Protein AF-0000000086817137 (afdb_homodimer)

Organism: Pipistrellus kuhlii (NCBI:txid59472)

Solvent-accessible surface area (backbone atoms only — not comparable to full-atom values): 35223 Å² total; per-residue (Å²): 118,69,72,68,52,58,60,58,58,61,65,70,63,55,68,70,84,74,64,76,71,73,87,78,62,77,74,73,63,86,80,59,69,67,58,40,30,57,58,29,39,52,51,12,51,52,27,47,75,69,65,38,37,68,62,14,46,48,27,42,52,47,17,54,49,17,48,50,49,53,53,49,48,50,36,51,34,45,54,52,33,48,64,61,55,54,63,68,85,53,71,56,39,63,57,60,95,75,66,62,81,60,56,65,54,54,52,47,48,50,46,31,40,51,37,25,49,44,40,51,51,44,40,26,74,70,54,33,84,66,24,62,54,67,45,56,64,54,69,67,57,52,50,38,54,73,48,33,46,64,26,59,54,41,16,55,35,26,46,75,70,67,34,48,43,59,14,37,18,24,40,37,33,20,34,49,42,37,73,81,43,61,70,58,53,52,50,51,53,52,46,69,69,36,86,84,38,56,79,80,29,65,36,61,83,74,66,53,65,26,57,55,26,36,52,52,13,50,52,30,42,74,70,69,32,25,74,71,12,42,65,28,31,51,47,12,52,51,37,44,53,50,50,38,51,44,46,39,43,49,33,43,28,33,62,48,52,48,49,48,51,63,54,27,75,75,38,87,51,87,59,38,21,53,38,38,45,50,33,49,53,49,53,50,30,53,52,45,38,55,47,27,60,45,52,72,29,30,52,78,50,52,93,57,50,48,77,63,42,70,61,49,51,52,50,51,41,51,51,26,50,49,48,42,51,51,61,53,44,56,61,57,56,71,73,98,116,70,70,65,52,57,59,58,59,63,65,67,64,58,68,71,84,74,65,77,70,73,89,77,60,78,72,74,63,86,81,58,69,66,58,39,30,58,59,30,39,53,51,12,52,51,28,45,76,69,66,37,37,69,62,14,47,47,28,41,51,49,17,53,49,17,48,50,50,52,52,50,48,47,33,52,33,41,53,53,34,51,63,62,52,55,62,69,83,55,75,53,17,62,58,61,96,77,69,62,81,60,58,65,55,55,54,47,47,50,48,29,40,51,39,27,48,44,40,49,51,44,40,28,73,70,55,34,83,66,24,64,54,66,46,56,62,54,69,68,58,51,51,38,55,73,49,32,46,65,28,59,54,40,15,54,34,26,46,75,69,68,35,48,42,59,12,36,17,24,40,38,33,19,35,48,42,37,74,81,44,63,69,58,53,51,50,51,53,51,45,69,71,36,86,82,39,55,79,80,29,64,37,61,82,74,66,52,65,25,56,55,26,36,53,54,13,50,53,30,42,74,69,70,34,26,75,70,12,41,64,28,32,51,46,11,52,52,37,43,53,49,49,37,52,41,46,39,39,50,32,43,29,34,63,46,51,48,50,47,49,63,54,26,77,74,39,87,51,85,57,36,22,52,39,39,42,50,33,49,55,48,52,51,30,52,52,47,39,55,47,27,58,45,52,73,29,30,54,77,51,52,93,58,50,47,77,63,42,68,61,48,50,52,51,52,42,50,52,26,51,50,48,43,52,52,61,53,46,55,62,58,56,71,74,98

Nearest PDB structures (foldseek):
  8k0m-assembly1_A  TM=8.611E-01  e=1.221E-16  Homo sapiens
  8k0f-assembly1_A  TM=8.633E-01  e=1.677E-16  Homo sapiens
  8k17-assembly1_A  TM=8.587E-01  e=6.537E-16  Homo sapiens
  8k0i-assembly1_a  TM=8.475E-01  e=6.537E-16  Homo sapiens
  8kc9-assembly1_A  TM=8.634E-01  e=1.619E-15  Homo sapiens

Foldseek 3Di:
DVVVVVVVVVVVPPPDPPPPDPPPQPPPPPQDFQAQLVVLQVVLVVCLVVVVLSSNLNSLVSSVVSVVLLLVLLLVLLVVLVVVLPQPPPPPPPPPPDDDPCPVVVSVVVSVVSSVVSSQVSCCVRRNHCRQVRRDDDPVVVVCVLLLVSLVSNLVSCVVVVVLLSNLQSLLQNCLQVVPDPVSVVVNVVSVPDPVYDPVSNHHPDFQQLVVLLVVLVVCVVVLNLVVSQVSLVSSLVSLVVQLSSQLSCLLGPRLVVVVVVVCVVPPPLPDDDVSVVVVSVVSSVVSSVVSNFVSQAGRNDDGGDPPRSVVSVVSSVVSVVSVVVVVPVVVVVVD/DVVVVVVVVVVVPPPDPPPPDPPPQPPPPPQDFQAQLVVLQVVLVVCLVVVVLSSNLNSLVSSVVSVVLLLVLLLVLLVVLVVVLPPPCPPPPPPDPDDDPCPVVVVVVVSVVSSVVSSQVSCCVRRNHCRQVRRDDAPVVVVCVLLLVSLVSNLVSCVVVVVLLSNLQSLLQNCLQVVPDPVSVVVNVVSVPDPVYDPVSNDHPDFQQLVVLLVVLVVCVVVLNLVVSLVSLVSSLVSLVSQLSSQLSCLLGPRLVVVVVVVCVVPVPLPDDDVSVVVVSVVSSVVSSVVSNFVSQAGRNDDGGDPPRSVVSVVSNVVSVVSVVVVVPVVVVVVD

pLDDT: mean 80.9, std 19.88, range [31.64, 98.5]

Sequence (672 aa):
MLRLLRLLLLLLLLPPPGSPEPPGLATLSPGAPPQAPDLLYADGLRAYSAGAWAPAVALLREALRSLDELGRTRRDCGARCAAEAALPDAPGPDPPPGAAPGAWERLLLRAALRRAECLSQCAARRLGPGGAARLRVGGAVRDAFRRREPYNYLQRAYYQLKKLDLAAAAAHTFFVANPTHLQMREDMAKYRRMSGVRPQSFRDLETPPHWAAYDSGLELLGRQEAALALPRLEEALQESLAQLESCRAGCEGPEELQREEEEEEEGPGSQGGLYEAIAGHWIRVLQCRQRCVEETATRPGRSFPVPDFLPSQLRRLQEAHAQVQWGICPRLWKMSMLRLLRLLLLLLLLPPPGSPEPPGLATLSPGAPPQAPDLLYADGLRAYSAGAWAPAVALLREALRSLDELGRTRRDCGARCAAEAALPDAPGPDPPPGAAPGAWERLLLRAALRRAECLSQCAARRLGPGGAARLRVGGAVRDAFRRREPYNYLQRAYYQLKKLDLAAAAAHTFFVANPTHLQMREDMAKYRRMSGVRPQSFRDLETPPHWAAYDSGLELLGRQEAALALPRLEEALQESLAQLESCRAGCEGPEELQREEEEEEEGPGSQGGLYEAIAGHWIRVLQCRQRCVEETATRPGRSFPVPDFLPSQLRRLQEAHAQVQWGICPRLWKMS

Structure (mmCIF, N/CA/C/O backbone):
data_AF-0000000086817137-model_v1
#
loop_
_entity.id
_entity.type
_entity.pdbx_description
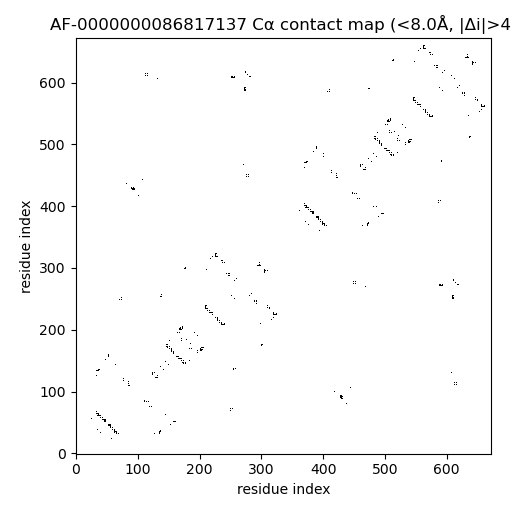1 polymer 'Prolyl 3-hydroxylase 3'
#
loop_
_atom_site.group_PDB
_atom_site.id
_atom_site.type_symbol
_atom_site.label_atom_id
_atom_site.label_alt_id
_atom_site.label_comp_id
_atom_site.label_asym_id
_atom_site.label_entity_id
_atom_site.label_seq_id
_atom_site.pdbx_PDB_ins_code
_atom_site.Cartn_x
_atom_site.Cartn_y
_atom_site.Cartn_z
_atom_site.occupancy
_atom_site.B_iso_or_equiv
_atom_site.auth_seq_id
_atom_site.auth_comp_id
_atom_site.auth_asym_id
_atom_site.auth_atom_id
_atom_site.pdbx_PDB_model_num
ATOM 1 N N . MET A 1 1 ? -13.016 -66.75 -15.961 1 40.31 1 MET A N 1
ATOM 2 C CA . MET A 1 1 ? -12.258 -66.438 -14.758 1 40.31 1 MET A CA 1
ATOM 3 C C . MET A 1 1 ? -10.789 -66.188 -15.094 1 40.31 1 MET A C 1
ATOM 5 O O . MET A 1 1 ? -10.109 -65.438 -14.414 1 40.31 1 MET A O 1
ATOM 9 N N . LEU A 1 2 ? -10.242 -66.875 -16.141 1 49.16 2 LEU A N 1
ATOM 10 C CA . LEU A 1 2 ? -8.828 -66.812 -16.484 1 49.16 2 LEU A CA 1
ATOM 11 C C . LEU A 1 2 ? -8.508 -65.562 -17.25 1 49.16 2 LEU A C 1
ATOM 13 O O . LEU A 1 2 ? -7.449 -64.938 -17.062 1 49.16 2 LEU A O 1
ATOM 17 N N . ARG A 1 3 ? -9.367 -65.188 -18.234 1 50.5 3 ARG A N 1
ATOM 18 C CA . ARG A 1 3 ? -9.047 -64 -19.078 1 50.5 3 ARG A CA 1
ATOM 19 C C . ARG A 1 3 ? -9.125 -62.719 -18.266 1 50.5 3 ARG A C 1
ATOM 21 O O . ARG A 1 3 ? -8.453 -61.75 -18.594 1 50.5 3 ARG A O 1
ATOM 28 N N . LEU A 1 4 ? -10.141 -62.594 -17.344 1 48.34 4 LEU A N 1
ATOM 29 C CA . LEU A 1 4 ? -10.273 -61.375 -16.547 1 48.34 4 LEU A CA 1
ATOM 30 C C . LEU A 1 4 ? -9.086 -61.219 -15.594 1 48.34 4 LEU A C 1
ATOM 32 O O . LEU A 1 4 ? -8.773 -60.125 -15.148 1 48.34 4 LEU A O 1
ATOM 36 N N . LEU A 1 5 ? -8.422 -62.344 -15.148 1 46.34 5 LEU A N 1
ATOM 37 C CA . LEU A 1 5 ? -7.266 -62.25 -14.266 1 46.34 5 LEU A CA 1
ATOM 38 C C . LEU A 1 5 ? -6.059 -61.688 -15 1 46.34 5 LEU A C 1
ATOM 40 O O . LEU A 1 5 ? -5.223 -61 -14.406 1 46.34 5 LEU A O 1
ATOM 44 N N . ARG A 1 6 ? -5.891 -61.906 -16.344 1 44.97 6 ARG A N 1
ATOM 45 C CA . ARG A 1 6 ? -4.707 -61.438 -17.047 1 44.97 6 ARG A CA 1
ATOM 46 C C . ARG A 1 6 ? -4.738 -59.938 -17.219 1 44.97 6 ARG A C 1
ATOM 48 O O . ARG A 1 6 ? -3.689 -59.281 -17.281 1 44.97 6 ARG A O 1
ATOM 55 N N . LEU A 1 7 ? -5.988 -59.344 -17.438 1 44.06 7 LEU A N 1
ATOM 56 C CA . LEU A 1 7 ? -6.023 -57.875 -17.656 1 44.06 7 LEU A CA 1
ATOM 57 C C . LEU A 1 7 ? -5.73 -57.125 -16.359 1 44.06 7 LEU A C 1
ATOM 59 O O . LEU A 1 7 ? -5.258 -56 -16.375 1 44.06 7 LEU A O 1
ATOM 63 N N . LEU A 1 8 ? -6.117 -57.719 -15.172 1 41.19 8 LEU A N 1
ATOM 64 C CA . LEU A 1 8 ? -5.844 -57.031 -13.914 1 41.19 8 LEU A CA 1
ATOM 65 C C . LEU A 1 8 ? -4.348 -57 -13.633 1 41.19 8 LEU A C 1
ATOM 67 O O . LEU A 1 8 ? -3.863 -56.062 -12.969 1 41.19 8 LEU A O 1
ATOM 71 N N . LEU A 1 9 ? -3.531 -58.031 -14.031 1 39.03 9 LEU A N 1
ATOM 72 C CA . LEU A 1 9 ? -2.102 -58.031 -13.734 1 39.03 9 LEU A CA 1
ATOM 73 C C . LEU A 1 9 ? -1.376 -56.969 -14.523 1 39.03 9 LEU A C 1
ATOM 75 O O . LEU A 1 9 ? -0.329 -56.469 -14.102 1 39.03 9 LEU A O 1
ATOM 79 N N . LEU A 1 10 ? -1.885 -56.562 -15.766 1 38.81 10 LEU A N 1
ATOM 80 C CA . LEU A 1 10 ? -1.149 -55.562 -16.547 1 38.81 10 LEU A CA 1
ATOM 81 C C . LEU A 1 10 ? -1.289 -54.188 -15.922 1 38.81 10 LEU A C 1
ATOM 83 O O . LEU A 1 10 ? -0.479 -53.312 -16.188 1 38.81 10 LEU A O 1
ATOM 87 N N . LEU A 1 11 ? -2.441 -53.875 -15.266 1 39.59 11 LEU A N 1
ATOM 88 C CA . LEU A 1 11 ? -2.607 -52.531 -14.75 1 39.59 11 LEU A CA 1
ATOM 89 C C . LEU A 1 11 ? -1.685 -52.281 -13.562 1 39.59 11 LEU A C 1
ATOM 91 O O . LEU A 1 11 ? -1.513 -51.125 -13.141 1 39.59 11 LEU A O 1
ATOM 95 N N . LEU A 1 12 ? -1.303 -53.312 -12.82 1 37.25 12 LEU A N 1
ATOM 96 C CA . LEU A 1 12 ? -0.484 -53.125 -11.633 1 37.25 12 LEU A CA 1
ATOM 97 C C . LEU A 1 12 ? 0.939 -52.719 -12.016 1 37.25 12 LEU A C 1
ATOM 99 O O . LEU A 1 12 ? 1.763 -52.438 -11.141 1 37.25 12 LEU A O 1
ATOM 103 N N . LEU A 1 13 ? 1.333 -53.031 -13.266 1 33.22 13 LEU A N 1
ATOM 104 C CA . LEU A 1 13 ? 2.73 -52.75 -13.57 1 33.22 13 LEU A CA 1
ATOM 105 C C . LEU A 1 13 ? 2.914 -51.312 -13.969 1 33.22 13 LEU A C 1
ATOM 107 O O . LEU A 1 13 ? 3.822 -50.969 -14.734 1 33.22 13 LEU A O 1
ATOM 111 N N . LEU A 1 14 ? 1.869 -50.531 -13.93 1 35.69 14 LEU A N 1
ATOM 112 C CA . LEU A 1 14 ? 2.248 -49.188 -14.273 1 35.69 14 LEU A CA 1
ATOM 113 C C . LEU A 1 14 ? 3.227 -48.594 -13.258 1 35.69 14 LEU A C 1
ATOM 115 O O . LEU A 1 14 ? 2.961 -48.625 -12.055 1 35.69 14 LEU A O 1
ATOM 119 N N . PRO A 1 15 ? 4.484 -48.594 -13.516 1 35.22 15 PRO A N 1
ATOM 120 C CA . PRO A 1 15 ? 5.414 -48 -12.555 1 35.22 15 PRO A CA 1
ATOM 121 C C . PRO A 1 15 ? 4.914 -46.688 -11.992 1 35.22 15 PRO A C 1
ATOM 123 O O . PRO A 1 15 ? 4.113 -46 -12.641 1 35.22 15 PRO A O 1
ATOM 126 N N . PRO A 1 16 ? 4.754 -46.562 -10.656 1 36.03 16 PRO A N 1
ATOM 127 C CA . PRO A 1 16 ? 4.457 -45.219 -10.141 1 36.03 16 PRO A CA 1
ATOM 128 C C . PRO A 1 16 ? 5.199 -44.125 -10.898 1 36.03 16 PRO A C 1
ATOM 130 O O . PRO A 1 16 ? 6.27 -44.375 -11.453 1 36.03 16 PRO A O 1
ATOM 133 N N . PRO A 1 17 ? 4.562 -43.156 -11.406 1 37.09 17 PRO A N 1
ATOM 134 C CA . PRO A 1 17 ? 5.121 -42.125 -12.273 1 37.09 17 PRO A CA 1
ATOM 135 C C . PRO A 1 17 ? 6.469 -41.594 -11.781 1 37.09 17 PRO A C 1
ATOM 137 O O . PRO A 1 17 ? 6.992 -40.625 -12.32 1 37.09 17 PRO A O 1
ATOM 140 N N . GLY A 1 18 ? 6.723 -41.719 -10.453 1 36.06 18 GLY A N 1
ATOM 141 C CA . GLY A 1 18 ? 7.922 -41.031 -10.008 1 36.06 18 GLY A CA 1
ATOM 142 C C . GLY A 1 18 ? 9.203 -41.656 -10.516 1 36.06 18 GLY A C 1
ATOM 143 O O . GLY A 1 18 ? 9.75 -42.562 -9.883 1 36.06 18 GLY A O 1
ATOM 144 N N . SER A 1 19 ? 9.289 -41.906 -11.773 1 34.03 19 SER A N 1
ATOM 145 C CA . SER A 1 19 ? 10.57 -42.469 -12.195 1 34.03 19 SER A CA 1
ATOM 146 C C . SER A 1 19 ? 11.734 -41.719 -11.555 1 34.03 19 SER A C 1
ATOM 148 O O . SER A 1 19 ? 11.711 -40.5 -11.469 1 34.03 19 SER A O 1
ATOM 150 N N . PRO A 1 20 ? 12.57 -42.469 -10.805 1 35.41 20 PRO A N 1
ATOM 151 C CA . PRO A 1 20 ? 13.781 -41.875 -10.219 1 35.41 20 PRO A CA 1
ATOM 152 C C . PRO A 1 20 ? 14.57 -41.062 -11.219 1 35.41 20 PRO A C 1
ATOM 154 O O . PRO A 1 20 ? 14.547 -41.312 -12.422 1 35.41 20 PRO A O 1
ATOM 157 N N . GLU A 1 21 ? 14.75 -39.781 -11.047 1 38.84 21 GLU A N 1
ATOM 158 C CA . GLU A 1 21 ? 15.656 -38.906 -11.773 1 38.84 21 GLU A CA 1
ATOM 159 C C . GLU A 1 21 ? 16.938 -39.625 -12.156 1 38.84 21 GLU A C 1
ATOM 161 O O . GLU A 1 21 ? 17.438 -40.469 -11.398 1 38.84 21 GLU A O 1
ATOM 166 N N . PRO A 1 22 ? 17.266 -39.781 -13.367 1 36.62 22 PRO A N 1
ATOM 167 C CA . PRO A 1 22 ? 18.531 -40.469 -13.664 1 36.62 22 PRO A CA 1
ATOM 168 C C . PRO A 1 22 ? 19.672 -40.031 -12.742 1 36.62 22 PRO A C 1
ATOM 170 O O . PRO A 1 22 ? 19.656 -38.906 -12.234 1 36.62 22 PRO A O 1
ATOM 173 N N . PRO A 1 23 ? 20.625 -40.875 -12.156 1 38.66 23 PRO A N 1
ATOM 174 C CA . PRO A 1 23 ? 21.609 -40.781 -11.086 1 38.66 23 PRO A CA 1
ATOM 175 C C . PRO A 1 23 ? 22.547 -39.594 -11.25 1 38.66 23 PRO A C 1
ATOM 177 O O . PRO A 1 23 ? 23.188 -39.156 -10.289 1 38.66 23 PRO A O 1
ATOM 180 N N . GLY A 1 24 ? 22.906 -39.094 -12.43 1 37.72 24 GLY A N 1
ATOM 181 C CA . GLY A 1 24 ? 24.062 -38.219 -12.641 1 37.72 24 GLY A CA 1
ATOM 182 C C . GLY A 1 24 ? 23.766 -36.781 -12.305 1 37.72 24 GLY A C 1
ATOM 183 O O . GLY A 1 24 ? 24.625 -35.906 -12.523 1 37.72 24 GLY A O 1
ATOM 184 N N . LEU A 1 25 ? 22.625 -36.25 -12.578 1 42.94 25 LEU A N 1
ATOM 185 C CA . LEU A 1 25 ? 22.453 -34.812 -12.32 1 42.94 25 LEU A CA 1
ATOM 186 C C . LEU A 1 25 ? 22.547 -34.531 -10.828 1 42.94 25 LEU A C 1
ATOM 188 O O . LEU A 1 25 ? 22.141 -35.344 -10.008 1 42.94 25 LEU A O 1
ATOM 192 N N . ALA A 1 26 ? 23.562 -33.75 -10.359 1 44.94 26 ALA A N 1
ATOM 193 C CA . ALA A 1 26 ? 23.734 -33.312 -8.969 1 44.94 26 ALA A CA 1
ATOM 194 C C . ALA A 1 26 ? 22.391 -33.281 -8.242 1 44.94 26 ALA A C 1
ATOM 196 O O . ALA A 1 26 ? 21.406 -32.75 -8.75 1 44.94 26 ALA A O 1
ATOM 197 N N . THR A 1 27 ? 22.125 -34.219 -7.297 1 47.16 27 THR A N 1
ATOM 198 C CA . THR A 1 27 ? 20.969 -34.469 -6.426 1 47.16 27 THR A CA 1
ATOM 199 C C . THR A 1 27 ? 20.547 -33.188 -5.711 1 47.16 27 THR A C 1
ATOM 201 O O . THR A 1 27 ? 21.359 -32.562 -5.035 1 47.16 27 THR A O 1
ATOM 204 N N . LEU A 1 28 ? 19.844 -32.344 -6.352 1 53.12 28 LEU A N 1
ATOM 205 C CA . LEU A 1 28 ? 19.219 -31.281 -5.582 1 53.12 28 LEU A CA 1
ATOM 206 C C . LEU A 1 28 ? 18.734 -31.797 -4.227 1 53.12 28 LEU A C 1
ATOM 208 O O . LEU A 1 28 ? 18.203 -32.906 -4.125 1 53.12 28 LEU A O 1
ATOM 212 N N . SER A 1 29 ? 19.531 -31.641 -3.143 1 51.5 29 SER A N 1
ATOM 213 C CA . SER A 1 29 ? 19.188 -32.094 -1.802 1 51.5 29 SER A CA 1
ATOM 214 C C . SER A 1 29 ? 17.719 -31.828 -1.496 1 51.5 29 SER A C 1
ATOM 216 O O . SER A 1 29 ? 17.266 -30.688 -1.508 1 51.5 29 SER A O 1
ATOM 218 N N . PRO A 1 30 ? 17 -32.844 -1.427 1 54.09 30 PRO A N 1
ATOM 219 C CA . PRO A 1 30 ? 15.641 -32.75 -0.903 1 54.09 30 PRO A CA 1
ATOM 220 C C . PRO A 1 30 ? 15.578 -32.094 0.481 1 54.09 30 PRO A C 1
ATOM 222 O O . PRO A 1 30 ? 16.438 -32.375 1.329 1 54.09 30 PRO A O 1
ATOM 225 N N . GLY A 1 31 ? 15.094 -30.938 0.629 1 60.25 31 GLY A N 1
ATOM 226 C CA . GLY A 1 31 ? 14.867 -30.328 1.937 1 60.25 31 GLY A CA 1
ATOM 227 C C . GLY A 1 31 ? 15.648 -29.047 2.146 1 60.25 31 GLY A C 1
ATOM 228 O O . GLY A 1 31 ? 15.531 -28.406 3.193 1 60.25 31 GLY A O 1
ATOM 229 N N . ALA A 1 32 ? 16.547 -28.906 1.196 1 65.31 32 ALA A N 1
ATOM 230 C CA . ALA A 1 32 ? 17.312 -27.672 1.391 1 65.31 32 ALA A CA 1
ATOM 231 C C . ALA A 1 32 ? 16.422 -26.438 1.259 1 65.31 32 ALA A C 1
ATOM 233 O O . ALA A 1 32 ? 15.453 -26.453 0.5 1 65.31 32 ALA A O 1
ATOM 234 N N . PRO A 1 33 ? 16.766 -25.531 2.117 1 76.88 33 PRO A N 1
ATOM 235 C CA . PRO A 1 33 ? 15.977 -24.297 2.01 1 76.88 33 PRO A CA 1
ATOM 236 C C . PRO A 1 33 ? 16.047 -23.672 0.619 1 76.88 33 PRO A C 1
ATOM 238 O O . PRO A 1 33 ? 17.078 -23.75 -0.046 1 76.88 33 PRO A O 1
ATOM 241 N N . PRO A 1 34 ? 14.914 -23.312 0.136 1 81.81 34 PRO A N 1
ATOM 242 C CA . PRO A 1 34 ? 14.906 -22.703 -1.19 1 81.81 34 PRO A CA 1
ATOM 243 C C . PRO A 1 34 ? 15.836 -21.484 -1.279 1 81.81 34 PRO A C 1
ATOM 245 O O . PRO A 1 34 ? 16.109 -20.844 -0.267 1 81.81 34 PRO A O 1
ATOM 248 N N . GLN A 1 35 ? 16.453 -21.391 -2.467 1 85.56 35 GLN A N 1
ATOM 249 C CA . GLN A 1 35 ? 17.266 -20.219 -2.789 1 85.56 35 GLN A CA 1
ATOM 250 C C . GLN A 1 35 ? 16.531 -19.281 -3.736 1 85.56 35 GLN A C 1
ATOM 252 O O . GLN A 1 35 ? 15.414 -19.578 -4.172 1 85.56 35 GLN A O 1
ATOM 257 N N . ALA A 1 36 ? 17.109 -18.078 -3.91 1 89.31 36 ALA A N 1
ATOM 258 C CA . ALA A 1 36 ? 16.469 -17.078 -4.758 1 89.31 36 ALA A CA 1
ATOM 259 C C . ALA A 1 36 ? 16.375 -17.562 -6.199 1 89.31 36 ALA A C 1
ATOM 261 O O . ALA A 1 36 ? 17.391 -17.656 -6.902 1 89.31 36 ALA A O 1
ATOM 262 N N . PRO A 1 37 ? 15.156 -17.828 -6.605 1 91.94 37 PRO A N 1
ATOM 263 C CA . PRO A 1 37 ? 14.984 -18.359 -7.957 1 91.94 37 PRO A CA 1
ATOM 264 C C . PRO A 1 37 ? 15.531 -17.438 -9.039 1 91.94 37 PRO A C 1
ATOM 266 O O . PRO A 1 37 ? 16.062 -17.906 -10.047 1 91.94 37 PRO A O 1
ATOM 269 N N . ASP A 1 38 ? 15.398 -16.188 -8.82 1 91.62 38 ASP A N 1
ATOM 270 C CA . ASP A 1 38 ? 15.891 -15.219 -9.789 1 91.62 38 ASP A CA 1
ATOM 271 C C . ASP A 1 38 ? 17.406 -15.352 -9.984 1 91.62 38 ASP A C 1
ATOM 273 O O . ASP A 1 38 ? 17.891 -15.383 -11.117 1 91.62 38 ASP A O 1
ATOM 277 N N . LEU A 1 39 ? 18.078 -15.453 -8.891 1 92.81 39 LEU A N 1
ATOM 278 C CA . LEU A 1 39 ? 19.531 -15.57 -8.945 1 92.81 39 LEU A CA 1
ATOM 279 C C . LEU A 1 39 ? 19.938 -16.922 -9.531 1 92.81 39 LEU A C 1
ATOM 281 O O . LEU A 1 39 ? 20.875 -16.984 -10.336 1 92.81 39 LEU A O 1
ATOM 285 N N . LEU A 1 40 ? 19.266 -17.922 -9.102 1 95.12 40 LEU A N 1
ATOM 286 C CA . LEU A 1 40 ? 19.547 -19.25 -9.625 1 95.12 40 LEU A CA 1
ATOM 287 C C . LEU A 1 40 ? 19.328 -19.281 -11.141 1 95.12 40 LEU A C 1
ATOM 289 O O . LEU A 1 40 ? 20.156 -19.844 -11.867 1 95.12 40 LEU A O 1
ATOM 293 N N . TYR A 1 41 ? 18.266 -18.703 -11.602 1 96.88 41 TYR A N 1
ATOM 294 C CA . TYR A 1 41 ? 17.953 -18.672 -13.023 1 96.88 41 TYR A CA 1
ATOM 295 C C . TYR A 1 41 ? 19 -17.891 -13.797 1 96.88 41 TYR A C 1
ATOM 297 O O . TYR A 1 41 ? 19.469 -18.328 -14.844 1 96.88 41 TYR A O 1
ATOM 305 N N . ALA A 1 42 ? 19.375 -16.781 -13.273 1 96.56 42 ALA A N 1
ATOM 306 C CA . ALA A 1 42 ? 20.406 -15.961 -13.914 1 96.56 42 ALA A CA 1
ATOM 307 C C . ALA A 1 42 ? 21.734 -16.719 -14.008 1 96.56 42 ALA A C 1
ATOM 309 O O . ALA A 1 42 ? 22.391 -16.703 -15.047 1 96.56 42 ALA A O 1
ATOM 310 N N . ASP A 1 43 ? 22.094 -17.328 -12.961 1 96.56 43 ASP A N 1
ATOM 311 C CA . ASP A 1 43 ? 23.328 -18.094 -12.938 1 96.56 43 ASP A CA 1
ATOM 312 C C . ASP A 1 43 ? 23.266 -19.281 -13.906 1 96.56 43 ASP A C 1
ATOM 314 O O . ASP A 1 43 ? 24.25 -19.641 -14.539 1 96.56 43 ASP A O 1
ATOM 318 N N . GLY A 1 44 ? 22.078 -19.844 -13.953 1 97.81 44 GLY A N 1
ATOM 319 C CA . GLY A 1 44 ? 21.875 -20.938 -14.898 1 97.81 44 GLY A CA 1
ATOM 320 C C . GLY A 1 44 ? 22.047 -20.5 -16.344 1 97.81 44 GLY A C 1
ATOM 321 O O . GLY A 1 44 ? 22.672 -21.203 -17.141 1 97.81 44 GLY A O 1
ATOM 322 N N . LEU A 1 45 ? 21.547 -19.359 -16.656 1 97.75 45 LEU A N 1
ATOM 323 C CA . LEU A 1 45 ? 21.672 -18.828 -18.016 1 97.75 45 LEU A CA 1
ATOM 324 C C . LEU A 1 45 ? 23.109 -18.469 -18.344 1 97.75 45 LEU A C 1
ATOM 326 O O . LEU A 1 45 ? 23.562 -18.641 -19.469 1 97.75 45 LEU A O 1
ATOM 330 N N . ARG A 1 46 ? 23.781 -17.953 -17.344 1 97.75 46 ARG A N 1
ATOM 331 C CA . ARG A 1 46 ? 25.188 -17.656 -17.531 1 97.75 46 ARG A CA 1
ATOM 332 C C . ARG A 1 46 ? 26 -18.922 -17.797 1 97.75 46 ARG A C 1
ATOM 334 O O . ARG A 1 46 ? 26.844 -18.938 -18.703 1 97.75 46 ARG A O 1
ATOM 341 N N . ALA A 1 47 ? 25.75 -19.875 -17.016 1 97.94 47 ALA A N 1
ATOM 342 C CA . ALA A 1 47 ? 26.438 -21.141 -17.234 1 97.94 47 ALA A CA 1
ATOM 343 C C . ALA A 1 47 ? 26.094 -21.719 -18.609 1 97.94 47 ALA A C 1
ATOM 345 O O . ALA A 1 47 ? 26.969 -22.25 -19.297 1 97.94 47 ALA A O 1
ATOM 346 N N . TYR A 1 48 ? 24.906 -21.625 -19.016 1 97.75 48 TYR A N 1
ATOM 347 C CA . TYR A 1 48 ? 24.438 -22.094 -20.328 1 97.75 48 TYR A CA 1
ATOM 348 C C . TYR A 1 48 ? 25.188 -21.391 -21.453 1 97.75 48 TYR A C 1
ATOM 350 O O . TYR A 1 48 ? 25.656 -22.031 -22.391 1 97.75 48 TYR A O 1
ATOM 358 N N . SER A 1 49 ? 25.328 -20.125 -21.328 1 97.56 49 SER A N 1
ATOM 359 C CA . SER A 1 49 ? 25.984 -19.344 -22.359 1 97.56 49 SER A CA 1
ATOM 360 C C . SER A 1 49 ? 27.469 -19.672 -22.438 1 97.56 49 SER A C 1
ATOM 362 O O . SER A 1 49 ? 28.094 -19.547 -23.5 1 97.56 49 SER A O 1
ATOM 364 N N . ALA A 1 50 ? 27.984 -20.109 -21.344 1 97.12 50 ALA A N 1
ATOM 365 C CA . ALA A 1 50 ? 29.406 -20.453 -21.281 1 97.12 50 ALA A CA 1
ATOM 366 C C . ALA A 1 50 ? 29.656 -21.875 -21.75 1 97.12 50 ALA A C 1
ATOM 368 O O . ALA A 1 50 ? 30.812 -22.328 -21.844 1 97.12 50 ALA A O 1
ATOM 369 N N . GLY A 1 51 ? 28.672 -22.578 -22.031 1 96.38 51 GLY A N 1
ATOM 370 C CA . GLY A 1 51 ? 28.797 -23.953 -22.484 1 96.38 51 GLY A CA 1
ATOM 371 C C . GLY A 1 51 ? 29.016 -24.938 -21.344 1 96.38 51 GLY A C 1
ATOM 372 O O . GLY A 1 51 ? 29.406 -26.078 -21.578 1 96.38 51 GLY A O 1
ATOM 373 N N . ALA A 1 52 ? 28.828 -24.375 -20.125 1 97.5 52 ALA A N 1
ATOM 374 C CA . ALA A 1 52 ? 28.891 -25.25 -18.953 1 97.5 52 ALA A CA 1
ATOM 375 C C . ALA A 1 52 ? 27.562 -25.938 -18.703 1 97.5 52 ALA A C 1
ATOM 377 O O . ALA A 1 52 ? 26.797 -25.547 -17.828 1 97.5 52 ALA A O 1
ATOM 378 N N . TRP A 1 53 ? 27.391 -27.031 -19.359 1 97.44 53 TRP A N 1
ATOM 379 C CA . TRP A 1 53 ? 26.078 -27.641 -19.469 1 97.44 53 TRP A CA 1
ATOM 380 C C . TRP A 1 53 ? 25.656 -28.281 -18.156 1 97.44 53 TRP A C 1
ATOM 382 O O . TRP A 1 53 ? 24.5 -28.125 -17.719 1 97.44 53 TRP A O 1
ATOM 392 N N . ALA A 1 54 ? 26.484 -29.031 -17.516 1 96.81 54 ALA A N 1
ATOM 393 C CA . ALA A 1 54 ? 26.125 -29.703 -16.266 1 96.81 54 ALA A CA 1
ATOM 394 C C . ALA A 1 54 ? 25.75 -28.703 -15.188 1 96.81 54 ALA A C 1
ATOM 396 O O . ALA A 1 54 ? 24.688 -28.812 -14.562 1 96.81 54 ALA A O 1
ATOM 397 N N . PRO A 1 55 ? 26.594 -27.672 -15.008 1 96.56 55 PRO A N 1
ATOM 398 C CA . PRO A 1 55 ? 26.203 -26.625 -14.055 1 96.56 55 PRO A CA 1
ATOM 399 C C . PRO A 1 55 ? 24.922 -25.922 -14.453 1 96.56 55 PRO A C 1
ATOM 401 O O . PRO A 1 55 ? 24.109 -25.562 -13.594 1 96.56 55 PRO A O 1
ATOM 404 N N . ALA A 1 56 ? 24.672 -25.656 -15.703 1 97.94 56 ALA A N 1
ATOM 405 C CA . ALA A 1 56 ? 23.469 -25 -16.188 1 97.94 56 ALA A CA 1
ATOM 406 C C . ALA A 1 56 ? 22.219 -25.812 -15.805 1 97.94 56 ALA A C 1
ATOM 408 O O . ALA A 1 56 ? 21.25 -25.25 -15.305 1 97.94 56 ALA A O 1
ATOM 409 N N . VAL A 1 57 ? 22.328 -27.125 -16 1 98 57 VAL A N 1
ATOM 410 C CA . VAL A 1 57 ? 21.203 -28 -15.68 1 98 57 VAL A CA 1
ATOM 411 C C . VAL A 1 57 ? 20.938 -27.969 -14.18 1 98 57 VAL A C 1
ATOM 413 O O . VAL A 1 57 ? 19.781 -27.828 -13.758 1 98 57 VAL A O 1
ATOM 416 N N . ALA A 1 58 ? 21.969 -28.031 -13.445 1 96.5 58 ALA A N 1
ATOM 417 C CA . ALA A 1 58 ? 21.812 -28.047 -11.992 1 96.5 58 ALA A CA 1
ATOM 418 C C . ALA A 1 58 ? 21.172 -26.75 -11.5 1 96.5 58 ALA A C 1
ATOM 420 O O . ALA A 1 58 ? 20.25 -26.797 -10.68 1 96.5 58 ALA A O 1
ATOM 421 N N . LEU A 1 59 ? 21.609 -25.641 -12.008 1 96.75 59 LEU A N 1
ATOM 422 C CA . LEU A 1 59 ? 21.125 -24.328 -11.578 1 96.75 59 LEU A CA 1
ATOM 423 C C . LEU A 1 59 ? 19.688 -24.109 -12.039 1 96.75 59 LEU A C 1
ATOM 425 O O . LEU A 1 59 ? 18.859 -23.625 -11.266 1 96.75 59 LEU A O 1
ATOM 429 N N . LEU A 1 60 ? 19.359 -24.484 -13.242 1 97.75 60 LEU A N 1
ATOM 430 C CA . LEU A 1 60 ? 18.016 -24.281 -13.773 1 97.75 60 LEU A CA 1
ATOM 431 C C . LEU A 1 60 ? 17 -25.172 -13.055 1 97.75 60 LEU A C 1
ATOM 433 O O . LEU A 1 60 ? 15.898 -24.734 -12.742 1 97.75 60 LEU A O 1
ATOM 437 N N . ARG A 1 61 ? 17.406 -26.391 -12.789 1 96.38 61 ARG A N 1
ATOM 438 C CA . ARG A 1 61 ? 16.531 -27.297 -12.047 1 96.38 61 ARG A CA 1
ATOM 439 C C . ARG A 1 61 ? 16.312 -26.797 -10.625 1 96.38 61 ARG A C 1
ATOM 441 O O . ARG A 1 61 ? 15.195 -26.875 -10.102 1 96.38 61 ARG A O 1
ATOM 448 N N . GLU A 1 62 ? 17.359 -26.297 -10.055 1 94.69 62 GLU A N 1
ATOM 449 C CA . GLU A 1 62 ? 17.219 -25.75 -8.703 1 94.69 62 GLU A CA 1
ATOM 450 C C . GLU A 1 62 ? 16.312 -24.531 -8.695 1 94.69 62 GLU A C 1
ATOM 452 O O . GLU A 1 62 ? 15.594 -24.297 -7.73 1 94.69 62 GLU A O 1
ATOM 457 N N . ALA A 1 63 ? 16.391 -23.719 -9.711 1 95.31 63 ALA A N 1
ATOM 458 C CA . ALA A 1 63 ? 15.523 -22.547 -9.828 1 95.31 63 ALA A CA 1
ATOM 459 C C . ALA A 1 63 ? 14.055 -22.969 -9.875 1 95.31 63 ALA A C 1
ATOM 461 O O . ALA A 1 63 ? 13.211 -22.391 -9.188 1 95.31 63 ALA A O 1
ATOM 462 N N . LEU A 1 64 ? 13.805 -24 -10.625 1 95.38 64 LEU A N 1
ATOM 463 C CA . LEU A 1 64 ? 12.445 -24.516 -10.742 1 95.38 64 LEU A CA 1
ATOM 464 C C . LEU A 1 64 ? 11.969 -25.094 -9.406 1 95.38 64 LEU A C 1
ATOM 466 O O . LEU A 1 64 ? 10.844 -24.828 -8.984 1 95.38 64 LEU A O 1
ATOM 470 N N . ARG A 1 65 ? 12.781 -25.797 -8.766 1 92.69 65 ARG A N 1
ATOM 471 C CA . ARG A 1 65 ? 12.43 -26.391 -7.48 1 92.69 65 ARG A CA 1
ATOM 472 C C . ARG A 1 65 ? 12.18 -25.328 -6.43 1 92.69 65 ARG A C 1
ATOM 474 O O . ARG A 1 65 ? 11.234 -25.422 -5.648 1 92.69 65 ARG A O 1
ATOM 481 N N . SER A 1 66 ? 13.094 -24.375 -6.383 1 92 66 SER A N 1
ATOM 482 C CA . SER A 1 66 ? 12.969 -23.297 -5.402 1 92 66 SER A CA 1
ATOM 483 C C . SER A 1 66 ? 11.672 -22.516 -5.598 1 92 66 SER A C 1
ATOM 485 O O . SER A 1 66 ? 11.008 -22.141 -4.625 1 92 66 SER A O 1
ATOM 487 N N . LEU A 1 67 ? 11.336 -22.219 -6.82 1 90.88 67 LEU A N 1
ATOM 488 C CA . LEU A 1 67 ? 10.094 -21.516 -7.105 1 90.88 67 LEU A CA 1
ATOM 489 C C . LEU A 1 67 ? 8.883 -22.328 -6.641 1 90.88 67 LEU A C 1
ATOM 491 O O . LEU A 1 67 ? 7.938 -21.781 -6.082 1 90.88 67 LEU A O 1
ATOM 495 N N . ASP A 1 68 ? 8.922 -23.578 -6.867 1 89.19 68 ASP A N 1
ATOM 496 C CA . ASP A 1 68 ? 7.84 -24.469 -6.445 1 89.19 68 ASP A CA 1
ATOM 497 C C . ASP A 1 68 ? 7.715 -24.5 -4.922 1 89.19 68 ASP A C 1
ATOM 499 O O . ASP A 1 68 ? 6.605 -24.484 -4.383 1 89.19 68 ASP A O 1
ATOM 503 N N . GLU A 1 69 ? 8.828 -24.562 -4.293 1 88.5 69 GLU A N 1
ATOM 504 C CA . GLU A 1 69 ? 8.836 -24.594 -2.832 1 88.5 69 GLU A CA 1
ATOM 505 C C . GLU A 1 69 ? 8.281 -23.281 -2.258 1 88.5 69 GLU A C 1
ATOM 507 O O . GLU A 1 69 ? 7.574 -23.297 -1.248 1 88.5 69 GLU A O 1
ATOM 512 N N . LEU A 1 70 ? 8.672 -22.188 -2.861 1 86.06 70 LEU A N 1
ATOM 513 C CA . LEU A 1 70 ? 8.148 -20.906 -2.424 1 86.06 70 LEU A CA 1
ATOM 514 C C . LEU A 1 70 ? 6.633 -20.844 -2.58 1 86.06 70 LEU A C 1
ATOM 516 O O . LEU A 1 70 ? 5.93 -20.359 -1.694 1 86.06 70 LEU A O 1
ATOM 520 N N . GLY A 1 71 ? 6.148 -21.359 -3.693 1 83.94 71 GLY A N 1
ATOM 521 C CA . GLY A 1 71 ? 4.711 -21.422 -3.914 1 83.94 71 GLY A CA 1
ATOM 522 C C . GLY A 1 71 ? 3.992 -22.297 -2.9 1 83.94 71 GLY A C 1
ATOM 523 O O . GLY A 1 71 ? 2.93 -21.922 -2.398 1 83.94 71 GLY A O 1
ATOM 524 N N . ARG A 1 72 ? 4.551 -23.406 -2.572 1 86.25 72 ARG A N 1
ATOM 525 C CA . ARG A 1 72 ? 3.967 -24.312 -1.591 1 86.25 72 ARG A CA 1
ATOM 526 C C . ARG A 1 72 ? 3.92 -23.656 -0.21 1 86.25 72 ARG A C 1
ATOM 528 O O . ARG A 1 72 ? 2.932 -23.797 0.513 1 86.25 72 ARG A O 1
ATOM 535 N N . THR A 1 73 ? 4.996 -23.016 0.107 1 86.31 73 THR A N 1
ATOM 536 C CA . THR A 1 73 ? 5.062 -22.344 1.399 1 86.31 73 THR A CA 1
ATOM 537 C C . THR A 1 73 ? 3.963 -21.297 1.52 1 86.31 73 THR A C 1
ATOM 539 O O . THR A 1 73 ? 3.303 -21.188 2.557 1 86.31 73 THR A O 1
ATOM 542 N N . ARG A 1 74 ? 3.768 -20.547 0.51 1 82.69 74 ARG A N 1
ATOM 543 C CA . ARG A 1 74 ? 2.746 -19.5 0.521 1 82.69 74 ARG A CA 1
ATOM 544 C C . ARG A 1 74 ? 1.355 -20.109 0.696 1 82.69 74 ARG A C 1
ATOM 546 O O . ARG A 1 74 ? 0.537 -19.578 1.454 1 82.69 74 ARG A O 1
ATOM 553 N N . ARG A 1 75 ? 1.112 -21.141 0.035 1 83.75 75 ARG A N 1
ATOM 554 C CA . ARG A 1 75 ? -0.183 -21.797 0.117 1 83.75 75 ARG A CA 1
ATOM 555 C C . ARG A 1 75 ? -0.41 -22.391 1.507 1 83.75 75 ARG A C 1
ATOM 557 O O . ARG A 1 75 ? -1.482 -22.219 2.092 1 83.75 75 ARG A O 1
ATOM 564 N N . ASP A 1 76 ? 0.602 -23.047 1.951 1 87.44 76 ASP A N 1
ATOM 565 C CA . ASP A 1 76 ? 0.483 -23.703 3.256 1 87.44 76 ASP A CA 1
ATOM 566 C C . ASP A 1 76 ? 0.311 -22.656 4.363 1 87.44 76 ASP A C 1
ATOM 568 O O . ASP A 1 76 ? -0.542 -22.828 5.242 1 87.44 76 ASP A O 1
ATOM 572 N N . CYS A 1 77 ? 1.166 -21.625 4.34 1 87.31 77 CYS A N 1
ATOM 573 C CA . CYS A 1 77 ? 1.074 -20.578 5.355 1 87.31 77 CYS A CA 1
ATOM 574 C C . CYS A 1 77 ? -0.242 -19.812 5.238 1 87.31 77 CYS A C 1
ATOM 576 O O . CYS A 1 77 ? -0.851 -19.469 6.25 1 87.31 77 CYS A O 1
ATOM 578 N N . GLY A 1 78 ? -0.669 -19.531 4.012 1 83.81 78 GLY A N 1
ATOM 579 C CA . GLY A 1 78 ? -1.954 -18.875 3.809 1 83.81 78 GLY A CA 1
ATOM 580 C C . GLY A 1 78 ? -3.117 -19.656 4.395 1 83.81 78 GLY A C 1
ATOM 581 O O . GLY A 1 78 ? -3.977 -19.078 5.066 1 83.81 78 GLY A O 1
ATOM 582 N N . ALA A 1 79 ? -3.141 -20.969 4.156 1 82.81 79 ALA A N 1
ATOM 583 C CA . ALA A 1 79 ? -4.215 -21.812 4.66 1 82.81 79 ALA A CA 1
ATOM 584 C C . ALA A 1 79 ? -4.176 -21.906 6.184 1 82.81 79 ALA A C 1
ATOM 586 O O . ALA A 1 79 ? -5.215 -21.797 6.844 1 82.81 79 ALA A O 1
ATOM 587 N N . ARG A 1 80 ? -3.027 -22.062 6.699 1 84.88 80 ARG A N 1
ATOM 588 C CA . ARG A 1 80 ? -2.867 -22.188 8.148 1 84.88 80 ARG A CA 1
ATOM 589 C C . ARG A 1 80 ? -3.318 -20.922 8.859 1 84.88 80 ARG A C 1
ATOM 591 O O . ARG A 1 80 ? -4.035 -20.984 9.859 1 84.88 80 ARG A O 1
ATOM 598 N N . CYS A 1 81 ? -2.842 -19.781 8.336 1 86.06 81 CYS A N 1
ATOM 599 C CA . CYS A 1 81 ? -3.109 -18.516 9.023 1 86.06 81 CYS A CA 1
ATOM 600 C C . CYS A 1 81 ? -4.547 -18.062 8.789 1 86.06 81 CYS A C 1
ATOM 602 O O . CYS A 1 81 ? -5.09 -17.281 9.57 1 86.06 81 CYS A O 1
ATOM 604 N N . ALA A 1 82 ? -5.129 -18.516 7.711 1 79.25 82 ALA A N 1
ATOM 605 C CA . ALA A 1 82 ? -6.547 -18.25 7.5 1 79.25 82 ALA A CA 1
ATOM 606 C C . ALA A 1 82 ? -7.402 -18.984 8.523 1 79.25 82 ALA A C 1
ATOM 608 O O . ALA A 1 82 ? -8.445 -18.484 8.953 1 79.25 82 ALA A O 1
ATOM 609 N N . ALA A 1 83 ? -6.93 -20.109 8.867 1 74.88 83 ALA A N 1
ATOM 610 C CA . ALA A 1 83 ? -7.652 -20.938 9.836 1 74.88 83 ALA A CA 1
ATOM 611 C C . ALA A 1 83 ? -7.48 -20.406 11.25 1 74.88 83 ALA A C 1
ATOM 613 O O . ALA A 1 83 ? -8.383 -20.531 12.086 1 74.88 83 ALA A O 1
ATOM 614 N N . GLU A 1 84 ? -6.301 -19.906 11.609 1 68.25 84 GLU A N 1
ATOM 615 C CA . GLU A 1 84 ? -6.004 -19.406 12.953 1 68.25 84 GLU A CA 1
ATOM 616 C C . GLU A 1 84 ? -6.695 -18.062 13.211 1 68.25 84 GLU A C 1
ATOM 618 O O . GLU A 1 84 ? -7.09 -17.781 14.344 1 68.25 84 GLU A O 1
ATOM 623 N N . ALA A 1 85 ? -6.496 -17.141 12.297 1 58.56 85 ALA A N 1
ATOM 624 C CA . ALA A 1 85 ? -6.875 -15.742 12.516 1 58.56 85 ALA A CA 1
ATOM 625 C C . ALA A 1 85 ? -8.391 -15.594 12.656 1 58.56 85 ALA A C 1
ATOM 627 O O . ALA A 1 85 ? -8.945 -14.539 12.352 1 58.56 85 ALA A O 1
ATOM 628 N N . ALA A 1 86 ? -9.117 -16.766 12.891 1 53.97 86 ALA A N 1
ATOM 629 C CA . ALA A 1 86 ? -10.508 -16.531 13.289 1 53.97 86 ALA A CA 1
ATOM 630 C C . ALA A 1 86 ? -10.594 -15.469 14.375 1 53.97 86 ALA A C 1
ATOM 632 O O . ALA A 1 86 ? -9.844 -15.5 15.352 1 53.97 86 ALA A O 1
ATOM 633 N N . LEU A 1 87 ? -10.742 -14.258 13.953 1 51.28 87 LEU A N 1
ATOM 634 C CA . LEU A 1 87 ? -10.844 -13.078 14.812 1 51.28 87 LEU A CA 1
ATOM 635 C C . LEU A 1 87 ? -11.203 -13.477 16.234 1 51.28 87 LEU A C 1
ATOM 637 O O . LEU A 1 87 ? -12.07 -14.328 16.453 1 51.28 87 LEU A O 1
ATOM 641 N N . PRO A 1 88 ? -10.25 -13.266 17.188 1 45.91 88 PRO A N 1
ATOM 642 C CA . PRO A 1 88 ? -10.758 -13.367 18.562 1 45.91 88 PRO A CA 1
ATOM 643 C C . PRO A 1 88 ? -12.234 -13.016 18.672 1 45.91 88 PRO A C 1
ATOM 645 O O . PRO A 1 88 ? -12.828 -12.492 17.719 1 45.91 88 PRO A O 1
ATOM 648 N N . ASP A 1 89 ? -12.594 -12.82 20.109 1 40.56 89 ASP A N 1
ATOM 649 C CA . ASP A 1 89 ? -13.883 -12.422 20.672 1 40.56 89 ASP A CA 1
ATOM 650 C C . ASP A 1 89 ? -14.5 -11.281 19.859 1 40.56 89 ASP A C 1
ATOM 652 O O . ASP A 1 89 ? -13.969 -10.172 19.828 1 40.56 89 ASP A O 1
ATOM 656 N N . ALA A 1 90 ? -14.859 -11.516 18.719 1 39.47 90 ALA A N 1
ATOM 657 C CA . ALA A 1 90 ? -15.766 -10.57 18.062 1 39.47 90 ALA A CA 1
ATOM 658 C C . ALA A 1 90 ? -16.453 -9.68 19.094 1 39.47 90 ALA A C 1
ATOM 660 O O . ALA A 1 90 ? -16.891 -10.156 20.141 1 39.47 90 ALA A O 1
ATOM 661 N N . PRO A 1 91 ? -16.125 -8.438 19.219 1 37.44 91 PRO A N 1
ATOM 662 C CA . PRO A 1 91 ? -17.031 -7.844 20.188 1 37.44 91 PRO A CA 1
ATOM 663 C C . PRO A 1 91 ? -18.422 -8.492 20.188 1 37.44 91 PRO A C 1
ATOM 665 O O . PRO A 1 91 ? -18.844 -9.008 19.141 1 37.44 91 PRO A O 1
ATOM 668 N N . GLY A 1 92 ? -18.781 -9.266 21.312 1 34.22 92 GLY A N 1
ATOM 669 C CA . GLY A 1 92 ? -20.156 -9.68 21.453 1 34.22 92 GLY A CA 1
ATOM 670 C C . GLY A 1 92 ? -21.125 -8.852 20.625 1 34.22 92 GLY A C 1
ATOM 671 O O . GLY A 1 92 ? -20.75 -7.816 20.078 1 34.22 92 GLY A O 1
ATOM 672 N N . PRO A 1 93 ? -22.344 -9.461 20.344 1 35.97 93 PRO A N 1
ATOM 673 C CA . PRO A 1 93 ? -23.422 -8.836 19.578 1 35.97 93 PRO A CA 1
ATOM 674 C C . PRO A 1 93 ? -23.422 -7.312 19.703 1 35.97 93 PRO A C 1
ATOM 676 O O . PRO A 1 93 ? -23.797 -6.613 18.75 1 35.97 93 PRO A O 1
ATOM 679 N N . ASP A 1 94 ? -23.766 -6.805 20.953 1 31.64 94 ASP A N 1
ATOM 680 C CA . ASP A 1 94 ? -24.156 -5.461 21.359 1 31.64 94 ASP A CA 1
ATOM 681 C C . ASP A 1 94 ? -22.953 -4.523 21.406 1 31.64 94 ASP A C 1
ATOM 683 O O . ASP A 1 94 ? -22.078 -4.664 22.266 1 31.64 94 ASP A O 1
ATOM 687 N N . PRO A 1 95 ? -22.312 -4.297 20.25 1 39.31 95 PRO A N 1
ATOM 688 C CA . PRO A 1 95 ? -21.484 -3.195 20.766 1 39.31 95 PRO A CA 1
ATOM 689 C C . PRO A 1 95 ? -22.156 -2.438 21.906 1 39.31 95 PRO A C 1
ATOM 691 O O . PRO A 1 95 ? -23.375 -2.311 21.938 1 39.31 95 PRO A O 1
ATOM 694 N N . PRO A 1 96 ? -21.703 -2.443 23.109 1 37.72 96 PRO A N 1
ATOM 695 C CA . PRO A 1 96 ? -22.578 -1.681 24 1 37.72 96 PRO A CA 1
ATOM 696 C C . PRO A 1 96 ? -23.234 -0.484 23.312 1 37.72 96 PRO A C 1
ATOM 698 O O . PRO A 1 96 ? -22.672 0.054 22.344 1 37.72 96 PRO A O 1
ATOM 701 N N . PRO A 1 97 ? -24.516 -0.25 23.297 1 37.41 97 PRO A N 1
ATOM 702 C CA . PRO A 1 97 ? -25.125 1.073 23.125 1 37.41 97 PRO A CA 1
ATOM 703 C C . PRO A 1 97 ? -24.172 2.209 23.484 1 37.41 97 PRO A C 1
ATOM 705 O O . PRO A 1 97 ? -23.641 2.244 24.609 1 37.41 97 PRO A O 1
ATOM 708 N N . GLY A 1 98 ? -23.25 2.865 22.391 1 42.34 98 GLY A N 1
ATOM 709 C CA . GLY A 1 98 ? -22.344 3.982 22.594 1 42.34 98 GLY A CA 1
ATOM 710 C C . GLY A 1 98 ? -20.938 3.721 22.078 1 42.34 98 GLY A C 1
ATOM 711 O O . GLY A 1 98 ? -19.984 4.332 22.531 1 42.34 98 GLY A O 1
ATOM 712 N N . ALA A 1 99 ? -20.75 2.541 21.562 1 47.97 99 ALA A N 1
ATOM 713 C CA . ALA A 1 99 ? -19.359 2.373 21.188 1 47.97 99 ALA A CA 1
ATOM 714 C C . ALA A 1 99 ? -18.875 3.555 20.344 1 47.97 99 ALA A C 1
ATOM 716 O O . ALA A 1 99 ? -19.578 4.039 19.469 1 47.97 99 ALA A O 1
ATOM 717 N N . ALA A 1 100 ? -17.734 4.168 20.672 1 51.56 100 ALA A N 1
ATOM 718 C CA . ALA A 1 100 ? -17.094 5.359 20.125 1 51.56 100 ALA A CA 1
ATOM 719 C C . ALA A 1 100 ? -16.812 5.195 18.641 1 51.56 100 ALA A C 1
ATOM 721 O O . ALA A 1 100 ? -16.562 4.082 18.156 1 51.56 100 ALA A O 1
ATOM 722 N N . PRO A 1 101 ? -17.219 6.074 17.703 1 54.66 101 PRO A N 1
ATOM 723 C CA . PRO A 1 101 ? -16.812 6.145 16.297 1 54.66 101 PRO A CA 1
ATOM 724 C C . PRO A 1 101 ? -15.375 5.68 16.062 1 54.66 101 PRO A C 1
ATOM 726 O O . PRO A 1 101 ? -14.469 6.07 16.812 1 54.66 101 PRO A O 1
ATOM 729 N N . GLY A 1 102 ? -15.125 4.457 15.328 1 61.78 102 GLY A N 1
ATOM 730 C CA . GLY A 1 102 ? -13.789 3.994 15.008 1 61.78 102 GLY A CA 1
ATOM 731 C C . GLY A 1 102 ? -13.453 2.656 15.641 1 61.78 102 GLY A C 1
ATOM 732 O O . GLY A 1 102 ? -12.344 2.145 15.469 1 61.78 102 GLY A O 1
ATOM 733 N N . ALA A 1 103 ? -14.391 2.143 16.453 1 64.75 103 ALA A N 1
ATOM 734 C CA . ALA A 1 103 ? -14.094 0.875 17.125 1 64.75 103 ALA A CA 1
ATOM 735 C C . ALA A 1 103 ? -13.766 -0.215 16.109 1 64.75 103 ALA A C 1
ATOM 737 O O . ALA A 1 103 ? -12.883 -1.044 16.344 1 64.75 103 ALA A O 1
ATOM 738 N N . TRP A 1 104 ? -14.469 -0.158 15.016 1 66.31 104 TRP A N 1
ATOM 739 C CA . TRP A 1 104 ? -14.234 -1.165 13.992 1 66.31 104 TRP A CA 1
ATOM 740 C C . TRP A 1 104 ? -12.805 -1.067 13.453 1 66.31 104 TRP A C 1
ATOM 742 O O . TRP A 1 104 ? -12.203 -2.08 13.094 1 66.31 104 TRP A O 1
ATOM 752 N N . GLU A 1 105 ? -12.344 0.075 13.469 1 71.81 105 GLU A N 1
ATOM 753 C CA . GLU A 1 105 ? -11 0.288 12.945 1 71.81 105 GLU A CA 1
ATOM 754 C C . GLU A 1 105 ? -9.961 -0.44 13.789 1 71.81 105 GLU A C 1
ATOM 756 O O . GLU A 1 105 ? -9.039 -1.061 13.25 1 71.81 105 GLU A O 1
ATOM 761 N N . ARG A 1 106 ? -10.242 -0.387 15.039 1 73.94 106 ARG A N 1
ATOM 762 C CA . ARG A 1 106 ? -9.312 -1.056 15.938 1 73.94 106 ARG A CA 1
ATOM 763 C C . ARG A 1 106 ? -9.367 -2.568 15.766 1 73.94 106 ARG A C 1
ATOM 765 O O . ARG A 1 106 ? -8.344 -3.244 15.805 1 73.94 106 ARG A O 1
ATOM 772 N N . LEU A 1 107 ? -10.555 -2.99 15.594 1 71.38 107 LEU A N 1
ATOM 773 C CA . LEU A 1 107 ? -10.727 -4.426 15.422 1 71.38 107 LEU A CA 1
ATOM 774 C C . LEU A 1 107 ? -10.094 -4.895 14.109 1 71.38 107 LEU A C 1
ATOM 776 O O . LEU A 1 107 ? -9.438 -5.938 14.07 1 71.38 107 LEU A O 1
ATOM 780 N N . LEU A 1 108 ? -10.273 -4.129 13.125 1 70.25 108 LEU A N 1
ATOM 781 C CA . LEU A 1 108 ? -9.711 -4.473 11.82 1 70.25 108 LEU A CA 1
ATOM 782 C C . LEU A 1 108 ? -8.188 -4.434 11.859 1 70.25 108 LEU A C 1
ATOM 784 O O . LEU A 1 108 ? -7.527 -5.305 11.289 1 70.25 108 LEU A O 1
ATOM 788 N N . LEU A 1 109 ? -7.742 -3.494 12.531 1 74.44 109 LEU A N 1
ATOM 789 C CA . LEU A 1 109 ? -6.293 -3.367 12.656 1 74.44 109 LEU A CA 1
ATOM 790 C C . LEU A 1 109 ? -5.707 -4.547 13.422 1 74.44 109 LEU A C 1
ATOM 792 O O . LEU A 1 109 ? -4.684 -5.105 13.023 1 74.44 109 LEU A O 1
ATOM 796 N N . ARG A 1 110 ? -6.414 -4.855 14.445 1 81 110 ARG A N 1
ATOM 797 C CA . ARG A 1 110 ? -5.938 -5.98 15.242 1 81 110 ARG A CA 1
ATOM 798 C C . ARG A 1 110 ? -5.949 -7.273 14.438 1 81 110 ARG A C 1
ATOM 800 O O . ARG A 1 110 ? -5.004 -8.055 14.5 1 81 110 ARG A O 1
ATOM 807 N N . ALA A 1 111 ? -6.988 -7.48 13.719 1 78.75 111 ALA A N 1
ATOM 808 C CA . ALA A 1 111 ? -7.109 -8.688 12.906 1 78.75 111 ALA A CA 1
ATOM 809 C C . ALA A 1 111 ? -6.031 -8.719 11.82 1 78.75 111 ALA A C 1
ATOM 811 O O . ALA A 1 111 ? -5.402 -9.758 11.602 1 78.75 111 ALA A O 1
ATOM 812 N N . ALA A 1 112 ? -5.852 -7.598 11.164 1 79.31 112 ALA A N 1
ATOM 813 C CA . ALA A 1 112 ? -4.844 -7.52 10.109 1 79.31 112 ALA A CA 1
ATOM 814 C C . ALA A 1 112 ? -3.441 -7.738 10.664 1 79.31 112 ALA A C 1
ATOM 816 O O . ALA A 1 112 ? -2.621 -8.422 10.055 1 79.31 112 ALA A O 1
ATOM 817 N N . LEU A 1 113 ? -3.221 -7.188 11.852 1 84 113 LEU A N 1
ATOM 818 C CA . LEU A 1 113 ? -1.911 -7.32 12.477 1 84 113 LEU A CA 1
ATOM 819 C C . LEU A 1 113 ? -1.645 -8.766 12.891 1 84 113 LEU A C 1
ATOM 821 O O . LEU A 1 113 ? -0.532 -9.266 12.711 1 84 113 LEU A O 1
ATOM 825 N N . ARG A 1 114 ? -2.656 -9.398 13.367 1 86.25 114 ARG A N 1
ATOM 826 C CA . ARG A 1 114 ? -2.514 -10.789 13.781 1 86.25 114 ARG A CA 1
ATOM 827 C C . ARG A 1 114 ? -2.26 -11.695 12.586 1 86.25 114 ARG A C 1
ATOM 829 O O . ARG A 1 114 ? -1.418 -12.594 12.641 1 86.25 114 ARG A O 1
ATOM 836 N N . ARG A 1 115 ? -3.029 -11.469 11.57 1 85.56 115 ARG A N 1
ATOM 837 C CA . ARG A 1 115 ? -2.84 -12.25 10.352 1 85.56 115 ARG A CA 1
ATOM 838 C C . ARG A 1 115 ? -1.453 -12.023 9.766 1 85.56 115 ARG A C 1
ATOM 840 O O . ARG A 1 115 ? -0.78 -12.977 9.359 1 85.56 115 ARG A O 1
ATOM 847 N N . ALA A 1 116 ? -1.027 -10.789 9.695 1 87.81 116 ALA A N 1
ATOM 848 C CA . ALA A 1 116 ? 0.301 -10.461 9.188 1 87.81 116 ALA A CA 1
ATOM 849 C C . ALA A 1 116 ? 1.391 -11.125 10.016 1 87.81 116 ALA A C 1
ATOM 851 O O . ALA A 1 116 ? 2.363 -11.656 9.469 1 87.81 116 ALA A O 1
ATOM 852 N N . GLU A 1 117 ? 1.214 -11.102 11.312 1 88.75 117 GLU A N 1
ATOM 853 C CA . GLU A 1 117 ? 2.184 -11.734 12.203 1 88.75 117 GLU A CA 1
ATOM 854 C C . GLU A 1 117 ? 2.225 -13.25 11.984 1 88.75 117 GLU A C 1
ATOM 856 O O . GLU A 1 117 ? 3.303 -13.844 11.953 1 88.75 117 GLU A O 1
ATOM 861 N N . CYS A 1 118 ? 1.073 -13.867 11.883 1 89.75 118 CYS A N 1
ATOM 862 C CA . CYS A 1 118 ? 0.989 -15.305 11.625 1 89.75 118 CYS A CA 1
ATOM 863 C C . CYS A 1 118 ? 1.713 -15.664 10.336 1 89.75 118 CYS A C 1
ATOM 865 O O . CYS A 1 118 ? 2.498 -16.609 10.305 1 89.75 118 CYS A O 1
ATOM 867 N N . LEU A 1 119 ? 1.436 -14.883 9.281 1 87.38 119 LEU A N 1
ATOM 868 C CA . LEU A 1 119 ? 2.041 -15.148 7.98 1 87.38 119 LEU A CA 1
ATOM 869 C C . LEU A 1 119 ? 3.555 -14.961 8.039 1 87.38 119 LEU A C 1
ATOM 871 O O . LEU A 1 119 ? 4.305 -15.766 7.488 1 87.38 119 LEU A O 1
ATOM 875 N N . SER A 1 120 ? 3.984 -13.938 8.734 1 86.06 120 SER A N 1
ATOM 876 C CA . SER A 1 120 ? 5.41 -13.672 8.867 1 86.06 120 SER A CA 1
ATOM 877 C C . SER A 1 120 ? 6.113 -14.781 9.641 1 86.06 120 SER A C 1
ATOM 879 O O . SER A 1 120 ? 7.195 -15.227 9.25 1 86.06 120 SER A O 1
ATOM 881 N N . GLN A 1 121 ? 5.5 -15.188 10.688 1 89.88 121 GLN A N 1
ATOM 882 C CA . GLN A 1 121 ? 6.086 -16.25 11.508 1 89.88 121 GLN A CA 1
ATOM 883 C C . GLN A 1 121 ? 6.109 -17.578 10.75 1 89.88 121 GLN A C 1
ATOM 885 O O . GLN A 1 121 ? 7.098 -18.312 10.82 1 89.88 121 GLN A O 1
ATOM 890 N N . CYS A 1 122 ? 5.039 -17.875 10.062 1 90.12 122 CYS A N 1
ATOM 891 C CA . CYS A 1 122 ? 4.961 -19.094 9.273 1 90.12 122 CYS A CA 1
ATOM 892 C C . CYS A 1 122 ? 6.039 -19.109 8.195 1 90.12 122 CYS A C 1
ATOM 894 O O . CYS A 1 122 ? 6.719 -20.125 8.008 1 90.12 122 CYS A O 1
ATOM 896 N N . ALA A 1 123 ? 6.188 -18.016 7.5 1 87.06 123 ALA A N 1
ATOM 897 C CA . ALA A 1 123 ? 7.195 -17.906 6.445 1 87.06 123 ALA A CA 1
ATOM 898 C C . ALA A 1 123 ? 8.602 -18.016 7.02 1 87.06 123 ALA A C 1
ATOM 900 O O . ALA A 1 123 ? 9.477 -18.656 6.434 1 87.06 123 ALA A O 1
ATOM 901 N N . ALA A 1 124 ? 8.797 -17.438 8.172 1 88.25 124 ALA A N 1
ATOM 902 C CA . ALA A 1 124 ? 10.109 -17.469 8.812 1 88.25 124 ALA A CA 1
ATOM 903 C C . ALA A 1 124 ? 10.477 -18.891 9.227 1 88.25 124 ALA A C 1
ATOM 905 O O . ALA A 1 124 ? 11.641 -19.297 9.164 1 88.25 124 ALA A O 1
ATOM 906 N N . ARG A 1 125 ? 9.531 -19.625 9.672 1 89.19 125 ARG A N 1
ATOM 907 C CA . ARG A 1 125 ? 9.766 -21.016 10.094 1 89.19 125 ARG A CA 1
ATOM 908 C C . ARG A 1 125 ? 10.141 -21.891 8.906 1 89.19 125 ARG A C 1
ATOM 910 O O . ARG A 1 125 ? 11.008 -22.766 9.016 1 89.19 125 ARG A O 1
ATOM 917 N N . ARG A 1 126 ? 9.562 -21.578 7.773 1 86.62 126 ARG A N 1
ATOM 918 C CA . ARG A 1 126 ? 9.727 -22.438 6.609 1 86.62 126 ARG A CA 1
ATOM 919 C C . ARG A 1 126 ? 10.922 -21.984 5.766 1 86.62 126 ARG A C 1
ATOM 921 O O . ARG A 1 126 ? 11.57 -22.812 5.117 1 86.62 126 ARG A O 1
ATOM 928 N N . LEU A 1 127 ? 11.188 -20.656 5.648 1 86.62 127 LEU A N 1
ATOM 929 C CA . LEU A 1 127 ? 12.18 -20.125 4.723 1 86.62 127 LEU A CA 1
ATOM 930 C C . LEU A 1 127 ? 13.344 -19.484 5.48 1 86.62 127 LEU A C 1
ATOM 932 O O . LEU A 1 127 ? 14.336 -19.078 4.871 1 86.62 127 LEU A O 1
ATOM 936 N N . GLY A 1 128 ? 13.281 -19.453 6.746 1 82.69 128 GLY A N 1
ATOM 937 C CA . GLY A 1 128 ? 14.266 -18.75 7.555 1 82.69 128 GLY A CA 1
ATOM 938 C C . GLY A 1 128 ? 13.922 -17.297 7.766 1 82.69 128 GLY A C 1
ATOM 939 O O . GLY A 1 128 ? 13.07 -16.75 7.07 1 82.69 128 GLY A O 1
ATOM 940 N N . PRO A 1 129 ? 14.633 -16.688 8.734 1 79.62 129 PRO A N 1
ATOM 941 C CA . PRO A 1 129 ? 14.367 -15.273 9.008 1 79.62 129 PRO A CA 1
ATOM 942 C C . PRO A 1 129 ? 14.625 -14.383 7.797 1 79.62 129 PRO A C 1
ATOM 944 O O . PRO A 1 129 ? 15.695 -14.469 7.176 1 79.62 129 PRO A O 1
ATOM 947 N N . GLY A 1 130 ? 13.695 -13.594 7.43 1 75 130 GLY A N 1
ATOM 948 C CA . GLY A 1 130 ? 13.805 -12.695 6.293 1 75 130 GLY A CA 1
ATOM 949 C C . GLY A 1 130 ? 13.727 -13.406 4.957 1 75 130 GLY A C 1
ATOM 950 O O . GLY A 1 130 ? 13.984 -12.797 3.91 1 75 130 GLY A O 1
ATOM 951 N N . GLY A 1 131 ? 13.43 -14.609 5.02 1 75.25 131 GLY A N 1
ATOM 952 C CA . GLY A 1 131 ? 13.438 -15.422 3.811 1 75.25 131 GLY A CA 1
ATOM 953 C C . GLY A 1 131 ? 12.406 -14.984 2.789 1 75.25 131 GLY A C 1
ATOM 954 O O . GLY A 1 131 ? 12.688 -14.961 1.588 1 75.25 131 GLY A O 1
ATOM 955 N N . ALA A 1 132 ? 11.242 -14.578 3.244 1 73 132 ALA A N 1
ATOM 956 C CA . ALA A 1 132 ? 10.18 -14.172 2.332 1 73 132 ALA A CA 1
ATOM 957 C C . ALA A 1 132 ? 10.617 -12.992 1.468 1 73 132 ALA A C 1
ATOM 959 O O . ALA A 1 132 ? 10.312 -12.945 0.273 1 73 132 ALA A O 1
ATOM 960 N N . ALA A 1 133 ? 11.328 -12.156 2.033 1 72.75 133 ALA A N 1
ATOM 961 C CA . ALA A 1 133 ? 11.789 -10.977 1.307 1 72.75 133 ALA A CA 1
ATOM 962 C C . ALA A 1 133 ? 12.969 -11.312 0.401 1 72.75 133 ALA A C 1
ATOM 964 O O . ALA A 1 133 ? 13.023 -10.867 -0.747 1 72.75 133 ALA A O 1
ATOM 965 N N . ARG A 1 134 ? 13.781 -12.125 0.9 1 75.06 134 ARG A N 1
ATOM 966 C CA . ARG A 1 134 ? 15 -12.484 0.182 1 75.06 134 ARG A CA 1
ATOM 967 C C . ARG A 1 134 ? 14.688 -13.32 -1.054 1 75.06 134 ARG A C 1
ATOM 969 O O . ARG A 1 134 ? 15.383 -13.227 -2.068 1 75.06 134 ARG A O 1
ATOM 976 N N . LEU A 1 135 ? 13.602 -14.023 -0.965 1 77.94 135 LEU A N 1
ATOM 977 C CA . LEU A 1 135 ? 13.32 -15 -2.01 1 77.94 135 LEU A CA 1
ATOM 978 C C . LEU A 1 135 ? 12.219 -14.5 -2.938 1 77.94 135 LEU A C 1
ATOM 980 O O . LEU A 1 135 ? 11.617 -15.289 -3.674 1 77.94 135 LEU A O 1
ATOM 984 N N . ARG A 1 136 ? 12.008 -13.234 -2.848 1 78.62 136 ARG A N 1
ATOM 985 C CA . ARG A 1 136 ? 10.992 -12.648 -3.719 1 78.62 136 ARG A CA 1
ATOM 986 C C . ARG A 1 136 ? 11.391 -12.789 -5.188 1 78.62 136 ARG A C 1
ATOM 988 O O . ARG A 1 136 ? 12.555 -12.602 -5.539 1 78.62 136 ARG A O 1
ATOM 995 N N . VAL A 1 137 ? 10.367 -13.117 -5.957 1 84.62 137 VAL A N 1
ATOM 996 C CA . VAL A 1 137 ? 10.641 -13.352 -7.371 1 84.62 137 VAL A CA 1
ATOM 997 C C . VAL A 1 137 ? 10.078 -12.203 -8.211 1 84.62 137 VAL A C 1
ATOM 999 O O . VAL A 1 137 ? 8.906 -11.844 -8.062 1 84.62 137 VAL A O 1
ATOM 1002 N N . GLY A 1 138 ? 10.898 -11.625 -9.039 1 81.62 138 GLY A N 1
ATOM 1003 C CA . GLY A 1 138 ? 10.477 -10.531 -9.898 1 81.62 138 GLY A CA 1
ATOM 1004 C C . GLY A 1 138 ? 9.461 -10.953 -10.945 1 81.62 138 GLY A C 1
ATOM 1005 O O . GLY A 1 138 ? 9.336 -12.141 -11.25 1 81.62 138 GLY A O 1
ATOM 1006 N N . GLY A 1 139 ? 8.766 -10.023 -11.484 1 83.31 139 GLY A N 1
ATOM 1007 C CA . GLY A 1 139 ? 7.719 -10.273 -12.469 1 83.31 139 GLY A CA 1
ATOM 1008 C C . GLY A 1 139 ? 8.234 -10.922 -13.734 1 83.31 139 GLY A C 1
ATOM 1009 O O . GLY A 1 139 ? 7.594 -11.82 -14.281 1 83.31 139 GLY A O 1
ATOM 1010 N N . ALA A 1 140 ? 9.367 -10.516 -14.133 1 85.81 140 ALA A N 1
ATOM 1011 C CA . ALA A 1 140 ? 9.93 -11.023 -15.383 1 85.81 140 ALA A CA 1
ATOM 1012 C C . ALA A 1 140 ? 10.258 -12.516 -15.266 1 85.81 140 ALA A C 1
ATOM 1014 O O . ALA A 1 140 ? 10.008 -13.281 -16.203 1 85.81 140 ALA A O 1
ATOM 1015 N N . VAL A 1 141 ? 10.828 -12.859 -14.18 1 89.75 141 VAL A N 1
ATOM 1016 C CA . VAL A 1 141 ? 11.188 -14.258 -13.969 1 89.75 141 VAL A CA 1
ATOM 1017 C C . VAL A 1 141 ? 9.93 -15.102 -13.805 1 89.75 141 VAL A C 1
ATOM 1019 O O . VAL A 1 141 ? 9.852 -16.219 -14.328 1 89.75 141 VAL A O 1
ATOM 1022 N N . ARG A 1 142 ? 8.984 -14.57 -13.156 1 88.81 142 ARG A N 1
ATOM 1023 C CA . ARG A 1 142 ? 7.715 -15.281 -13.008 1 88.81 142 ARG A CA 1
ATOM 1024 C C . ARG A 1 142 ? 7.074 -15.539 -14.367 1 88.81 142 ARG A C 1
ATOM 1026 O O . ARG A 1 142 ? 6.543 -16.625 -14.617 1 88.81 142 ARG A O 1
ATOM 1033 N N . ASP A 1 143 ? 7.156 -14.602 -15.188 1 88.94 143 ASP A N 1
ATOM 1034 C CA . ASP A 1 143 ? 6.594 -14.742 -16.531 1 88.94 143 ASP A CA 1
ATOM 1035 C C . ASP A 1 143 ? 7.359 -15.797 -17.328 1 88.94 143 ASP A C 1
ATOM 1037 O O . ASP A 1 143 ? 6.754 -16.594 -18.047 1 88.94 143 ASP A O 1
ATOM 1041 N N . ALA A 1 144 ? 8.617 -15.758 -17.203 1 94.56 144 ALA A N 1
ATOM 1042 C CA . ALA A 1 144 ? 9.445 -16.734 -17.906 1 94.56 144 ALA A CA 1
ATOM 1043 C C . ALA A 1 144 ? 9.102 -18.156 -17.453 1 94.56 144 ALA A C 1
ATOM 1045 O O . ALA A 1 144 ? 9.031 -19.078 -18.281 1 94.56 144 ALA A O 1
ATOM 1046 N N . PHE A 1 145 ? 8.891 -18.312 -16.219 1 94.31 145 PHE A N 1
ATOM 1047 C CA . PHE A 1 145 ? 8.586 -19.625 -15.672 1 94.31 145 PHE A CA 1
ATOM 1048 C C . PHE A 1 145 ? 7.18 -20.062 -16.062 1 94.31 145 PHE A C 1
ATOM 1050 O O . PHE A 1 145 ? 6.945 -21.25 -16.328 1 94.31 145 PHE A O 1
ATOM 1057 N N . ARG A 1 146 ? 6.316 -19.109 -16.125 1 89 146 ARG A N 1
ATOM 1058 C CA . ARG A 1 146 ? 4.965 -19.406 -16.594 1 89 146 ARG A CA 1
ATOM 1059 C C . ARG A 1 146 ? 4.973 -19.891 -18.031 1 89 146 ARG A C 1
ATOM 1061 O O . ARG A 1 146 ? 4.203 -20.781 -18.406 1 89 146 ARG A O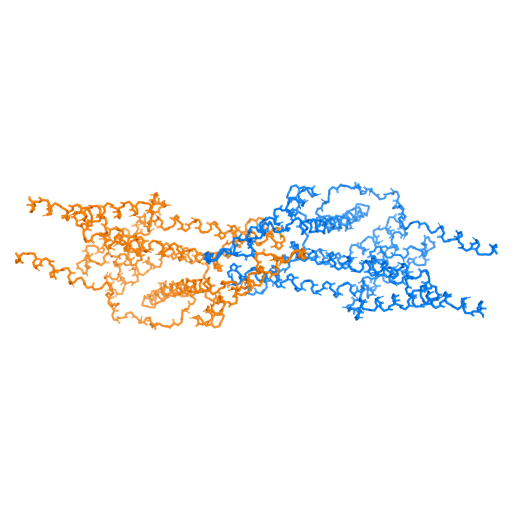 1
ATOM 1068 N N . ARG A 1 147 ? 5.875 -19.406 -18.766 1 93.81 147 ARG A N 1
ATOM 1069 C CA . ARG A 1 147 ? 6 -19.781 -20.172 1 93.81 147 ARG A CA 1
ATOM 1070 C C . ARG A 1 147 ? 6.879 -21.016 -20.328 1 93.81 147 ARG A C 1
ATOM 1072 O O . ARG A 1 147 ? 7.164 -21.438 -21.453 1 93.81 147 ARG A O 1
ATOM 1079 N N . ARG A 1 148 ? 7.359 -21.5 -19.25 1 97.06 148 ARG A N 1
ATOM 1080 C CA . ARG A 1 148 ? 8.188 -22.703 -19.219 1 97.06 148 ARG A CA 1
ATOM 1081 C C . ARG A 1 148 ? 9.484 -22.5 -20 1 97.06 148 ARG A C 1
ATOM 1083 O O . ARG A 1 148 ? 9.992 -23.438 -20.625 1 97.06 148 ARG A O 1
ATOM 1090 N N . GLU A 1 149 ? 9.992 -21.312 -19.922 1 97.12 149 GLU A N 1
ATOM 1091 C CA . GLU A 1 149 ? 11.203 -20.938 -20.656 1 97.12 149 GLU A CA 1
ATOM 1092 C C . GLU A 1 149 ? 12.406 -21.734 -20.172 1 97.12 149 GLU A C 1
ATOM 1094 O O . GLU A 1 149 ? 13.266 -22.109 -20.969 1 97.12 149 GLU A O 1
ATOM 1099 N N . PRO A 1 150 ? 12.516 -22.016 -18.922 1 98.12 150 PRO A N 1
ATOM 1100 C CA . PRO A 1 150 ? 13.664 -22.797 -18.469 1 98.12 150 PRO A CA 1
ATOM 1101 C C . PRO A 1 150 ? 13.805 -24.125 -19.203 1 98.12 150 PRO A C 1
ATOM 1103 O O . PRO A 1 150 ? 14.922 -24.609 -19.422 1 98.12 150 PRO A O 1
ATOM 1106 N N . TYR A 1 151 ? 12.734 -24.688 -19.641 1 98.38 151 TYR A N 1
ATOM 1107 C CA . TYR A 1 151 ? 12.773 -25.984 -20.312 1 98.38 151 TYR A CA 1
ATOM 1108 C C . TYR A 1 151 ? 13.344 -25.859 -21.719 1 98.38 151 TYR A C 1
ATOM 1110 O O . TYR A 1 151 ? 13.828 -26.844 -22.281 1 98.38 151 TYR A O 1
ATOM 1118 N N . ASN A 1 152 ? 13.242 -24.672 -22.312 1 98.12 152 ASN A N 1
ATOM 1119 C CA . ASN A 1 152 ? 13.914 -24.422 -23.578 1 98.12 152 ASN A CA 1
ATOM 1120 C C . ASN A 1 152 ? 15.43 -24.562 -23.438 1 98.12 152 ASN A C 1
ATOM 1122 O O . ASN A 1 152 ? 16.078 -25.156 -24.312 1 98.12 152 ASN A O 1
ATOM 1126 N N . TYR A 1 153 ? 15.953 -24.125 -22.391 1 98.31 153 TYR A N 1
ATOM 1127 C CA . TYR A 1 153 ? 17.391 -24.203 -22.141 1 98.31 153 TYR A CA 1
ATOM 1128 C C . TYR A 1 153 ? 17.781 -25.594 -21.656 1 98.31 153 TYR A C 1
ATOM 1130 O O . TYR A 1 153 ? 18.812 -26.141 -22.062 1 98.31 153 TYR A O 1
ATOM 1138 N N . LEU A 1 154 ? 16.953 -26.172 -20.859 1 98.5 154 LEU A N 1
ATOM 1139 C CA . LEU A 1 154 ? 17.234 -27.5 -20.328 1 98.5 154 LEU A CA 1
ATOM 1140 C C . LEU A 1 154 ? 17.312 -28.531 -21.453 1 98.5 154 LEU A C 1
ATOM 1142 O O . LEU A 1 154 ? 18.172 -29.422 -21.422 1 98.5 154 LEU A O 1
ATOM 1146 N N . GLN A 1 155 ? 16.406 -28.469 -22.438 1 97.62 155 GLN A N 1
ATOM 1147 C CA . GLN A 1 155 ? 16.391 -29.453 -23.516 1 97.62 155 GLN A CA 1
ATOM 1148 C C . GLN A 1 155 ? 17.734 -29.484 -24.25 1 97.62 155 GLN A C 1
ATOM 1150 O O . GLN A 1 155 ? 18.297 -30.547 -24.453 1 97.62 155 GLN A O 1
ATOM 1155 N N . ARG A 1 156 ? 18.219 -28.281 -24.578 1 97.19 156 ARG A N 1
ATOM 1156 C CA . ARG A 1 156 ? 19.5 -28.219 -25.281 1 97.19 156 ARG A CA 1
ATOM 1157 C C . ARG A 1 156 ? 20.641 -28.688 -24.391 1 97.19 156 ARG A C 1
ATOM 1159 O O . ARG A 1 156 ? 21.547 -29.406 -24.844 1 97.19 156 ARG A O 1
ATOM 1166 N N . ALA A 1 157 ? 20.578 -28.25 -23.188 1 98.25 157 ALA A N 1
ATOM 1167 C CA . ALA A 1 157 ? 21.625 -28.656 -22.25 1 98.25 157 ALA A CA 1
ATOM 1168 C C . ALA A 1 157 ? 21.641 -30.172 -22.078 1 98.25 157 ALA A C 1
ATOM 1170 O O . ALA A 1 157 ? 22.703 -30.797 -22.062 1 98.25 157 ALA A O 1
ATOM 1171 N N . TYR A 1 158 ? 20.562 -30.812 -21.906 1 97.81 158 TYR A N 1
ATOM 1172 C CA . TYR A 1 158 ? 20.469 -32.281 -21.781 1 97.81 158 TYR A CA 1
ATOM 1173 C C . TYR A 1 158 ? 20.984 -32.938 -23.047 1 97.81 158 TYR A C 1
ATOM 1175 O O . TYR A 1 158 ? 21.656 -34 -22.969 1 97.81 158 TYR A O 1
ATOM 1183 N N . TYR A 1 159 ? 20.672 -32.375 -24.172 1 96.88 159 TYR A N 1
ATOM 1184 C CA . TYR A 1 159 ? 21.141 -32.938 -25.438 1 96.88 159 TYR A CA 1
ATOM 1185 C C . TYR A 1 159 ? 22.672 -32.969 -25.484 1 96.88 159 TYR A C 1
ATOM 1187 O O . TYR A 1 159 ? 23.281 -33.938 -25.875 1 96.88 159 TYR A O 1
ATOM 1195 N N . GLN A 1 160 ? 23.219 -31.812 -25.062 1 96.94 160 GLN A N 1
ATOM 1196 C CA . GLN A 1 160 ? 24.672 -31.703 -25.062 1 96.94 160 GLN A CA 1
ATOM 1197 C C . GLN A 1 160 ? 25.297 -32.688 -24.078 1 96.94 160 GLN A C 1
ATOM 1199 O O . GLN A 1 160 ? 26.422 -33.156 -24.281 1 96.94 160 GLN A O 1
ATOM 1204 N N . LEU A 1 161 ? 24.609 -33.031 -23.078 1 96.88 161 LEU A N 1
ATOM 1205 C CA . LEU A 1 161 ? 25.094 -34 -22.062 1 96.88 161 LEU A CA 1
ATOM 1206 C C . LEU A 1 161 ? 24.734 -35.406 -22.453 1 96.88 161 LEU A C 1
ATOM 1208 O O . LEU A 1 161 ? 24.969 -36.344 -21.672 1 96.88 161 LEU A O 1
ATOM 1212 N N . LYS A 1 162 ? 24.062 -35.594 -23.594 1 94.69 162 LYS A N 1
ATOM 1213 C CA . LYS A 1 162 ? 23.688 -36.906 -24.156 1 94.69 162 LYS A CA 1
ATOM 1214 C C . LYS A 1 162 ? 22.625 -37.594 -23.297 1 94.69 162 LYS A C 1
ATOM 1216 O O . LYS A 1 162 ? 22.641 -38.812 -23.156 1 94.69 162 LYS A O 1
ATOM 1221 N N . LYS A 1 163 ? 21.922 -36.812 -22.625 1 95.62 163 LYS A N 1
ATOM 1222 C CA . LYS A 1 163 ? 20.75 -37.281 -21.922 1 95.62 163 LYS A CA 1
ATOM 1223 C C . LYS A 1 163 ? 19.484 -37.094 -22.766 1 95.62 163 LYS A C 1
ATOM 1225 O O . LYS A 1 163 ? 18.672 -36.219 -22.469 1 95.62 163 LYS A O 1
ATOM 1230 N N . LEU A 1 164 ? 19.312 -38 -23.656 1 95.38 164 LEU A N 1
ATOM 1231 C CA . LEU A 1 164 ? 18.359 -37.812 -24.75 1 95.38 164 LEU A CA 1
ATOM 1232 C C . LEU A 1 164 ? 16.922 -37.906 -24.25 1 95.38 164 LEU A C 1
ATOM 1234 O O . LEU A 1 164 ? 16.047 -37.156 -24.688 1 95.38 164 LEU A O 1
ATOM 1238 N N . ASP A 1 165 ? 16.719 -38.812 -23.297 1 95.69 165 ASP A N 1
ATOM 1239 C CA . ASP A 1 165 ? 15.375 -38.938 -22.766 1 95.69 165 ASP A CA 1
ATOM 1240 C C . ASP A 1 165 ? 14.945 -37.656 -22.031 1 95.69 165 ASP A C 1
ATOM 1242 O O . ASP A 1 165 ? 13.812 -37.188 -22.188 1 95.69 165 ASP A O 1
ATOM 1246 N N . LEU A 1 166 ? 15.852 -37.094 -21.312 1 96.81 166 LEU A N 1
ATOM 1247 C CA . LEU A 1 166 ? 15.57 -35.875 -20.578 1 96.81 166 LEU A CA 1
ATOM 1248 C C . LEU A 1 166 ? 15.422 -34.688 -21.531 1 96.81 166 LEU A C 1
ATOM 1250 O O . LEU A 1 166 ? 14.602 -33.781 -21.312 1 96.81 166 LEU A O 1
ATOM 1254 N N . ALA A 1 167 ? 16.141 -34.719 -22.531 1 97.69 167 ALA A N 1
ATOM 1255 C CA . ALA A 1 167 ? 16.047 -33.656 -23.547 1 97.69 167 ALA A CA 1
ATOM 1256 C C . ALA A 1 167 ? 14.68 -33.688 -24.234 1 97.69 167 ALA A C 1
ATOM 1258 O O . ALA A 1 167 ? 14.062 -32.625 -24.422 1 97.69 167 ALA A O 1
ATOM 1259 N N . ALA A 1 168 ? 14.242 -34.875 -24.547 1 97.5 168 ALA A N 1
ATOM 1260 C CA . ALA A 1 168 ? 12.938 -35.031 -25.172 1 97.5 168 ALA A CA 1
ATOM 1261 C C . ALA A 1 168 ? 11.82 -34.562 -24.25 1 97.5 168 ALA A C 1
ATOM 1263 O O . ALA A 1 168 ? 10.883 -33.906 -24.688 1 97.5 168 ALA A O 1
ATOM 1264 N N . ALA A 1 169 ? 11.914 -34.906 -22.969 1 97.88 169 ALA A N 1
ATOM 1265 C CA . ALA A 1 169 ? 10.906 -34.5 -22 1 97.88 169 ALA A CA 1
ATOM 1266 C C . ALA A 1 169 ? 10.883 -32.969 -21.828 1 97.88 169 ALA A C 1
ATOM 1268 O O . ALA A 1 169 ? 9.812 -32.375 -21.781 1 97.88 169 ALA A O 1
ATOM 1269 N N . ALA A 1 170 ? 12.016 -32.406 -21.75 1 98.38 170 ALA A N 1
ATOM 1270 C CA . ALA A 1 170 ? 12.117 -30.953 -21.609 1 98.38 170 ALA A CA 1
ATOM 1271 C C . ALA A 1 170 ? 11.57 -30.234 -22.844 1 98.38 170 ALA A C 1
ATOM 1273 O O . ALA A 1 170 ? 10.875 -29.234 -22.719 1 98.38 170 ALA A O 1
ATOM 1274 N N . ALA A 1 171 ? 11.906 -30.781 -23.969 1 98.25 171 ALA A N 1
ATOM 1275 C CA . ALA A 1 171 ? 11.414 -30.219 -25.219 1 98.25 171 ALA A CA 1
ATOM 1276 C C . ALA A 1 171 ? 9.891 -30.266 -25.281 1 98.25 171 ALA A C 1
ATOM 1278 O O . ALA A 1 171 ? 9.242 -29.281 -25.625 1 98.25 171 ALA A O 1
ATOM 1279 N N . HIS A 1 172 ? 9.422 -31.422 -24.953 1 97.38 172 HIS A N 1
ATOM 1280 C CA . HIS A 1 172 ? 7.969 -31.578 -24.969 1 97.38 172 HIS A CA 1
ATOM 1281 C C . HIS A 1 172 ? 7.301 -30.625 -23.984 1 97.38 172 HIS A C 1
ATOM 1283 O O . HIS A 1 172 ? 6.277 -30.016 -24.297 1 97.38 172 HIS A O 1
ATOM 1289 N N . THR A 1 173 ? 7.789 -30.5 -22.781 1 97.94 173 THR A N 1
ATOM 1290 C CA . THR A 1 173 ? 7.254 -29.641 -21.734 1 97.94 173 THR A CA 1
ATOM 1291 C C . THR A 1 173 ? 7.207 -28.188 -22.203 1 97.94 173 THR A C 1
ATOM 1293 O O . THR A 1 173 ? 6.203 -27.5 -22.016 1 97.94 173 THR A O 1
ATOM 1296 N N . PHE A 1 174 ? 8.297 -27.734 -22.828 1 98.25 174 PHE A N 1
ATOM 1297 C CA . PHE A 1 174 ? 8.32 -26.375 -23.375 1 98.25 174 PHE A CA 1
ATOM 1298 C C . PHE A 1 174 ? 7.309 -26.219 -24.5 1 98.25 174 PHE A C 1
ATOM 1300 O O . PHE A 1 174 ? 6.594 -25.219 -24.578 1 98.25 174 PHE A O 1
ATOM 1307 N N . PHE A 1 175 ? 7.223 -27.188 -25.359 1 97.38 175 PHE A N 1
ATOM 1308 C CA . PHE A 1 175 ? 6.383 -27.125 -26.547 1 97.38 175 PHE A CA 1
ATOM 1309 C C . PHE A 1 175 ? 4.91 -27.062 -26.156 1 97.38 175 PHE A C 1
ATOM 1311 O O . PHE A 1 175 ? 4.121 -26.391 -26.844 1 97.38 175 PHE A O 1
ATOM 1318 N N . VAL A 1 176 ? 4.551 -27.734 -25.125 1 95.69 176 VAL A N 1
ATOM 1319 C CA . VAL A 1 176 ? 3.168 -27.734 -24.656 1 95.69 176 VAL A CA 1
ATOM 1320 C C . VAL A 1 176 ? 2.727 -26.312 -24.344 1 95.69 176 VAL A C 1
ATOM 1322 O O . VAL A 1 176 ? 1.608 -25.906 -24.688 1 95.69 176 VAL A O 1
ATOM 1325 N N . ALA A 1 177 ? 3.578 -25.531 -23.781 1 95.44 177 ALA A N 1
ATOM 1326 C CA . ALA A 1 177 ? 3.252 -24.156 -23.406 1 95.44 177 ALA A CA 1
ATOM 1327 C C . ALA A 1 177 ? 3.498 -23.203 -24.562 1 95.44 177 ALA A C 1
ATOM 1329 O O . ALA A 1 177 ? 2.996 -22.078 -24.562 1 95.44 177 ALA A O 1
ATOM 1330 N N . ASN A 1 178 ? 4.285 -23.656 -25.5 1 95.88 178 ASN A N 1
ATOM 1331 C CA . ASN A 1 178 ? 4.652 -22.812 -26.641 1 95.88 178 ASN A CA 1
ATOM 1332 C C . ASN A 1 178 ? 4.5 -23.578 -27.953 1 95.88 178 ASN A C 1
ATOM 1334 O O . ASN A 1 178 ? 5.477 -23.781 -28.672 1 95.88 178 ASN A O 1
ATOM 1338 N N . PRO A 1 179 ? 3.279 -23.812 -28.391 1 94.5 179 PRO A N 1
ATOM 1339 C CA . PRO A 1 179 ? 3.053 -24.703 -29.547 1 94.5 179 PRO A CA 1
ATOM 1340 C C . PRO A 1 179 ? 3.463 -24.062 -30.875 1 94.5 179 PRO A C 1
ATOM 1342 O O . PRO A 1 179 ? 3.664 -24.766 -31.859 1 94.5 179 PRO A O 1
ATOM 1345 N N . THR A 1 180 ? 3.633 -22.766 -30.891 1 94.25 180 THR A N 1
ATOM 1346 C CA . THR A 1 180 ? 3.949 -22.078 -32.156 1 94.25 180 THR A CA 1
ATOM 1347 C C . THR A 1 180 ? 5.453 -21.859 -32.281 1 94.25 180 THR A C 1
ATOM 1349 O O . THR A 1 180 ? 5.918 -21.266 -33.25 1 94.25 180 THR A O 1
ATOM 1352 N N . HIS A 1 181 ? 6.137 -22.312 -31.391 1 95.88 181 HIS A N 1
ATOM 1353 C CA . HIS A 1 181 ? 7.582 -22.141 -31.438 1 95.88 181 HIS A CA 1
ATOM 1354 C C . HIS A 1 181 ? 8.211 -23.047 -32.469 1 95.88 181 HIS A C 1
ATOM 1356 O O . HIS A 1 181 ? 8.328 -24.266 -32.25 1 95.88 181 HIS A O 1
ATOM 1362 N N . LEU A 1 182 ? 8.812 -22.594 -33.531 1 96.31 182 LEU A N 1
ATOM 1363 C CA . LEU A 1 182 ? 9.242 -23.328 -34.719 1 96.31 182 LEU A CA 1
ATOM 1364 C C . LEU A 1 182 ? 10.484 -24.156 -34.406 1 96.31 182 LEU A C 1
ATOM 1366 O O . LEU A 1 182 ? 10.547 -25.344 -34.75 1 96.31 182 LEU A O 1
ATOM 1370 N N . GLN A 1 183 ? 11.422 -23.547 -33.812 1 96.06 183 GLN A N 1
ATOM 1371 C CA . GLN A 1 183 ? 12.664 -24.25 -33.531 1 96.06 183 GLN A CA 1
ATOM 1372 C C . GLN A 1 183 ? 12.406 -25.484 -32.656 1 96.06 183 GLN A C 1
ATOM 1374 O O . GLN A 1 183 ? 13 -26.547 -32.875 1 96.06 183 GLN A O 1
ATOM 1379 N N . MET A 1 184 ? 11.578 -25.344 -31.703 1 96.88 184 MET A N 1
ATOM 1380 C CA . MET A 1 184 ? 11.297 -26.453 -30.812 1 96.88 184 MET A CA 1
ATOM 1381 C C . MET A 1 184 ? 10.555 -27.578 -31.547 1 96.88 184 MET A C 1
ATOM 1383 O O . MET A 1 184 ? 10.758 -28.75 -31.25 1 96.88 184 MET A O 1
ATOM 1387 N N . ARG A 1 185 ? 9.719 -27.234 -32.406 1 95.62 185 ARG A N 1
ATOM 1388 C CA . ARG A 1 185 ? 9.031 -28.219 -33.219 1 95.62 185 ARG A CA 1
ATOM 1389 C C . ARG A 1 185 ? 10.023 -29.078 -34 1 95.62 185 ARG A C 1
ATOM 1391 O O . ARG A 1 185 ? 9.883 -30.297 -34.094 1 95.62 185 ARG A O 1
ATOM 1398 N N . GLU A 1 186 ? 10.984 -28.406 -34.531 1 96 186 GLU A N 1
ATOM 1399 C CA . GLU A 1 186 ? 12.023 -29.109 -35.281 1 96 186 GLU A CA 1
ATOM 1400 C C . GLU A 1 186 ? 12.852 -30 -34.344 1 96 186 GLU A C 1
ATOM 1402 O O . GLU A 1 186 ? 13.195 -31.125 -34.719 1 96 186 GLU A O 1
ATOM 1407 N N . ASP A 1 187 ? 13.164 -29.484 -33.219 1 95.56 187 ASP A N 1
ATOM 1408 C CA . ASP A 1 187 ? 13.922 -30.266 -32.25 1 95.56 187 ASP A CA 1
ATOM 1409 C C . ASP A 1 187 ? 13.156 -31.516 -31.828 1 95.56 187 ASP A C 1
ATOM 1411 O O . ASP A 1 187 ? 13.734 -32.594 -31.703 1 95.56 187 ASP A O 1
ATOM 1415 N N . MET A 1 188 ? 11.891 -31.359 -31.609 1 95.88 188 MET A N 1
ATOM 1416 C CA . MET A 1 188 ? 11.055 -32.5 -31.234 1 95.88 188 MET A CA 1
ATOM 1417 C C . MET A 1 188 ? 11.055 -33.562 -32.312 1 95.88 188 MET A C 1
ATOM 1419 O O . MET A 1 188 ? 11.141 -34.75 -32.031 1 95.88 188 MET A O 1
ATOM 1423 N N . ALA A 1 189 ? 11.016 -33.125 -33.594 1 94.88 189 ALA A N 1
ATOM 1424 C CA . ALA A 1 189 ? 11.055 -34.031 -34.719 1 94.88 189 ALA A CA 1
ATOM 1425 C C . ALA A 1 189 ? 12.391 -34.781 -34.781 1 94.88 189 ALA A C 1
ATOM 1427 O O . ALA A 1 189 ? 12.438 -35.969 -35.062 1 94.88 189 ALA A O 1
ATOM 1428 N N . LYS A 1 190 ? 13.344 -34.031 -34.531 1 94.81 190 LYS A N 1
ATOM 1429 C CA . LYS A 1 190 ? 14.68 -34.594 -34.5 1 94.81 190 LYS A CA 1
ATOM 1430 C C . LYS A 1 190 ? 14.781 -35.688 -33.406 1 94.81 190 LYS A C 1
ATOM 1432 O O . LYS A 1 190 ? 15.281 -36.781 -33.656 1 94.81 190 LYS A O 1
ATOM 1437 N N . TYR A 1 191 ? 14.312 -35.344 -32.219 1 96.19 191 TYR A N 1
ATOM 1438 C CA . TYR A 1 191 ? 14.359 -36.312 -31.125 1 96.19 191 TYR A CA 1
ATOM 1439 C C . TYR A 1 191 ? 13.547 -37.562 -31.469 1 96.19 191 TYR A C 1
ATOM 1441 O O . TYR A 1 191 ? 13.914 -38.688 -31.094 1 96.19 191 TYR A O 1
ATOM 1449 N N . ARG A 1 192 ? 12.492 -37.438 -32.156 1 94.94 192 ARG A N 1
ATOM 1450 C CA . ARG A 1 192 ? 11.625 -38.531 -32.531 1 94.94 192 ARG A CA 1
ATOM 1451 C C . ARG A 1 192 ? 12.32 -39.5 -33.5 1 94.94 192 ARG A C 1
ATOM 1453 O O . ARG A 1 192 ? 12.047 -40.688 -33.5 1 94.94 192 ARG A O 1
ATOM 1460 N N . ARG A 1 193 ? 13.258 -39 -34.25 1 93.69 193 ARG A N 1
ATOM 1461 C CA . ARG A 1 193 ? 13.961 -39.812 -35.25 1 93.69 193 ARG A CA 1
ATOM 1462 C C . ARG A 1 193 ? 15.188 -40.469 -34.656 1 93.69 193 ARG A C 1
ATOM 1464 O O . ARG A 1 193 ? 15.758 -41.406 -35.25 1 93.69 193 ARG A O 1
ATOM 1471 N N . MET A 1 194 ? 15.43 -40.094 -33.531 1 93.19 194 MET A N 1
ATOM 1472 C CA . MET A 1 194 ? 16.625 -40.656 -32.875 1 93.19 194 MET A CA 1
ATOM 1473 C C . MET A 1 194 ? 16.312 -42 -32.219 1 93.19 194 MET A C 1
ATOM 1475 O O . MET A 1 194 ? 15.336 -42.094 -31.469 1 93.19 194 MET A O 1
ATOM 1479 N N . SER A 1 195 ? 17.016 -43.094 -32.469 1 87.94 195 SER A N 1
ATOM 1480 C CA . SER A 1 195 ? 16.781 -44.438 -31.984 1 87.94 195 SER A CA 1
ATOM 1481 C C . SER A 1 195 ? 16.984 -44.531 -30.469 1 87.94 195 SER A C 1
ATOM 1483 O O . SER A 1 195 ? 16.359 -45.344 -29.797 1 87.94 195 SER A O 1
ATOM 1485 N N . GLY A 1 196 ? 17.625 -43.719 -29.875 1 88.75 196 GLY A N 1
ATOM 1486 C CA . GLY A 1 196 ? 17.922 -43.781 -28.453 1 88.75 196 GLY A CA 1
ATOM 1487 C C . GLY A 1 196 ? 16.859 -43.125 -27.594 1 88.75 196 GLY A C 1
ATOM 1488 O O . GLY A 1 196 ? 16.906 -43.188 -26.359 1 88.75 196 GLY A O 1
ATOM 1489 N N . VAL A 1 197 ? 15.797 -42.562 -28.156 1 93.19 197 VAL A N 1
ATOM 1490 C CA . VAL A 1 197 ? 14.766 -41.844 -27.406 1 93.19 197 VAL A CA 1
ATOM 1491 C C . VAL A 1 197 ? 13.484 -42.688 -27.375 1 93.19 197 VAL A C 1
ATOM 1493 O O . VAL A 1 197 ? 12.961 -43.062 -28.422 1 93.19 197 VAL A O 1
ATOM 1496 N N . ARG A 1 198 ? 13.047 -42.938 -26.234 1 92.38 198 ARG A N 1
ATOM 1497 C CA . ARG A 1 198 ? 11.828 -43.719 -26.047 1 92.38 198 ARG A CA 1
ATOM 1498 C C . ARG A 1 198 ? 10.586 -42.875 -26.297 1 92.38 198 ARG A C 1
ATOM 1500 O O . ARG A 1 198 ? 10.562 -41.688 -25.938 1 92.38 198 ARG A O 1
ATOM 1507 N N . PRO A 1 199 ? 9.602 -43.438 -26.906 1 91.31 199 PRO A N 1
ATOM 1508 C CA . PRO A 1 199 ? 8.359 -42.688 -27.125 1 91.31 199 PRO A CA 1
ATOM 1509 C C . PRO A 1 199 ? 7.758 -42.125 -25.828 1 91.31 199 PRO A C 1
ATOM 1511 O O . PRO A 1 199 ? 7.152 -41.062 -25.828 1 91.31 199 PRO A O 1
ATOM 1514 N N . GLN A 1 200 ? 7.938 -42.781 -24.781 1 92.38 200 GLN A N 1
ATOM 1515 C CA . GLN A 1 200 ? 7.375 -42.375 -23.5 1 92.38 200 GLN A CA 1
ATOM 1516 C C . GLN A 1 200 ? 8.117 -41.188 -22.922 1 92.38 200 GLN A C 1
ATOM 1518 O O . GLN A 1 200 ? 7.629 -40.531 -21.984 1 92.38 200 GLN A O 1
ATOM 1523 N N . SER A 1 201 ? 9.195 -40.844 -23.5 1 92.94 201 SER A N 1
ATOM 1524 C CA . SER A 1 201 ? 10.008 -39.719 -23 1 92.94 201 SER A CA 1
ATOM 1525 C C . SER A 1 201 ? 9.391 -38.375 -23.359 1 92.94 201 SER A C 1
ATOM 1527 O O . SER A 1 201 ? 9.727 -37.375 -22.75 1 92.94 201 SER A O 1
ATOM 1529 N N . PHE A 1 202 ? 8.461 -38.406 -24.328 1 95 202 PHE A N 1
ATOM 1530 C CA . PHE A 1 202 ? 7.781 -37.188 -24.719 1 95 202 PHE A CA 1
ATOM 1531 C C . PHE A 1 202 ? 6.617 -36.875 -23.781 1 95 202 PHE A C 1
ATOM 1533 O O . PHE A 1 202 ? 5.457 -36.906 -24.203 1 95 202 PHE A O 1
ATOM 1540 N N . ARG A 1 203 ? 6.969 -36.531 -22.516 1 94.12 203 ARG A N 1
ATOM 1541 C CA . ARG A 1 203 ? 5.98 -36.281 -21.469 1 94.12 203 ARG A CA 1
ATOM 1542 C C . ARG A 1 203 ? 6.121 -34.875 -20.922 1 94.12 203 ARG A C 1
ATOM 1544 O O . ARG A 1 203 ? 7.234 -34.375 -20.75 1 94.12 203 ARG A O 1
ATOM 1551 N N . ASP A 1 204 ? 4.953 -34.312 -20.625 1 95.5 204 ASP A N 1
ATOM 1552 C CA . ASP A 1 204 ? 4.93 -33 -20.016 1 95.5 204 ASP A CA 1
ATOM 1553 C C . ASP A 1 204 ? 5.23 -33.062 -18.531 1 95.5 204 ASP A C 1
ATOM 1555 O O . ASP A 1 204 ? 4.492 -33.688 -17.766 1 95.5 204 ASP A O 1
ATOM 1559 N N . LEU A 1 205 ? 6.262 -32.375 -18.125 1 95.38 205 LEU A N 1
ATOM 1560 C CA . LEU A 1 205 ? 6.723 -32.438 -16.734 1 95.38 205 LEU A CA 1
ATOM 1561 C C . LEU A 1 205 ? 5.938 -31.469 -15.859 1 95.38 205 LEU A C 1
ATOM 1563 O O . LEU A 1 205 ? 6.055 -31.516 -14.633 1 95.38 205 LEU A O 1
ATOM 1567 N N . GLU A 1 206 ? 5.133 -30.641 -16.438 1 94.69 206 GLU A N 1
ATOM 1568 C CA . GLU A 1 206 ? 4.457 -29.609 -15.68 1 94.69 206 GLU A CA 1
ATOM 1569 C C . GLU A 1 206 ? 2.943 -29.703 -15.828 1 94.69 206 GLU A C 1
ATOM 1571 O O . GLU A 1 206 ? 2.223 -28.734 -15.547 1 94.69 206 GLU A O 1
ATOM 1576 N N . THR A 1 207 ? 2.43 -30.812 -16.25 1 93.75 207 THR A N 1
ATOM 1577 C CA . THR A 1 207 ? 0.991 -30.969 -16.422 1 93.75 207 THR A CA 1
ATOM 1578 C C . THR A 1 207 ? 0.256 -30.734 -15.102 1 93.75 207 THR A C 1
ATOM 1580 O O . THR A 1 207 ? 0.539 -31.406 -14.102 1 93.75 207 THR A O 1
ATOM 1583 N N . PRO A 1 208 ? -0.692 -29.875 -15.18 1 93.5 208 PRO A N 1
ATOM 1584 C CA . PRO A 1 208 ? -1.479 -29.719 -13.953 1 93.5 208 PRO A CA 1
ATOM 1585 C C . PRO A 1 208 ? -2.299 -30.953 -13.609 1 93.5 208 PRO A C 1
ATOM 1587 O O . PRO A 1 208 ? -2.887 -31.578 -14.5 1 93.5 208 PRO A O 1
ATOM 1590 N N . PRO A 1 209 ? -2.361 -31.234 -12.344 1 94.88 209 PRO A N 1
ATOM 1591 C CA . PRO A 1 209 ? -3.012 -32.469 -11.938 1 94.88 209 PRO A CA 1
ATOM 1592 C C . PRO A 1 209 ? -4.484 -32.531 -12.336 1 94.88 209 PRO A C 1
ATOM 1594 O O . PRO A 1 209 ? -4.996 -33.594 -12.688 1 94.88 209 PRO A O 1
ATOM 1597 N N . HIS A 1 210 ? -5.172 -31.422 -12.266 1 95.75 210 HIS A N 1
ATOM 1598 C CA . HIS A 1 210 ? -6.598 -31.453 -12.57 1 95.75 210 HIS A CA 1
ATOM 1599 C C . HIS A 1 210 ? -6.84 -31.75 -14.047 1 95.75 210 HIS A C 1
ATOM 1601 O O . HIS A 1 210 ? -7.789 -32.469 -14.391 1 95.75 210 HIS A O 1
ATOM 1607 N N . TRP A 1 211 ? -6.016 -31.344 -14.898 1 95.88 211 TRP A N 1
ATOM 1608 C CA . TRP A 1 211 ? -6.16 -31.641 -16.328 1 95.88 211 TRP A CA 1
ATOM 1609 C C . TRP A 1 211 ? -5.801 -33.094 -16.625 1 95.88 211 TRP A C 1
ATOM 1611 O O . TRP A 1 211 ? -6.473 -33.75 -17.406 1 95.88 211 TRP A O 1
ATOM 1621 N N . ALA A 1 212 ? -4.703 -33.531 -15.961 1 95.88 212 ALA A N 1
ATOM 1622 C CA . ALA A 1 212 ? -4.297 -34.938 -16.141 1 95.88 212 ALA A CA 1
ATOM 1623 C C . ALA A 1 212 ? -5.426 -35.875 -15.758 1 95.88 212 ALA A C 1
ATOM 1625 O O . ALA A 1 212 ? -5.746 -36.812 -16.5 1 95.88 212 ALA A O 1
ATOM 1626 N N . ALA A 1 213 ? -5.992 -35.594 -14.625 1 97.12 213 ALA A N 1
ATOM 1627 C CA . ALA A 1 213 ? -7.086 -36.438 -14.156 1 97.12 213 ALA A CA 1
ATOM 1628 C C . ALA A 1 213 ? -8.305 -36.312 -15.062 1 97.12 213 ALA A C 1
ATOM 1630 O O . ALA A 1 213 ? -8.953 -37.312 -15.375 1 97.12 213 ALA A O 1
ATOM 1631 N N . TYR A 1 214 ? -8.656 -35.125 -15.492 1 96.81 214 TYR A N 1
ATOM 1632 C CA . TYR A 1 214 ? -9.828 -34.875 -16.328 1 96.81 214 TYR A CA 1
ATOM 1633 C C . TYR A 1 214 ? -9.703 -35.594 -17.672 1 96.81 214 TYR A C 1
ATOM 1635 O O . TYR A 1 214 ? -10.641 -36.25 -18.125 1 96.81 214 TYR A O 1
ATOM 1643 N N . ASP A 1 215 ? -8.531 -35.5 -18.297 1 96.06 215 ASP A N 1
ATOM 1644 C CA . ASP A 1 215 ? -8.289 -36.125 -19.594 1 96.06 215 ASP A CA 1
ATOM 1645 C C . ASP A 1 215 ? -8.359 -37.656 -19.469 1 96.06 215 ASP A C 1
ATOM 1647 O O . ASP A 1 215 ? -8.938 -38.312 -20.344 1 96.06 215 ASP A O 1
ATOM 1651 N N . SER A 1 216 ? -7.723 -38.156 -18.469 1 96.62 216 SER A N 1
ATOM 1652 C CA . SER A 1 216 ? -7.785 -39.594 -18.234 1 96.62 216 SER A CA 1
ATOM 1653 C C . SER A 1 216 ? -9.219 -40.062 -18.031 1 96.62 216 SER A C 1
ATOM 1655 O O . SER A 1 216 ? -9.625 -41.094 -18.562 1 96.62 216 SER A O 1
ATOM 1657 N N . GLY A 1 217 ? -9.992 -39.281 -17.266 1 97 217 GLY A N 1
ATOM 1658 C CA . GLY A 1 217 ? -11.391 -39.594 -17.047 1 97 217 GLY A CA 1
ATOM 1659 C C . GLY A 1 217 ? -12.227 -39.562 -18.312 1 97 217 GLY A C 1
ATOM 1660 O O . GLY A 1 217 ? -13.047 -40.469 -18.547 1 97 217 GLY A O 1
ATOM 1661 N N . LEU A 1 218 ? -12.008 -38.594 -19.109 1 96.44 218 LEU A N 1
ATOM 1662 C CA . LEU A 1 218 ? -12.75 -38.469 -20.359 1 96.44 218 LEU A CA 1
ATOM 1663 C C . LEU A 1 218 ? -12.43 -39.625 -21.312 1 96.44 218 LEU A C 1
ATOM 1665 O O . LEU A 1 218 ? -13.32 -40.125 -22 1 96.44 218 LEU A O 1
ATOM 1669 N N . GLU A 1 219 ? -11.172 -39.969 -21.344 1 96.69 219 GLU A N 1
ATOM 1670 C CA . GLU A 1 219 ? -10.758 -41.094 -22.188 1 96.69 219 GLU A CA 1
ATOM 1671 C C . GLU A 1 219 ? -11.453 -42.406 -21.766 1 96.69 219 GLU A C 1
ATOM 1673 O O . GLU A 1 219 ? -11.969 -43.125 -22.609 1 96.69 219 GLU A O 1
ATOM 1678 N N . LEU A 1 220 ? -11.453 -42.625 -20.5 1 96.38 220 LEU A N 1
ATOM 1679 C CA . LEU A 1 220 ? -12.094 -43.812 -19.969 1 96.38 220 LEU A CA 1
ATOM 1680 C C . LEU A 1 220 ? -13.594 -43.781 -20.219 1 96.38 220 LEU A C 1
ATOM 1682 O O . LEU A 1 220 ? -14.195 -44.812 -20.578 1 96.38 220 LEU A O 1
ATOM 1686 N N . LEU A 1 221 ? -14.211 -42.625 -20.016 1 94 221 LEU A N 1
ATOM 1687 C CA . LEU A 1 221 ? -15.641 -42.469 -20.266 1 94 221 LEU A CA 1
ATOM 1688 C C . LEU A 1 221 ? -15.961 -42.719 -21.734 1 94 221 LEU A C 1
ATOM 1690 O O . LEU A 1 221 ? -16.984 -43.344 -22.047 1 94 221 LEU A O 1
ATOM 1694 N N . GLY A 1 222 ? -15.141 -42.281 -22.641 1 92.62 222 GLY A N 1
ATOM 1695 C CA . GLY A 1 222 ? -15.297 -42.5 -24.062 1 92.62 222 GLY A CA 1
ATOM 1696 C C . GLY A 1 222 ? -15.211 -43.938 -24.453 1 92.62 222 GLY A C 1
ATOM 1697 O O . GLY A 1 222 ? -15.859 -44.375 -25.422 1 92.62 222 GLY A O 1
ATOM 1698 N N . ARG A 1 223 ? -14.469 -44.719 -23.656 1 94.56 223 ARG A N 1
ATOM 1699 C CA . ARG A 1 223 ? -14.328 -46.156 -23.875 1 94.56 223 ARG A CA 1
ATOM 1700 C C . ARG A 1 223 ? -15.422 -46.938 -23.172 1 94.56 223 ARG A C 1
ATOM 1702 O O . ARG A 1 223 ? -15.359 -48.156 -23.094 1 94.56 223 ARG A O 1
ATOM 1709 N N . GLN A 1 224 ? -16.375 -46.25 -22.562 1 91.31 224 GLN A N 1
ATOM 1710 C CA . GLN A 1 224 ? -17.5 -46.812 -21.844 1 91.31 224 GLN A CA 1
ATOM 1711 C C . GLN A 1 224 ? -17.031 -47.594 -20.609 1 91.31 224 GLN A C 1
ATOM 1713 O O . GLN A 1 224 ? -17.578 -48.625 -20.281 1 91.31 224 GLN A O 1
ATOM 1718 N N . GLU A 1 225 ? -15.969 -47.094 -20.047 1 94.19 225 GLU A N 1
ATOM 1719 C CA . GLU A 1 225 ? -15.461 -47.625 -18.781 1 94.19 225 GLU A CA 1
ATOM 1720 C C . GLU A 1 225 ? -15.758 -46.688 -17.625 1 94.19 225 GLU A C 1
ATOM 1722 O O . GLU A 1 225 ? -14.844 -46.219 -16.938 1 94.19 225 GLU A O 1
ATOM 1727 N N . ALA A 1 226 ? -16.984 -46.562 -17.375 1 93.12 226 ALA A N 1
ATOM 1728 C CA . ALA A 1 226 ? -17.469 -45.562 -16.438 1 93.12 226 ALA A CA 1
ATOM 1729 C C . ALA A 1 226 ? -16.984 -45.844 -15.023 1 93.12 226 ALA A C 1
ATOM 1731 O O . ALA A 1 226 ? -16.688 -44.938 -14.25 1 93.12 226 ALA A O 1
ATOM 1732 N N . ALA A 1 227 ? -16.875 -47.094 -14.68 1 93.69 227 ALA A N 1
ATOM 1733 C CA . ALA A 1 227 ? -16.453 -47.469 -13.336 1 93.69 227 ALA A CA 1
ATOM 1734 C C . ALA A 1 227 ? -15.023 -47.031 -13.062 1 93.69 227 ALA A C 1
ATOM 1736 O O . ALA A 1 227 ? -14.695 -46.625 -11.938 1 93.69 227 ALA A O 1
ATOM 1737 N N . LEU A 1 228 ? -14.234 -47.156 -14.117 1 95.31 228 LEU A N 1
ATOM 1738 C CA . LEU A 1 228 ? -12.844 -46.719 -14 1 95.31 228 LEU A CA 1
ATOM 1739 C C . LEU A 1 228 ? -12.727 -45.219 -14.156 1 95.31 228 LEU A C 1
ATOM 1741 O O . LEU A 1 228 ? -11.805 -44.594 -13.609 1 95.31 228 LEU A O 1
ATOM 1745 N N . ALA A 1 229 ? -13.641 -44.5 -14.797 1 96.88 229 ALA A N 1
ATOM 1746 C CA . ALA A 1 229 ? -13.625 -43.094 -15.07 1 96.88 229 ALA A CA 1
ATOM 1747 C C . ALA A 1 229 ? -14.031 -42.281 -13.836 1 96.88 229 ALA A C 1
ATOM 1749 O O . ALA A 1 229 ? -13.547 -41.188 -13.609 1 96.88 229 ALA A O 1
ATOM 1750 N N . LEU A 1 230 ? -14.883 -42.844 -13.07 1 96 230 LEU A N 1
ATOM 1751 C CA . LEU A 1 230 ? -15.492 -42.156 -11.945 1 96 230 LEU A CA 1
ATOM 1752 C C . LEU A 1 230 ? -14.43 -41.625 -10.984 1 96 230 LEU A C 1
ATOM 1754 O O . LEU A 1 230 ? -14.398 -40.438 -10.68 1 96 230 LEU A O 1
ATOM 1758 N N . PRO A 1 231 ? -13.547 -42.531 -10.484 1 96.81 231 PRO A N 1
ATOM 1759 C CA . PRO A 1 231 ? -12.539 -42 -9.562 1 96.81 231 PRO A CA 1
ATOM 1760 C C . PRO A 1 231 ? -11.641 -40.938 -10.195 1 96.81 231 PRO A C 1
ATOM 1762 O O . PRO A 1 231 ? -11.195 -40 -9.516 1 96.81 231 PRO A O 1
ATOM 1765 N N . ARG A 1 232 ? -11.398 -41 -11.484 1 97.5 232 ARG A N 1
ATOM 1766 C CA . ARG A 1 232 ? -10.562 -40.031 -12.18 1 97.5 232 ARG A CA 1
ATOM 1767 C C . ARG A 1 232 ? -11.281 -38.688 -12.312 1 97.5 232 ARG A C 1
ATOM 1769 O O . ARG A 1 232 ? -10.68 -37.625 -12.125 1 97.5 232 ARG A O 1
ATOM 1776 N N . LEU A 1 233 ? -12.539 -38.719 -12.609 1 97.69 233 LEU A N 1
ATOM 1777 C CA . LEU A 1 233 ? -13.32 -37.5 -12.75 1 97.69 233 LEU A CA 1
ATOM 1778 C C . LEU A 1 233 ? -13.523 -36.844 -11.398 1 97.69 233 LEU A C 1
ATOM 1780 O O . LEU A 1 233 ? -13.539 -35.594 -11.312 1 97.69 233 LEU A O 1
ATOM 1784 N N . GLU A 1 234 ? -13.672 -37.625 -10.398 1 97.5 234 GLU A N 1
ATOM 1785 C CA . GLU A 1 234 ? -13.734 -37.062 -9.047 1 97.5 234 GLU A CA 1
ATOM 1786 C C . GLU A 1 234 ? -12.422 -36.375 -8.664 1 97.5 234 GLU A C 1
ATOM 1788 O O . GLU A 1 234 ? -12.43 -35.312 -8.094 1 97.5 234 GLU A O 1
ATOM 1793 N N . GLU A 1 235 ? -11.367 -37.094 -8.961 1 97.5 235 GLU A N 1
ATOM 1794 C CA . GLU A 1 235 ? -10.039 -36.531 -8.719 1 97.5 235 GLU A CA 1
ATOM 1795 C C . GLU A 1 235 ? -9.844 -35.25 -9.492 1 97.5 235 GLU A C 1
ATOM 1797 O O . GLU A 1 235 ? -9.273 -34.281 -8.969 1 97.5 235 GLU A O 1
ATOM 1802 N N . ALA A 1 236 ? -10.305 -35.188 -10.703 1 97.62 236 ALA A N 1
ATOM 1803 C CA . ALA A 1 236 ? -10.195 -34 -11.531 1 97.62 236 ALA A CA 1
ATOM 1804 C C . ALA A 1 236 ? -10.898 -32.812 -10.875 1 97.62 236 ALA A C 1
ATOM 1806 O O . ALA A 1 236 ? -10.352 -31.688 -10.828 1 97.62 236 ALA A O 1
ATOM 1807 N N . LEU A 1 237 ? -12.078 -33.031 -10.391 1 96.88 237 LEU A N 1
ATOM 1808 C CA . LEU A 1 237 ? -12.844 -31.984 -9.734 1 96.88 237 LEU A CA 1
ATOM 1809 C C . LEU A 1 237 ? -12.148 -31.516 -8.453 1 96.88 237 LEU A C 1
ATOM 1811 O O . LEU A 1 237 ? -12.047 -30.312 -8.203 1 96.88 237 LEU A O 1
ATOM 1815 N N . GLN A 1 238 ? -11.68 -32.469 -7.695 1 95.88 238 GLN A N 1
ATOM 1816 C CA . GLN A 1 238 ? -10.992 -32.156 -6.449 1 95.88 238 GLN A CA 1
ATOM 1817 C C . GLN A 1 238 ? -9.719 -31.359 -6.715 1 95.88 238 GLN A C 1
ATOM 1819 O O . GLN A 1 238 ? -9.438 -30.375 -6.027 1 95.88 238 GLN A O 1
ATOM 1824 N N . GLU A 1 239 ? -8.992 -31.812 -7.691 1 95.81 239 GLU A N 1
ATOM 1825 C CA . GLU A 1 239 ? -7.746 -31.125 -8.047 1 95.81 239 GLU A CA 1
ATOM 1826 C C . GLU A 1 239 ? -8.023 -29.734 -8.617 1 95.81 239 GLU A C 1
ATOM 1828 O O . GLU A 1 239 ? -7.234 -28.812 -8.414 1 95.81 239 GLU A O 1
ATOM 1833 N N . SER A 1 240 ? -9.109 -29.625 -9.359 1 96.56 240 SER A N 1
ATOM 1834 C CA . SER A 1 240 ? -9.477 -28.312 -9.883 1 96.56 240 SER A CA 1
ATOM 1835 C C . SER A 1 240 ? -9.805 -27.344 -8.75 1 96.56 240 SER A C 1
ATOM 1837 O O . SER A 1 240 ? -9.367 -26.188 -8.781 1 96.56 240 SER A O 1
ATOM 1839 N N . LEU A 1 241 ? -10.516 -27.781 -7.797 1 93.38 241 LEU A N 1
ATOM 1840 C CA . LEU A 1 241 ? -10.875 -26.953 -6.656 1 93.38 241 LEU A CA 1
ATOM 1841 C C . LEU A 1 241 ? -9.648 -26.609 -5.82 1 93.38 241 LEU A C 1
ATOM 1843 O O . LEU A 1 241 ? -9.508 -25.484 -5.34 1 93.38 241 LEU A O 1
ATOM 1847 N N . ALA A 1 242 ? -8.781 -27.578 -5.684 1 88.69 242 ALA A N 1
ATOM 1848 C CA . ALA A 1 242 ? -7.535 -27.344 -4.953 1 88.69 242 ALA A CA 1
ATOM 1849 C C . ALA A 1 242 ? -6.668 -26.312 -5.66 1 88.69 242 ALA A C 1
ATOM 1851 O O . ALA A 1 242 ? -6.066 -25.453 -5.012 1 88.69 242 ALA A O 1
ATOM 1852 N N . GLN A 1 243 ? -6.617 -26.484 -6.945 1 91.56 243 GLN A N 1
ATOM 1853 C CA . GLN A 1 243 ? -5.852 -25.531 -7.738 1 91.56 243 GLN A 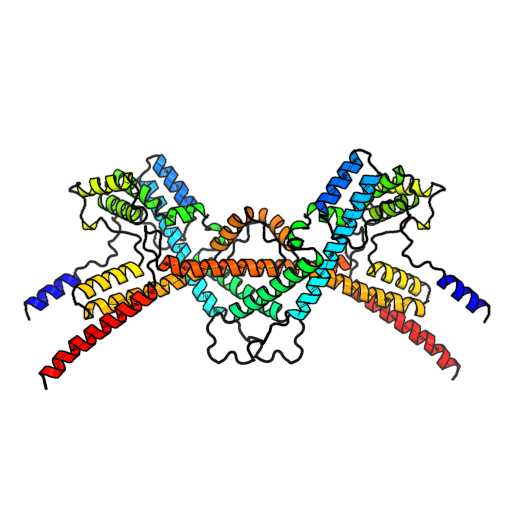CA 1
ATOM 1854 C C . GLN A 1 243 ? -6.434 -24.125 -7.617 1 91.56 243 GLN A C 1
ATOM 1856 O O . GLN A 1 243 ? -5.691 -23.141 -7.523 1 91.56 243 GLN A O 1
ATOM 1861 N N . LEU A 1 244 ? -7.699 -24.031 -7.645 1 90.88 244 LEU A N 1
ATOM 1862 C CA . LEU A 1 244 ? -8.375 -22.75 -7.508 1 90.88 244 LEU A CA 1
ATOM 1863 C C . LEU A 1 244 ? -8.07 -22.109 -6.156 1 90.88 244 LEU A C 1
ATOM 1865 O O . LEU A 1 244 ? -7.762 -20.922 -6.078 1 90.88 244 LEU A O 1
ATOM 1869 N N . GLU A 1 245 ? -8.125 -22.891 -5.164 1 84.06 245 GLU A N 1
ATOM 1870 C CA . GLU A 1 245 ? -7.867 -22.375 -3.82 1 84.06 245 GLU A CA 1
ATOM 1871 C C . GLU A 1 245 ? -6.41 -21.953 -3.656 1 84.06 245 GLU A C 1
ATOM 1873 O O . GLU A 1 245 ? -6.121 -20.953 -3.012 1 84.06 245 GLU A O 1
ATOM 1878 N N . SER A 1 246 ? -5.582 -22.781 -4.211 1 83.69 246 SER A N 1
ATOM 1879 C CA . SER A 1 246 ? -4.16 -22.438 -4.176 1 83.69 246 SER A CA 1
ATOM 1880 C C . SER A 1 246 ? -3.881 -21.125 -4.895 1 83.69 246 SER A C 1
ATOM 1882 O O . SER A 1 246 ? -3.141 -20.281 -4.387 1 83.69 246 SER A O 1
ATOM 1884 N N . CYS A 1 247 ? -4.434 -21 -6.051 1 88.31 247 CYS A N 1
ATOM 1885 C CA . CYS A 1 247 ? -4.285 -19.781 -6.824 1 88.31 247 CYS A CA 1
ATOM 1886 C C . CYS A 1 247 ? -4.809 -18.578 -6.051 1 88.31 247 CYS A C 1
ATOM 1888 O O . CYS A 1 247 ? -4.148 -17.531 -5.988 1 88.31 247 CYS A O 1
ATOM 1890 N N . ARG A 1 248 ? -5.93 -18.719 -5.457 1 86.06 248 ARG A N 1
ATOM 1891 C CA . ARG A 1 248 ? -6.559 -17.625 -4.715 1 86.06 248 ARG A CA 1
ATOM 1892 C C . ARG A 1 248 ? -5.719 -17.219 -3.508 1 86.06 248 ARG A C 1
ATOM 1894 O O . ARG A 1 248 ? -5.625 -16.047 -3.172 1 86.06 248 ARG A O 1
ATOM 1901 N N . ALA A 1 249 ? -5.145 -18.172 -2.895 1 80.19 249 ALA A N 1
ATOM 1902 C CA . ALA A 1 249 ? -4.273 -17.891 -1.756 1 80.19 249 ALA A CA 1
ATOM 1903 C C . ALA A 1 249 ? -3.057 -17.078 -2.184 1 80.19 249 ALA A C 1
ATOM 1905 O O . ALA A 1 249 ? -2.57 -16.234 -1.43 1 80.19 249 ALA A O 1
ATOM 1906 N N . GLY A 1 250 ? -2.598 -17.328 -3.361 1 82.56 250 GLY A N 1
ATOM 1907 C CA . GLY A 1 250 ? -1.447 -16.609 -3.879 1 82.56 250 GLY A CA 1
ATOM 1908 C C . GLY A 1 250 ? -1.743 -15.141 -4.164 1 82.56 250 GLY A C 1
ATOM 1909 O O . GLY A 1 250 ? -0.831 -14.312 -4.191 1 82.56 250 GLY A O 1
ATOM 1910 N N . CYS A 1 251 ? -3.014 -14.812 -4.277 1 88.75 251 CYS A N 1
ATOM 1911 C CA . CYS A 1 251 ? -3.414 -13.453 -4.625 1 88.75 251 CYS A CA 1
ATOM 1912 C C . CYS A 1 251 ? -3.172 -12.5 -3.463 1 88.75 251 CYS A C 1
ATOM 1914 O O . CYS A 1 251 ? -3.111 -11.281 -3.654 1 88.75 251 CYS A O 1
ATOM 1916 N N . GLU A 1 252 ? -3.025 -13.031 -2.307 1 85.44 252 GLU A N 1
ATOM 1917 C CA . GLU A 1 252 ? -2.787 -12.211 -1.125 1 85.44 252 GLU A CA 1
ATOM 1918 C C . GLU A 1 252 ? -1.294 -12.078 -0.836 1 85.44 252 GLU A C 1
ATOM 1920 O O . GLU A 1 252 ? -0.899 -11.43 0.135 1 85.44 252 GLU A O 1
ATOM 1925 N N . GLY A 1 253 ? -0.52 -12.672 -1.73 1 81.56 253 GLY A N 1
ATOM 1926 C CA . GLY A 1 253 ? 0.917 -12.711 -1.506 1 81.56 253 GLY A CA 1
ATOM 1927 C C . GLY A 1 253 ? 1.637 -11.484 -2.029 1 81.56 253 GLY A C 1
ATOM 1928 O O . GLY A 1 253 ? 1.017 -10.602 -2.623 1 81.56 253 GLY A O 1
ATOM 1929 N N . PRO A 1 254 ? 2.887 -11.422 -1.784 1 78.88 254 PRO A N 1
ATOM 1930 C CA . PRO A 1 254 ? 3.686 -10.242 -2.127 1 78.88 254 PRO A CA 1
ATOM 1931 C C . PRO A 1 254 ? 3.811 -10.031 -3.635 1 78.88 254 PRO A C 1
ATOM 1933 O O . PRO A 1 254 ? 3.945 -8.898 -4.094 1 78.88 254 PRO A O 1
ATOM 1936 N N . GLU A 1 255 ? 3.734 -11.078 -4.379 1 76.44 255 GLU A N 1
ATOM 1937 C CA . GLU A 1 255 ? 3.924 -10.969 -5.824 1 76.44 255 GLU A CA 1
ATOM 1938 C C . GLU A 1 255 ? 2.803 -10.156 -6.469 1 76.44 255 GLU A C 1
ATOM 1940 O O . GLU A 1 255 ? 3.043 -9.391 -7.402 1 76.44 255 GLU A O 1
ATOM 1945 N N . GLU A 1 256 ? 1.664 -10.352 -5.98 1 76.25 256 GLU A N 1
ATOM 1946 C CA . GLU A 1 256 ? 0.542 -9.594 -6.516 1 76.25 256 GLU A CA 1
ATOM 1947 C C . GLU A 1 256 ? 0.661 -8.109 -6.16 1 76.25 256 GLU A C 1
ATOM 1949 O O . GLU A 1 256 ? 0.355 -7.242 -6.98 1 76.25 256 GLU A O 1
ATOM 1954 N N . LEU A 1 257 ? 1.113 -7.891 -5.02 1 74.88 257 LEU A N 1
ATOM 1955 C CA . LEU A 1 257 ? 1.305 -6.504 -4.602 1 74.88 257 LEU A CA 1
ATOM 1956 C C . LEU A 1 257 ? 2.406 -5.84 -5.418 1 74.88 257 LEU A C 1
ATOM 1958 O O . LEU A 1 257 ? 2.301 -4.66 -5.77 1 74.88 257 LEU A O 1
ATOM 1962 N N . GLN A 1 258 ? 3.367 -6.594 -5.672 1 72.38 258 GLN A N 1
ATOM 1963 C CA . GLN A 1 258 ? 4.457 -6.078 -6.492 1 72.38 258 GLN A CA 1
ATOM 1964 C C . GLN A 1 258 ? 3.973 -5.738 -7.898 1 72.38 258 GLN A C 1
ATOM 1966 O O . GLN A 1 258 ? 4.359 -4.711 -8.461 1 72.38 258 GLN A O 1
ATOM 1971 N N . ARG A 1 259 ? 3.18 -6.527 -8.422 1 73.06 259 ARG A N 1
ATOM 1972 C CA . ARG A 1 259 ? 2.617 -6.281 -9.742 1 73.06 259 ARG A CA 1
ATOM 1973 C C . ARG A 1 259 ? 1.808 -4.992 -9.766 1 73.06 259 ARG A C 1
ATOM 1975 O O . ARG A 1 259 ? 1.849 -4.242 -10.742 1 73.06 259 ARG A O 1
ATOM 1982 N N . GLU A 1 260 ? 1.13 -4.863 -8.672 1 65.69 260 GLU A N 1
ATOM 1983 C CA . GLU A 1 260 ? 0.372 -3.627 -8.523 1 65.69 260 GLU A CA 1
ATOM 1984 C C . GLU A 1 260 ? 1.289 -2.408 -8.57 1 65.69 260 GLU A C 1
ATOM 1986 O O . GLU A 1 260 ? 0.98 -1.416 -9.234 1 65.69 260 GLU A O 1
ATOM 1991 N N . GLU A 1 261 ? 2.354 -2.539 -7.918 1 67.69 261 GLU A N 1
ATOM 1992 C CA . GLU A 1 261 ? 3.311 -1.439 -7.848 1 67.69 261 GLU A CA 1
ATOM 1993 C C . GLU A 1 261 ? 3.943 -1.171 -9.211 1 67.69 261 GLU A C 1
ATOM 1995 O O . GLU A 1 261 ? 4.141 -0.016 -9.594 1 67.69 261 GLU A O 1
ATOM 2000 N N . GLU A 1 262 ? 4.184 -2.211 -9.883 1 66.94 262 GLU A N 1
ATOM 2001 C CA . GLU A 1 262 ? 4.797 -2.105 -11.203 1 66.94 262 GLU A CA 1
ATOM 2002 C C . GLU A 1 262 ? 3.832 -1.499 -12.219 1 66.94 262 GLU A C 1
ATOM 2004 O O . GLU A 1 262 ? 4.238 -0.72 -13.078 1 66.94 262 GLU A O 1
ATOM 2009 N N . GLU A 1 263 ? 2.602 -1.813 -12.023 1 64.25 263 GLU A N 1
ATOM 2010 C CA . GLU A 1 263 ? 1.578 -1.303 -12.93 1 64.25 263 GLU A CA 1
ATOM 2011 C C . GLU A 1 263 ? 1.222 0.144 -12.602 1 64.25 263 GLU A C 1
ATOM 2013 O O . GLU A 1 263 ? 0.889 0.926 -13.492 1 64.25 263 GLU A O 1
ATOM 2018 N N . GLU A 1 264 ? 1.142 0.457 -11.25 1 59.22 264 GLU A N 1
ATOM 2019 C CA . GLU A 1 264 ? 0.823 1.811 -10.805 1 59.22 264 GLU A CA 1
ATOM 2020 C C . GLU A 1 264 ? 1.93 2.791 -11.188 1 59.22 264 GLU A C 1
ATOM 2022 O O . GLU A 1 264 ? 1.665 3.969 -11.438 1 59.22 264 GLU A O 1
ATOM 2027 N N . GLU A 1 265 ? 3.232 2.41 -10.914 1 54.56 265 GLU A N 1
ATOM 2028 C CA . GLU A 1 265 ? 4.277 3.316 -11.375 1 54.56 265 GLU A CA 1
ATOM 2029 C C . GLU A 1 265 ? 3.959 3.867 -12.758 1 54.56 265 GLU A C 1
ATOM 2031 O O . GLU A 1 265 ? 4.348 4.988 -13.094 1 54.56 265 GLU A O 1
ATOM 2036 N N . GLU A 1 266 ? 3.242 3.074 -13.5 1 45.28 266 GLU A N 1
ATOM 2037 C CA . GLU A 1 266 ? 2.869 3.588 -14.812 1 45.28 266 GLU A CA 1
ATOM 2038 C C . GLU A 1 266 ? 1.596 4.426 -14.742 1 45.28 266 GLU A C 1
ATOM 2040 O O . GLU A 1 266 ? 1.35 5.27 -15.602 1 45.28 266 GLU A O 1
ATOM 2045 N N . GLY A 1 267 ? 0.77 4.086 -13.672 1 41.88 267 GLY A N 1
ATOM 2046 C CA . GLY A 1 267 ? -0.477 4.828 -13.57 1 41.88 267 GLY A CA 1
ATOM 2047 C C . GLY A 1 267 ? -0.492 5.809 -12.414 1 41.88 267 GLY A C 1
ATOM 2048 O O . GLY A 1 267 ? 0.463 5.875 -11.633 1 41.88 267 GLY A O 1
ATOM 2049 N N . PRO A 1 268 ? -1.341 6.734 -12.375 1 42.53 268 PRO A N 1
ATOM 2050 C CA . PRO A 1 268 ? -1.387 7.742 -11.312 1 42.53 268 PRO A CA 1
ATOM 2051 C C . PRO A 1 268 ? -1.297 7.129 -9.914 1 42.53 268 PRO A C 1
ATOM 2053 O O . PRO A 1 268 ? -1.985 6.148 -9.617 1 42.53 268 PRO A O 1
ATOM 2056 N N . GLY A 1 269 ? -0.14 6.836 -9.281 1 46.47 269 GLY A N 1
ATOM 2057 C CA . GLY A 1 269 ? 0.18 6.344 -7.953 1 46.47 269 GLY A CA 1
ATOM 2058 C C . GLY A 1 269 ? -1.006 6.367 -7.008 1 46.47 269 GLY A C 1
ATOM 2059 O O . GLY A 1 269 ? -2.035 6.973 -7.309 1 46.47 269 GLY A O 1
ATOM 2060 N N . SER A 1 270 ? -1.103 5.375 -6.008 1 52.31 270 SER A N 1
ATOM 2061 C CA . SER A 1 270 ? -2.146 5.367 -4.988 1 52.31 270 SER A CA 1
ATOM 2062 C C . SER A 1 270 ? -2.361 6.758 -4.402 1 52.31 270 SER A C 1
ATOM 2064 O O . SER A 1 270 ? -1.495 7.285 -3.703 1 52.31 270 SER A O 1
ATOM 2066 N N . GLN A 1 271 ? -3.1 7.52 -5.156 1 61.97 271 GLN A N 1
ATOM 2067 C CA . GLN A 1 271 ? -3.42 8.93 -4.984 1 61.97 271 GLN A CA 1
ATOM 2068 C C . GLN A 1 271 ? -4.223 9.164 -3.709 1 61.97 271 GLN A C 1
ATOM 2070 O O . GLN A 1 271 ? -4.523 10.305 -3.355 1 61.97 271 GLN A O 1
ATOM 2075 N N . GLY A 1 272 ? -4.426 7.945 -3.01 1 75.31 272 GLY A N 1
ATOM 2076 C CA . GLY A 1 272 ? -5.379 8.188 -1.94 1 75.31 272 GLY A CA 1
ATOM 2077 C C . GLY A 1 272 ? -4.801 7.949 -0.558 1 75.31 272 GLY A C 1
ATOM 2078 O O . GLY A 1 272 ? -3.59 7.785 -0.406 1 75.31 272 GLY A O 1
ATOM 2079 N N . GLY A 1 273 ? -5.523 8.188 0.451 1 83.38 273 GLY A N 1
ATOM 2080 C CA . GLY A 1 273 ? -5.164 7.988 1.847 1 83.38 273 GLY A CA 1
ATOM 2081 C C . GLY A 1 273 ? -5.211 6.531 2.271 1 83.38 273 GLY A C 1
ATOM 2082 O O . GLY A 1 273 ? -5.195 5.633 1.427 1 83.38 273 GLY A O 1
ATOM 2083 N N . LEU A 1 274 ? -5.148 6.293 3.479 1 85.19 274 LEU A N 1
ATOM 2084 C CA . LEU A 1 274 ? -5.09 4.969 4.094 1 85.19 274 LEU A CA 1
ATOM 2085 C C . LEU A 1 274 ? -6.195 4.066 3.551 1 85.19 274 LEU A C 1
ATOM 2087 O O . LEU A 1 274 ? -5.918 2.967 3.068 1 85.19 274 LEU A O 1
ATOM 2091 N N . TYR A 1 275 ? -7.422 4.551 3.543 1 85 275 TYR A N 1
ATOM 2092 C CA . TYR A 1 275 ? -8.562 3.705 3.203 1 85 275 TYR A CA 1
ATOM 2093 C C . TYR A 1 275 ? -8.641 3.48 1.698 1 85 275 TYR A C 1
ATOM 2095 O O . TYR A 1 275 ? -9.039 2.404 1.246 1 85 275 TYR A O 1
ATOM 2103 N N . GLU A 1 276 ? -8.289 4.477 0.99 1 84.31 276 GLU A N 1
ATOM 2104 C CA . GLU A 1 276 ? -8.211 4.285 -0.455 1 84.31 276 GLU A CA 1
ATOM 2105 C C . GLU A 1 276 ? -7.148 3.252 -0.818 1 84.31 276 GLU A C 1
ATOM 2107 O O . GLU A 1 276 ? -7.34 2.451 -1.735 1 84.31 276 GLU A O 1
ATOM 2112 N N . ALA A 1 277 ? -6.016 3.295 -0.101 1 84.56 277 ALA A N 1
ATOM 2113 C CA . ALA A 1 277 ? -4.953 2.322 -0.339 1 84.56 277 ALA A CA 1
ATOM 2114 C C . ALA A 1 277 ? -5.418 0.909 0.001 1 84.56 277 ALA A C 1
ATOM 2116 O O . ALA A 1 277 ? -5.18 -0.031 -0.76 1 84.56 277 ALA A O 1
ATOM 2117 N N . ILE A 1 278 ? -6.055 0.777 1.099 1 84.75 278 ILE A N 1
ATOM 2118 C CA . ILE A 1 278 ? -6.551 -0.524 1.533 1 84.75 278 ILE A CA 1
ATOM 2119 C C . ILE A 1 278 ? -7.582 -1.043 0.533 1 84.75 278 ILE A C 1
ATOM 2121 O O . ILE A 1 278 ? -7.535 -2.209 0.133 1 84.75 278 ILE A O 1
ATOM 2125 N N . ALA A 1 279 ? -8.516 -0.182 0.138 1 84.5 279 ALA A N 1
ATOM 2126 C CA . ALA A 1 279 ? -9.508 -0.559 -0.86 1 84.5 279 ALA A CA 1
ATOM 2127 C C . ALA A 1 279 ? -8.844 -0.98 -2.168 1 84.5 279 ALA A C 1
ATOM 2129 O O . ALA A 1 279 ? -9.258 -1.958 -2.795 1 84.5 279 ALA A O 1
ATOM 2130 N N . GLY A 1 280 ? -7.883 -0.214 -2.541 1 84.19 280 GLY A N 1
ATOM 2131 C CA . GLY A 1 280 ? -7.164 -0.557 -3.756 1 84.19 280 GLY A CA 1
ATOM 2132 C C . GLY A 1 280 ? -6.52 -1.931 -3.701 1 84.19 280 GLY A C 1
ATOM 2133 O O . GLY A 1 280 ? -6.605 -2.699 -4.66 1 84.19 280 GLY A O 1
ATOM 2134 N N . HIS A 1 281 ? -5.867 -2.248 -2.598 1 85.62 281 HIS A N 1
ATOM 2135 C CA . HIS A 1 281 ? -5.273 -3.568 -2.42 1 85.62 281 HIS A CA 1
ATOM 2136 C C . HIS A 1 281 ? -6.324 -4.668 -2.531 1 85.62 281 HIS A C 1
ATOM 2138 O O . HIS A 1 281 ? -6.102 -5.68 -3.195 1 85.62 281 HIS A O 1
ATOM 2144 N N . TRP A 1 282 ? -7.449 -4.441 -1.938 1 85.69 282 TRP A N 1
ATOM 2145 C CA . TRP A 1 282 ? -8.508 -5.445 -1.944 1 85.69 282 TRP A CA 1
ATOM 2146 C C . TRP A 1 282 ? -9.086 -5.621 -3.346 1 85.69 282 TRP A C 1
ATOM 2148 O O . TRP A 1 282 ? -9.375 -6.746 -3.768 1 85.69 282 TRP A O 1
ATOM 2158 N N . ILE A 1 283 ? -9.289 -4.547 -4.023 1 86.5 283 ILE A N 1
ATOM 2159 C CA . ILE A 1 283 ? -9.828 -4.617 -5.379 1 86.5 283 ILE A CA 1
ATOM 2160 C C . ILE A 1 283 ? -8.875 -5.422 -6.266 1 86.5 283 ILE A C 1
ATOM 2162 O O . ILE A 1 283 ? -9.32 -6.25 -7.066 1 86.5 283 ILE A O 1
ATOM 2166 N N . ARG A 1 284 ? -7.641 -5.203 -6.035 1 88.5 284 ARG A N 1
ATOM 2167 C CA . ARG A 1 284 ? -6.652 -5.938 -6.82 1 88.5 284 ARG A CA 1
ATOM 2168 C C . ARG A 1 284 ? -6.684 -7.426 -6.488 1 88.5 284 ARG A C 1
ATOM 2170 O O . ARG A 1 284 ? -6.543 -8.273 -7.375 1 88.5 284 ARG A O 1
ATOM 2177 N N . VAL A 1 285 ? -6.809 -7.742 -5.242 1 89.5 285 VAL A N 1
ATOM 2178 C CA . VAL A 1 285 ? -6.895 -9.133 -4.816 1 89.5 285 VAL A CA 1
ATOM 2179 C C . VAL A 1 285 ? -8.133 -9.789 -5.434 1 89.5 285 VAL A C 1
ATOM 2181 O O . VAL A 1 285 ? -8.07 -10.922 -5.906 1 89.5 285 VAL A O 1
ATOM 2184 N N . LEU A 1 286 ? -9.266 -9.078 -5.457 1 88.5 286 LEU A N 1
ATOM 2185 C CA . LEU A 1 286 ? -10.492 -9.617 -6.035 1 88.5 286 LEU A CA 1
ATOM 2186 C C . LEU A 1 286 ? -10.336 -9.852 -7.531 1 88.5 286 LEU A C 1
ATOM 2188 O O . LEU A 1 286 ? -10.812 -10.852 -8.062 1 88.5 286 LEU A O 1
ATOM 2192 N N . GLN A 1 287 ? -9.672 -8.93 -8.156 1 91.31 287 GLN A N 1
ATOM 2193 C CA . GLN A 1 287 ? -9.398 -9.102 -9.586 1 91.31 287 GLN A CA 1
ATOM 2194 C C . GLN A 1 287 ? -8.508 -10.312 -9.836 1 91.31 287 GLN A C 1
ATOM 2196 O O . GLN A 1 287 ? -8.742 -11.094 -10.758 1 91.31 287 GLN A O 1
ATOM 2201 N N . CYS A 1 288 ? -7.48 -10.414 -9.055 1 92.31 288 CYS A N 1
ATOM 2202 C CA . CYS A 1 288 ? -6.598 -11.578 -9.125 1 92.31 288 CYS A CA 1
ATOM 2203 C C . CYS A 1 288 ? -7.379 -12.867 -8.914 1 92.31 288 CYS A C 1
ATOM 2205 O O . CYS A 1 288 ? -7.199 -13.828 -9.664 1 92.31 288 CYS A O 1
ATOM 2207 N N . ARG A 1 289 ? -8.25 -12.914 -7.914 1 91.31 289 ARG A N 1
ATOM 2208 C CA . ARG A 1 289 ? -9.031 -14.109 -7.605 1 91.31 289 ARG A CA 1
ATOM 2209 C C . ARG A 1 289 ? -9.977 -14.461 -8.75 1 91.31 289 ARG A C 1
ATOM 2211 O O . ARG A 1 289 ? -10.211 -15.641 -9.031 1 91.31 289 ARG A O 1
ATOM 2218 N N . GLN A 1 290 ? -10.445 -13.477 -9.406 1 92.12 290 GLN A N 1
ATOM 2219 C CA . GLN A 1 290 ? -11.289 -13.719 -10.57 1 92.12 290 GLN A CA 1
ATOM 2220 C C . GLN A 1 290 ? -10.484 -14.344 -11.703 1 92.12 290 GLN A C 1
ATOM 2222 O O . GLN A 1 290 ? -10.977 -15.234 -12.406 1 92.12 290 GLN A O 1
ATOM 2227 N N . ARG A 1 291 ? -9.305 -13.945 -11.852 1 92.19 291 ARG A N 1
ATOM 2228 C CA . ARG A 1 291 ? -8.438 -14.484 -12.891 1 92.19 291 ARG A CA 1
ATOM 2229 C C . ARG A 1 291 ? -8.094 -15.945 -12.617 1 92.19 291 ARG A C 1
ATOM 2231 O O . ARG A 1 291 ? -7.809 -16.703 -13.539 1 92.19 291 ARG A O 1
ATOM 2238 N N . CYS A 1 292 ? -8.148 -16.297 -11.344 1 93.69 292 CYS A N 1
ATOM 2239 C CA . CYS A 1 292 ? -7.828 -17.656 -10.961 1 93.69 292 CYS A CA 1
ATOM 2240 C C . CYS A 1 292 ? -8.805 -18.641 -11.602 1 93.69 292 CYS A C 1
ATOM 2242 O O . CYS A 1 292 ? -8.414 -19.75 -11.984 1 93.69 292 CYS A O 1
ATOM 2244 N N . VAL A 1 293 ? -10.055 -18.25 -11.742 1 93.69 293 VAL A N 1
ATOM 2245 C CA . VAL A 1 293 ? -11.07 -19.109 -12.336 1 93.69 293 VAL A CA 1
ATOM 2246 C C . VAL A 1 293 ? -10.734 -19.359 -13.805 1 93.69 293 VAL A C 1
ATOM 2248 O O . VAL A 1 293 ? -10.789 -20.5 -14.281 1 93.69 293 VAL A O 1
ATOM 2251 N N . GLU A 1 294 ? -10.297 -18.328 -14.422 1 93.94 294 GLU A N 1
ATOM 2252 C CA . GLU A 1 294 ? -9.93 -18.438 -15.836 1 93.94 294 GLU A CA 1
ATOM 2253 C C . GLU A 1 294 ? -8.641 -19.219 -16.016 1 93.94 294 GLU A C 1
ATOM 2255 O O . GLU A 1 294 ? -8.531 -20.047 -16.922 1 93.94 294 GLU A O 1
ATOM 2260 N N . GLU A 1 295 ? -7.75 -19.047 -15.172 1 92.12 295 GLU A N 1
ATOM 2261 C CA . GLU A 1 295 ? -6.457 -19.719 -15.258 1 92.12 295 GLU A CA 1
ATOM 2262 C C . GLU A 1 295 ? -6.602 -21.234 -15.055 1 92.12 295 GLU A C 1
ATOM 2264 O O . GLU A 1 295 ? -5.984 -22.016 -15.773 1 92.12 295 GLU A O 1
ATOM 2269 N N . THR A 1 296 ? -7.426 -21.578 -14.078 1 94.31 296 THR A N 1
ATOM 2270 C CA . THR A 1 296 ? -7.648 -22.984 -13.805 1 94.31 296 THR A CA 1
ATOM 2271 C C . THR A 1 296 ? -8.32 -23.672 -14.984 1 94.31 296 THR A C 1
ATOM 2273 O O . THR A 1 296 ? -8.109 -24.859 -15.234 1 94.31 296 THR A O 1
ATOM 2276 N N . ALA A 1 297 ? -9.047 -22.844 -15.781 1 96.31 297 ALA A N 1
ATOM 2277 C CA . ALA A 1 297 ? -9.805 -23.391 -16.906 1 96.31 297 ALA A CA 1
ATOM 2278 C C . ALA A 1 297 ? -9.008 -23.312 -18.203 1 96.31 297 ALA A C 1
ATOM 2280 O O . ALA A 1 297 ? -9.492 -23.719 -19.266 1 96.31 297 ALA A O 1
ATOM 2281 N N . THR A 1 298 ? -7.836 -22.828 -18.141 1 94.5 298 THR A N 1
ATOM 2282 C CA . THR A 1 298 ? -7.023 -22.672 -19.344 1 94.5 298 THR A CA 1
ATOM 2283 C C . THR A 1 298 ? -5.953 -23.75 -19.422 1 94.5 298 THR A C 1
ATOM 2285 O O . THR A 1 298 ? -5.148 -23.906 -18.5 1 94.5 298 THR A O 1
ATOM 2288 N N . ARG A 1 299 ? -5.949 -24.5 -20.516 1 92.62 299 ARG A N 1
ATOM 2289 C CA . ARG A 1 299 ? -4.926 -25.516 -20.734 1 92.62 299 ARG A CA 1
ATOM 2290 C C . ARG A 1 299 ? -3.576 -24.875 -21.047 1 92.62 299 ARG A C 1
ATOM 2292 O O . ARG A 1 299 ? -3.52 -23.781 -21.609 1 92.62 299 ARG A O 1
ATOM 2299 N N . PRO A 1 300 ? -2.553 -25.562 -20.609 1 88.81 300 PRO A N 1
ATOM 2300 C CA . PRO A 1 300 ? -1.243 -25.016 -20.969 1 88.81 300 PRO A CA 1
ATOM 2301 C C . PRO A 1 300 ? -1.081 -24.797 -22.469 1 88.81 300 PRO A C 1
ATOM 2303 O O . PRO A 1 300 ? -1.46 -25.672 -23.266 1 88.81 300 PRO A O 1
ATOM 2306 N N . GLY A 1 301 ? -0.585 -23.641 -22.906 1 87.75 301 GLY A N 1
ATOM 2307 C CA . GLY A 1 301 ? -0.348 -23.328 -24.312 1 87.75 301 GLY A CA 1
ATOM 2308 C C . GLY A 1 301 ? -1.545 -22.703 -25 1 87.75 301 GLY A C 1
ATOM 2309 O O . GLY A 1 301 ? -1.439 -22.219 -26.125 1 87.75 301 GLY A O 1
ATOM 2310 N N . ARG A 1 302 ? -2.633 -22.75 -24.328 1 89.44 302 ARG A N 1
ATOM 2311 C CA . ARG A 1 302 ? -3.824 -22.125 -24.891 1 89.44 302 ARG A CA 1
ATOM 2312 C C . ARG A 1 302 ? -4.012 -20.703 -24.344 1 89.44 302 ARG A C 1
ATOM 2314 O O . ARG A 1 302 ? -3.539 -20.391 -23.25 1 89.44 302 ARG A O 1
ATOM 2321 N N . SER A 1 303 ? -4.691 -19.891 -25.172 1 87.19 303 SER A N 1
ATOM 2322 C CA . SER A 1 303 ? -4.84 -18.5 -24.781 1 87.19 303 SER A CA 1
ATOM 2323 C C . SER A 1 303 ? -6.18 -18.25 -24.109 1 87.19 303 SER A C 1
ATOM 2325 O O . SER A 1 303 ? -6.352 -17.25 -23.406 1 87.19 303 SER A O 1
ATOM 2327 N N . PHE A 1 304 ? -7.121 -19.188 -24.297 1 92.06 304 PHE A N 1
ATOM 2328 C CA . PHE A 1 304 ? -8.461 -18.938 -23.781 1 92.06 304 PHE A CA 1
ATOM 2329 C C . PHE A 1 304 ? -8.898 -20.094 -22.875 1 92.06 304 PHE A C 1
ATOM 2331 O O . PHE A 1 304 ? -8.547 -21.25 -23.125 1 92.06 304 PHE A O 1
ATOM 2338 N N . PRO A 1 305 ? -9.648 -19.719 -21.844 1 95.12 305 PRO A N 1
ATOM 2339 C CA . PRO A 1 305 ? -10.148 -20.766 -20.953 1 95.12 305 PRO A CA 1
ATOM 2340 C C . PRO A 1 305 ? -11.219 -21.641 -21.594 1 95.12 305 PRO A C 1
ATOM 2342 O O . PRO A 1 305 ? -11.945 -21.172 -22.484 1 95.12 305 PRO A O 1
ATOM 2345 N N . VAL A 1 306 ? -11.242 -22.922 -21.188 1 94.75 306 VAL A N 1
ATOM 2346 C CA . VAL A 1 306 ? -12.359 -23.781 -21.562 1 94.75 306 VAL A CA 1
ATOM 2347 C C . VAL A 1 306 ? -13.641 -23.266 -20.906 1 94.75 306 VAL A C 1
ATOM 2349 O O . VAL A 1 306 ? -13.711 -23.109 -19.688 1 94.75 306 VAL A O 1
ATOM 2352 N N . PRO A 1 307 ? -14.594 -22.891 -21.734 1 93.44 307 PRO A N 1
ATOM 2353 C CA . PRO A 1 307 ? -15.828 -22.359 -21.156 1 93.44 307 PRO A CA 1
ATOM 2354 C C . PRO A 1 307 ? -16.5 -23.344 -20.203 1 93.44 307 PRO A C 1
ATOM 2356 O O . PRO A 1 307 ? -16.516 -24.562 -20.469 1 93.44 307 PRO A O 1
ATOM 2359 N N . ASP A 1 308 ? -17.094 -22.859 -19.156 1 93.38 308 ASP A N 1
ATOM 2360 C CA . ASP A 1 308 ? -17.844 -23.625 -18.172 1 93.38 308 ASP A CA 1
ATOM 2361 C C . ASP A 1 308 ? -17.094 -24.891 -17.766 1 93.38 308 ASP A C 1
ATOM 2363 O O . ASP A 1 308 ? -17.656 -25.984 -17.766 1 93.38 308 ASP A O 1
ATOM 2367 N N . PHE A 1 309 ? -15.859 -24.703 -17.5 1 95.88 309 PHE A N 1
ATOM 2368 C CA . PHE A 1 309 ? -14.992 -25.859 -17.234 1 95.88 309 PHE A CA 1
ATOM 2369 C C . PHE A 1 309 ? -15.461 -26.609 -16 1 95.88 309 PHE A C 1
ATOM 2371 O O . PHE A 1 309 ? -15.672 -27.828 -16.062 1 95.88 309 PHE A O 1
ATOM 2378 N N . LEU A 1 310 ? -15.656 -25.953 -14.891 1 94.25 310 LEU A N 1
ATOM 2379 C CA . LEU A 1 310 ? -16.047 -26.625 -13.648 1 94.25 310 LEU A CA 1
ATOM 2380 C C . LEU A 1 310 ? -17.422 -27.25 -13.789 1 94.25 310 LEU A C 1
ATOM 2382 O O . LEU A 1 310 ? -17.609 -28.422 -13.461 1 94.25 310 LEU A O 1
ATOM 2386 N N . PRO A 1 311 ? -18.391 -26.516 -14.383 1 94.25 311 PRO A N 1
ATOM 2387 C CA . PRO A 1 311 ? -19.688 -27.141 -14.625 1 94.25 311 PRO A CA 1
ATOM 2388 C C . PRO A 1 311 ? -19.594 -28.359 -15.539 1 94.25 311 PRO A C 1
ATOM 2390 O O . PRO A 1 311 ? -20.312 -29.344 -15.344 1 94.25 311 PRO A O 1
ATOM 2393 N N . SER A 1 312 ? -18.766 -28.281 -16.516 1 94.88 312 SER A N 1
ATOM 2394 C CA . SER A 1 312 ? -18.594 -29.391 -17.438 1 94.88 312 SER A CA 1
ATOM 2395 C C . SER A 1 312 ? -18.016 -30.609 -16.719 1 94.88 312 SER A C 1
ATOM 2397 O O . SER A 1 312 ? -18.391 -31.75 -17.016 1 94.88 312 SER A O 1
ATOM 2399 N N . GLN A 1 313 ? -17.062 -30.391 -15.82 1 96 313 GLN A N 1
ATOM 2400 C CA . GLN A 1 313 ? -16.531 -31.5 -15.023 1 96 313 GLN A CA 1
ATOM 2401 C C . GLN A 1 313 ? -17.625 -32.156 -14.211 1 96 313 GLN A C 1
ATOM 2403 O O . GLN A 1 313 ? -17.688 -33.406 -14.141 1 96 313 GLN A O 1
ATOM 2408 N N . LEU A 1 314 ? -18.5 -31.344 -13.625 1 95.81 314 LEU A N 1
ATOM 2409 C CA . LEU A 1 314 ? -19.609 -31.875 -12.828 1 95.81 314 LEU A CA 1
ATOM 2410 C C . LEU A 1 314 ? -20.594 -32.656 -13.711 1 95.81 314 LEU A C 1
ATOM 2412 O O . LEU A 1 314 ? -21.109 -33.688 -13.305 1 95.81 314 LEU A O 1
ATOM 2416 N N . ARG A 1 315 ? -20.844 -32.156 -14.875 1 95.19 315 ARG A N 1
ATOM 2417 C CA . ARG A 1 315 ? -21.734 -32.812 -15.82 1 95.19 315 ARG A CA 1
ATOM 2418 C C . ARG A 1 315 ? -21.188 -34.188 -16.203 1 95.19 315 ARG A C 1
ATOM 2420 O O . ARG A 1 315 ? -21.922 -35.188 -16.25 1 95.19 315 ARG A O 1
ATOM 2427 N N . ARG A 1 316 ? -19.859 -34.219 -16.484 1 95.81 316 ARG A N 1
ATOM 2428 C CA . ARG A 1 316 ? -19.234 -35.469 -16.875 1 95.81 316 ARG A CA 1
ATOM 2429 C C . ARG A 1 316 ? -19.234 -36.469 -15.703 1 95.81 316 ARG A C 1
ATOM 2431 O O . ARG A 1 316 ? -19.375 -37.656 -15.914 1 95.81 316 ARG A O 1
ATOM 2438 N N . LEU A 1 317 ? -19.031 -35.938 -14.531 1 95.31 317 LEU A N 1
ATOM 2439 C CA . LEU A 1 317 ? -19.109 -36.781 -13.344 1 95.31 317 LEU A CA 1
ATOM 2440 C C . LEU A 1 317 ? -20.5 -37.375 -13.18 1 95.31 317 LEU A C 1
ATOM 2442 O O . LEU A 1 317 ? -20.641 -38.531 -12.859 1 95.31 317 LEU A O 1
ATOM 2446 N N . GLN A 1 318 ? -21.562 -36.594 -13.406 1 93.75 318 GLN A N 1
ATOM 2447 C CA . GLN A 1 318 ? -22.938 -37.062 -13.336 1 93.75 318 GLN A CA 1
ATOM 2448 C C . GLN A 1 318 ? -23.203 -38.125 -14.398 1 93.75 318 GLN A C 1
ATOM 2450 O O . GLN A 1 318 ? -23.891 -39.125 -14.125 1 93.75 318 GLN A O 1
ATOM 2455 N N . GLU A 1 319 ? -22.734 -37.875 -15.555 1 93.06 319 GLU A N 1
ATOM 2456 C CA . GLU A 1 319 ? -22.859 -38.844 -16.641 1 93.06 319 GLU A CA 1
ATOM 2457 C C . GLU A 1 319 ? -22.234 -40.188 -16.266 1 93.06 319 GLU A C 1
ATOM 2459 O O . GLU A 1 319 ? -22.797 -41.25 -16.516 1 93.06 319 GLU A O 1
ATOM 2464 N N . ALA A 1 320 ? -21.031 -40.062 -15.664 1 94.19 320 ALA A N 1
ATOM 2465 C CA . ALA A 1 320 ? -20.344 -41.281 -15.258 1 94.19 320 ALA A CA 1
ATOM 2466 C C . ALA A 1 320 ? -21.125 -42.031 -14.18 1 94.19 320 ALA A C 1
ATOM 2468 O O . ALA A 1 320 ? -21.234 -43.25 -14.227 1 94.19 320 ALA A O 1
ATOM 2469 N N . HIS A 1 321 ? -21.688 -41.344 -13.242 1 93 321 HIS A N 1
ATOM 2470 C CA . HIS A 1 321 ? -22.5 -41.938 -12.203 1 93 321 HIS A CA 1
ATOM 2471 C C . HIS A 1 321 ? -23.719 -42.656 -12.805 1 93 321 HIS A C 1
ATOM 2473 O O . HIS A 1 321 ? -24.078 -43.75 -12.398 1 93 321 HIS A O 1
ATOM 2479 N N . ALA A 1 322 ? -24.344 -42.031 -13.75 1 90.81 322 ALA A N 1
ATOM 2480 C CA . ALA A 1 322 ? -25.531 -42.594 -14.398 1 90.81 322 ALA A CA 1
ATOM 2481 C C . ALA A 1 322 ? -25.203 -43.875 -15.156 1 90.81 322 ALA A C 1
ATOM 2483 O O . ALA A 1 322 ? -25.969 -44.844 -15.133 1 90.81 322 ALA A O 1
ATOM 2484 N N . GLN A 1 323 ? -24.078 -43.875 -15.742 1 89.25 323 GLN A N 1
ATOM 2485 C CA . GLN A 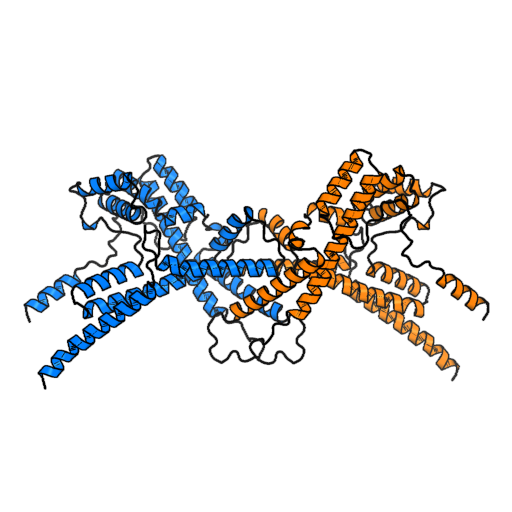1 323 ? -23.656 -45.062 -16.5 1 89.25 323 GLN A CA 1
ATOM 2486 C C . GLN A 1 323 ? -23.328 -46.219 -15.586 1 89.25 323 GLN A C 1
ATOM 2488 O O . GLN A 1 323 ? -23.609 -47.375 -15.922 1 89.25 323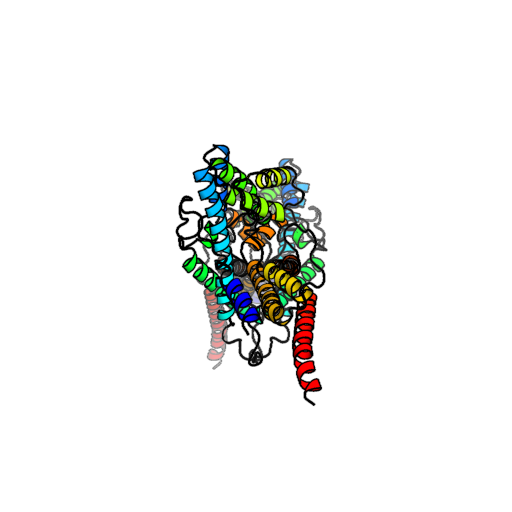 GLN A O 1
ATOM 2493 N N . VAL A 1 324 ? -22.75 -45.906 -14.477 1 88.38 324 VAL A N 1
ATOM 2494 C CA . VAL A 1 324 ? -22.422 -46.969 -13.516 1 88.38 324 VAL A CA 1
ATOM 2495 C C . VAL A 1 324 ? -23.703 -47.531 -12.891 1 88.38 324 VAL A C 1
ATOM 2497 O O . VAL A 1 324 ? -23.828 -48.719 -12.703 1 88.38 324 VAL A O 1
ATOM 2500 N N . GLN A 1 325 ? -24.656 -46.594 -12.57 1 82.25 325 GLN A N 1
ATOM 2501 C CA . GLN A 1 325 ? -25.922 -47.031 -11.977 1 82.25 325 GLN A CA 1
ATOM 2502 C C . GLN A 1 325 ? -26.75 -47.844 -12.969 1 82.25 325 GLN A C 1
ATOM 2504 O O . GLN A 1 325 ? -27.375 -48.844 -12.602 1 82.25 325 GLN A O 1
ATOM 2509 N N . TRP A 1 326 ? -26.828 -47.344 -14.164 1 72.56 326 TRP A N 1
ATOM 2510 C CA . TRP A 1 326 ? -27.594 -48.031 -15.18 1 72.56 326 TRP A CA 1
ATOM 2511 C C . TRP A 1 326 ? -26.906 -49.344 -15.555 1 72.56 326 TRP A C 1
ATOM 2513 O O . TRP A 1 326 ? -27.578 -50.344 -15.875 1 72.56 326 TRP A O 1
ATOM 2523 N N . GLY A 1 327 ? -25.625 -49.312 -15.656 1 59.84 327 GLY A N 1
ATOM 2524 C CA . GLY A 1 327 ? -24.938 -50.562 -15.891 1 59.84 327 GLY A CA 1
ATOM 2525 C C . GLY A 1 327 ? -25.172 -51.594 -14.789 1 59.84 327 GLY A C 1
ATOM 2526 O O . GLY A 1 327 ? -25.203 -52.812 -15.047 1 59.84 327 GLY A O 1
ATOM 2527 N N . ILE A 1 328 ? -25.312 -51.125 -13.664 1 55 328 ILE A N 1
ATOM 2528 C CA . ILE A 1 328 ? -25.594 -52.031 -12.547 1 55 328 ILE A CA 1
ATOM 2529 C C . ILE A 1 328 ? -27.047 -52.469 -12.609 1 55 328 ILE A C 1
ATOM 2531 O O . ILE A 1 328 ? -27.359 -53.656 -12.344 1 55 328 ILE A O 1
ATOM 2535 N N . CYS A 1 329 ? -27.953 -51.562 -13.023 1 50.69 329 CYS A N 1
ATOM 2536 C CA . CYS A 1 329 ? -29.359 -51.938 -12.953 1 50.69 329 CYS A CA 1
ATOM 2537 C C . CYS A 1 329 ? -29.719 -52.906 -14.07 1 50.69 329 CYS A C 1
ATOM 2539 O O . CYS A 1 329 ? -30.766 -53.562 -14.016 1 50.69 329 CYS A O 1
ATOM 2541 N N . PRO A 1 330 ? -29.156 -52.969 -15.266 1 47.56 330 PRO A N 1
ATOM 2542 C CA . PRO A 1 330 ? -29.75 -54 -16.109 1 47.56 330 PRO A CA 1
ATOM 2543 C C . PRO A 1 330 ? -29.547 -55.406 -15.539 1 47.56 330 PRO A C 1
ATOM 2545 O O . PRO A 1 330 ? -30.234 -56.344 -15.969 1 47.56 330 PRO A O 1
ATOM 2548 N N . ARG A 1 331 ? -28.562 -55.625 -14.805 1 45.03 331 ARG A N 1
ATOM 2549 C CA . ARG A 1 331 ? -28.438 -57 -14.312 1 45.03 331 ARG A CA 1
ATOM 2550 C C . ARG A 1 331 ? -29.547 -57.344 -13.312 1 45.03 331 ARG A C 1
ATOM 2552 O O . ARG A 1 331 ? -29.875 -58.5 -13.117 1 45.03 331 ARG A O 1
ATOM 2559 N N . LEU A 1 332 ? -30.062 -56.344 -12.648 1 43.56 332 LEU A N 1
ATOM 2560 C CA . LEU A 1 332 ? -31.125 -56.688 -11.719 1 43.56 332 LEU A CA 1
ATOM 2561 C C . LEU A 1 332 ? -32.469 -56.844 -12.445 1 43.56 332 LEU A C 1
ATOM 2563 O O . LEU A 1 332 ? -33.375 -57.531 -11.945 1 43.56 332 LEU A O 1
ATOM 2567 N N . TRP A 1 333 ? -32.688 -56.188 -13.602 1 43.94 333 TRP A N 1
ATOM 2568 C CA . TRP A 1 333 ? -34 -56.406 -14.203 1 43.94 333 TRP A CA 1
ATOM 2569 C C . TRP A 1 333 ? -34.031 -57.719 -14.953 1 43.94 333 TRP A C 1
ATOM 2571 O O . TRP A 1 333 ? -35.094 -58.312 -15.156 1 43.94 333 TRP A O 1
ATOM 2581 N N . LYS A 1 334 ? -32.969 -58.312 -15.492 1 45.59 334 LYS A N 1
ATOM 2582 C CA . LYS A 1 334 ? -33.094 -59.625 -16.109 1 45.59 334 LYS A CA 1
ATOM 2583 C C . LYS A 1 334 ? -33.281 -60.719 -15.047 1 45.59 334 LYS A C 1
ATOM 2585 O O . LYS A 1 334 ? -33.562 -61.875 -15.383 1 45.59 334 LYS A O 1
ATOM 2590 N N . MET A 1 335 ? -32.875 -60.469 -13.805 1 40.59 335 MET A N 1
ATOM 2591 C CA . MET A 1 335 ? -33.094 -61.531 -12.836 1 40.59 335 MET A CA 1
ATOM 2592 C C . MET A 1 335 ? -34.531 -61.438 -12.281 1 40.59 335 MET A C 1
ATOM 2594 O O . MET A 1 335 ? -34.938 -62.281 -11.469 1 40.59 335 MET A O 1
ATOM 2598 N N . SER A 1 336 ? -35.312 -60.312 -12.672 1 32.41 336 SER A N 1
ATOM 2599 C CA . SER A 1 336 ? -36.719 -60.625 -12.367 1 32.41 336 SER A CA 1
ATOM 2600 C C . SER A 1 336 ? -37.406 -61.281 -13.555 1 32.41 336 SER A C 1
ATOM 2602 O O . SER A 1 336 ? -37.188 -60.906 -14.703 1 32.41 336 SER A O 1
ATOM 2604 N N . MET B 1 1 ? -16.047 53.781 41 1 39.88 1 MET B N 1
ATOM 2605 C CA . MET B 1 1 ? -16.938 53.406 39.906 1 39.88 1 MET B CA 1
ATOM 2606 C C . MET B 1 1 ? -16.453 54.031 38.594 1 39.88 1 MET B C 1
ATOM 2608 O O . MET B 1 1 ? -16.672 53.438 37.531 1 39.88 1 MET B O 1
ATOM 2612 N N . LEU B 1 2 ? -15.812 55.25 38.688 1 49.06 2 LEU B N 1
ATOM 2613 C CA . LEU B 1 2 ? -15.398 55.969 37.469 1 49.06 2 LEU B CA 1
ATOM 2614 C C . LEU B 1 2 ? -14.117 55.375 36.906 1 49.06 2 LEU B C 1
ATOM 2616 O O . LEU B 1 2 ? -13.953 55.312 35.688 1 49.06 2 LEU B O 1
ATOM 2620 N N . ARG B 1 3 ? -13.117 55.062 37.75 1 50.94 3 ARG B N 1
ATOM 2621 C CA . ARG B 1 3 ? -11.844 54.562 37.25 1 50.94 3 ARG B CA 1
ATOM 2622 C C . ARG B 1 3 ? -11.984 53.188 36.625 1 50.94 3 ARG B C 1
ATOM 2624 O O . ARG B 1 3 ? -11.211 52.812 35.719 1 50.94 3 ARG B O 1
ATOM 2631 N N . LEU B 1 4 ? -12.836 52.281 37.25 1 47.28 4 LEU B N 1
ATOM 2632 C CA . LEU B 1 4 ? -13.023 50.969 36.688 1 47.28 4 LEU B CA 1
ATOM 2633 C C . LEU B 1 4 ? -13.742 51.031 35.344 1 47.28 4 LEU B C 1
ATOM 2635 O O . LEU B 1 4 ? -13.602 50.125 34.5 1 47.28 4 LEU B O 1
ATOM 2639 N N . LEU B 1 5 ? -14.594 52.062 35.094 1 44.81 5 LEU B N 1
ATOM 2640 C CA . LEU B 1 5 ? -15.281 52.188 33.812 1 44.81 5 LEU B CA 1
ATOM 2641 C C . LEU B 1 5 ? -14.297 52.531 32.688 1 44.81 5 LEU B C 1
ATOM 2643 O O . LEU B 1 5 ? -14.492 52.156 31.547 1 44.81 5 LEU B O 1
ATOM 2647 N N . ARG B 1 6 ? -13.203 53.312 32.969 1 43.34 6 ARG B N 1
ATOM 2648 C CA . ARG B 1 6 ? -12.289 53.719 31.891 1 43.34 6 ARG B CA 1
ATOM 2649 C C . ARG B 1 6 ? -11.469 52.531 31.391 1 43.34 6 ARG B C 1
ATOM 2651 O O . ARG B 1 6 ? -11.047 52.531 30.234 1 43.34 6 ARG B O 1
ATOM 2658 N N . LEU B 1 7 ? -11.102 51.594 32.344 1 43.09 7 LEU B N 1
ATOM 2659 C CA . LEU B 1 7 ? -10.281 50.469 31.875 1 43.09 7 LEU B CA 1
ATOM 2660 C C . LEU B 1 7 ? -11.102 49.531 31 1 43.09 7 LEU B C 1
ATOM 2662 O O . LEU B 1 7 ? -10.547 48.812 30.156 1 43.09 7 LEU B O 1
ATOM 2666 N N . LEU B 1 8 ? -12.453 49.406 31.266 1 40.34 8 LEU B N 1
ATOM 2667 C CA . LEU B 1 8 ? -13.25 48.5 30.453 1 40.34 8 LEU B CA 1
ATOM 2668 C C . LEU B 1 8 ? -13.383 49.031 29.031 1 40.34 8 LEU B C 1
ATOM 2670 O O . LEU B 1 8 ? -13.555 48.281 28.078 1 40.34 8 LEU B O 1
ATOM 2674 N N . LEU B 1 9 ? -13.422 50.406 28.797 1 37.66 9 LEU B N 1
ATOM 2675 C CA . LEU B 1 9 ? -13.617 50.938 27.453 1 37.66 9 LEU B CA 1
ATOM 2676 C C . LEU B 1 9 ? -12.391 50.656 26.594 1 37.66 9 LEU B C 1
ATOM 2678 O O . LEU B 1 9 ? -12.484 50.656 25.359 1 37.66 9 LEU B O 1
ATOM 2682 N N . LEU B 1 10 ? -11.133 50.594 27.203 1 38.19 10 LEU B N 1
ATOM 2683 C CA . LEU B 1 10 ? -9.961 50.438 26.359 1 38.19 10 LEU B CA 1
ATOM 2684 C C . LEU B 1 10 ? -9.898 49 25.812 1 38.19 10 LEU B C 1
ATOM 2686 O O . LEU B 1 10 ? -9.172 48.75 24.844 1 38.19 10 LEU B O 1
ATOM 2690 N N . LEU B 1 11 ? -10.43 48 26.547 1 39.28 11 LEU B N 1
ATOM 2691 C CA . LEU B 1 11 ? -10.289 46.625 26.047 1 39.28 11 LEU B CA 1
ATOM 2692 C C . LEU B 1 11 ? -11.18 46.406 24.828 1 39.28 11 LEU B C 1
ATOM 2694 O O . LEU B 1 11 ? -11.062 45.375 24.156 1 39.28 11 LEU B O 1
ATOM 2698 N N . LEU B 1 12 ? -12.273 47.156 24.688 1 36.75 12 LEU B N 1
ATOM 2699 C CA . LEU B 1 12 ? -13.188 46.938 23.578 1 36.75 12 LEU B CA 1
ATOM 2700 C C . LEU B 1 12 ? -12.57 47.344 22.266 1 36.75 12 LEU B C 1
ATOM 2702 O O . LEU B 1 12 ? -13.164 47.156 21.203 1 36.75 12 LEU B O 1
ATOM 2706 N N . LEU B 1 13 ? -11.562 48.25 22.328 1 33.12 13 LEU B N 1
ATOM 2707 C CA . LEU B 1 13 ? -11.078 48.75 21.047 1 33.12 13 LEU B CA 1
ATOM 2708 C C . LEU B 1 13 ? -10.062 47.781 20.438 1 33.12 13 LEU B C 1
ATOM 2710 O O . LEU B 1 13 ? -9.141 48.219 19.734 1 33.12 13 LEU B O 1
ATOM 2714 N N . LEU B 1 14 ? -9.844 46.656 21.062 1 35.34 14 LEU B N 1
ATOM 2715 C CA . LEU B 1 14 ? -8.906 45.844 20.297 1 35.34 14 LEU B CA 1
ATOM 2716 C C . LEU B 1 14 ? -9.484 45.5 18.938 1 35.34 14 LEU B C 1
ATOM 2718 O O . LEU B 1 14 ? -10.602 45 18.828 1 35.34 14 LEU B O 1
ATOM 2722 N N . PRO B 1 15 ? -9.117 46.188 17.906 1 34.94 15 PRO B N 1
ATOM 2723 C CA . PRO B 1 15 ? -9.641 45.812 16.594 1 34.94 15 PRO B CA 1
ATOM 2724 C C . PRO B 1 15 ? -9.625 44.312 16.359 1 34.94 15 PRO B C 1
ATOM 2726 O O . PRO B 1 15 ? -8.844 43.594 16.984 1 34.94 15 PRO B O 1
ATOM 2729 N N . PRO B 1 16 ? -10.797 43.719 16.062 1 35.59 16 PRO B N 1
ATOM 2730 C CA . PRO B 1 16 ? -10.727 42.281 15.68 1 35.59 16 PRO B CA 1
ATOM 2731 C C . PRO B 1 16 ? -9.492 41.969 14.828 1 35.59 16 PRO B C 1
ATOM 2733 O O . PRO B 1 16 ? -8.977 42.875 14.141 1 35.59 16 PRO B O 1
ATOM 2736 N N . PRO B 1 17 ? -8.68 41.062 15.164 1 37.06 17 PRO B N 1
ATOM 2737 C CA . PRO B 1 17 ? -7.395 40.75 14.531 1 37.06 17 PRO B CA 1
ATOM 2738 C C . PRO B 1 17 ? -7.469 40.781 13.008 1 37.06 17 PRO B C 1
ATOM 2740 O O . PRO B 1 17 ? -6.504 40.438 12.328 1 37.06 17 PRO B O 1
ATOM 2743 N N . GLY B 1 18 ? -8.672 40.594 12.445 1 35.88 18 GLY B N 1
ATOM 2744 C CA . GLY B 1 18 ? -8.648 40.438 11 1 35.88 18 GLY B CA 1
ATOM 2745 C C . GLY B 1 18 ? -8.344 41.75 10.266 1 35.88 18 GLY B C 1
ATOM 2746 O O . GLY B 1 18 ? -9.258 42.5 9.914 1 35.88 18 GLY B O 1
ATOM 2747 N N . SER B 1 19 ? -7.348 42.438 10.672 1 33.88 19 SER B N 1
ATOM 2748 C CA . SER B 1 19 ? -7.094 43.625 9.891 1 33.88 19 SER B CA 1
ATOM 2749 C C . SER B 1 19 ? -7.184 43.344 8.391 1 33.88 19 SER B C 1
ATOM 2751 O O . SER B 1 19 ? -6.695 42.312 7.922 1 33.88 19 SER B O 1
ATOM 2753 N N . PRO B 1 20 ? -8.086 44.062 7.715 1 35.19 20 PRO B N 1
ATOM 2754 C CA . PRO B 1 20 ? -8.195 43.969 6.258 1 35.19 20 PRO B CA 1
ATOM 2755 C C . PRO B 1 20 ? -6.844 44.031 5.555 1 35.19 20 PRO B C 1
ATOM 2757 O O . PRO B 1 20 ? -5.91 44.656 6.059 1 35.19 20 PRO B O 1
ATOM 2760 N N . GLU B 1 21 ? -6.398 43.031 4.848 1 38.44 21 GLU B N 1
ATOM 2761 C CA . GLU B 1 21 ? -5.246 43 3.953 1 38.44 21 GLU B CA 1
ATOM 2762 C C . GLU B 1 21 ? -5.062 44.344 3.234 1 38.44 21 GLU B C 1
ATOM 2764 O O . GLU B 1 21 ? -6.039 45 2.889 1 38.44 21 GLU B O 1
ATOM 2769 N N . PRO B 1 22 ? -4.023 45 3.389 1 36.75 22 PRO B N 1
ATOM 2770 C CA . PRO B 1 22 ? -3.887 46.281 2.646 1 36.75 22 PRO B CA 1
ATOM 2771 C C . PRO B 1 22 ? -4.367 46.156 1.202 1 36.75 22 PRO B C 1
ATOM 2773 O O . PRO B 1 22 ? -4.32 45.062 0.615 1 36.75 22 PRO B O 1
ATOM 2776 N N . PRO B 1 23 ? -5.152 47.094 0.546 1 39.44 23 PRO B N 1
ATOM 2777 C CA . PRO B 1 23 ? -5.973 47.156 -0.667 1 39.44 23 PRO B CA 1
ATOM 2778 C C . PRO B 1 23 ? -5.207 46.719 -1.916 1 39.44 23 PRO B C 1
ATOM 2780 O O . PRO B 1 23 ? -5.816 46.375 -2.928 1 39.44 23 PRO B O 1
ATOM 2783 N N . GLY B 1 24 ? -3.867 46.781 -2.041 1 37.66 24 GLY B N 1
ATOM 2784 C CA . GLY B 1 24 ? -3.164 46.688 -3.309 1 37.66 24 GLY B CA 1
ATOM 2785 C C . GLY B 1 24 ? -2.846 45.25 -3.699 1 37.66 24 GLY B C 1
ATOM 2786 O O . GLY B 1 24 ? -2.158 45.031 -4.695 1 37.66 24 GLY B O 1
ATOM 2787 N N . LEU B 1 25 ? -2.51 44.406 -2.805 1 42.59 25 LEU B N 1
ATOM 2788 C CA . LEU B 1 25 ? -2.127 43.062 -3.252 1 42.59 25 LEU B CA 1
ATOM 2789 C C . LEU B 1 25 ? -3.309 42.344 -3.896 1 42.59 25 LEU B C 1
ATOM 2791 O O . LEU B 1 25 ? -4.457 42.562 -3.502 1 42.59 25 LEU B O 1
ATOM 2795 N N . ALA B 1 26 ? -3.25 42 -5.223 1 44.16 26 ALA B N 1
ATOM 2796 C CA . ALA B 1 26 ? -4.281 41.25 -5.938 1 44.16 26 ALA B CA 1
ATOM 2797 C C . ALA B 1 26 ? -5.066 40.375 -4.988 1 44.16 26 ALA B C 1
ATOM 2799 O O . ALA B 1 26 ? -4.477 39.656 -4.164 1 44.16 26 ALA B O 1
ATOM 2800 N N . THR B 1 27 ? -6.336 40.688 -4.668 1 46.66 27 THR B N 1
ATOM 2801 C CA . THR B 1 27 ? -7.348 40.062 -3.824 1 46.66 27 THR B CA 1
ATOM 2802 C C . THR B 1 27 ? -7.457 38.562 -4.137 1 46.66 27 THR B C 1
ATOM 2804 O O . THR B 1 27 ? -7.676 38.188 -5.285 1 46.66 27 THR B O 1
ATOM 2807 N N . LEU B 1 28 ? -6.586 37.781 -3.629 1 52.81 28 LEU B N 1
ATOM 2808 C CA . LEU B 1 28 ? -6.859 36.375 -3.695 1 52.81 28 LEU B CA 1
ATOM 2809 C C . LEU B 1 28 ? -8.344 36.094 -3.498 1 52.81 28 LEU B C 1
ATOM 2811 O O . LEU B 1 28 ? -8.992 36.688 -2.646 1 52.81 28 LEU B O 1
ATOM 2815 N N . SER B 1 29 ? -9.141 35.938 -4.57 1 51.09 29 SER B N 1
ATOM 2816 C CA . SER B 1 29 ? -10.578 35.688 -4.492 1 51.09 29 SER B CA 1
ATOM 2817 C C . SER B 1 29 ? -10.898 34.688 -3.393 1 51.09 29 SER B C 1
ATOM 2819 O O . SER B 1 29 ? -10.43 33.562 -3.428 1 51.09 29 SER B O 1
ATOM 2821 N N . PRO B 1 30 ? -11.469 35.156 -2.412 1 53.5 30 PRO B N 1
ATOM 2822 C CA . PRO B 1 30 ? -12.062 34.25 -1.401 1 53.5 30 PRO B CA 1
ATOM 2823 C C . PRO B 1 30 ? -13.023 33.25 -2.002 1 53.5 30 PRO B C 1
ATOM 2825 O O . PRO B 1 30 ? -13.797 33.562 -2.898 1 53.5 30 PRO B O 1
ATOM 2828 N N . GLY B 1 31 ? -12.703 32 -2.07 1 59.69 31 GLY B N 1
ATOM 2829 C CA . GLY B 1 31 ? -13.633 30.984 -2.498 1 59.69 31 GLY B CA 1
ATOM 2830 C C . GLY B 1 31 ? -13.156 30.219 -3.723 1 59.69 31 GLY B C 1
ATOM 2831 O O . GLY B 1 31 ? -13.812 29.281 -4.172 1 59.69 31 GLY B O 1
ATOM 2832 N N . ALA B 1 32 ? -12.125 30.828 -4.27 1 64.88 32 ALA B N 1
ATOM 2833 C CA . ALA B 1 32 ? -11.664 30.125 -5.461 1 64.88 32 ALA B CA 1
ATOM 2834 C C . ALA B 1 32 ? -11.102 28.75 -5.094 1 64.88 32 ALA B C 1
ATOM 2836 O O . ALA B 1 32 ? -10.539 28.578 -4.008 1 64.88 32 ALA B O 1
ATOM 2837 N N . PRO B 1 33 ? -11.43 27.859 -5.996 1 76.38 33 PRO B N 1
ATOM 2838 C CA . PRO B 1 33 ? -10.875 26.531 -5.727 1 76.38 33 PRO B CA 1
ATOM 2839 C C . PRO B 1 33 ? -9.352 26.531 -5.605 1 76.38 33 PRO B C 1
ATOM 2841 O O . PRO B 1 33 ? -8.68 27.297 -6.293 1 76.38 33 PRO B O 1
ATOM 2844 N N . PRO B 1 34 ? -8.883 25.906 -4.59 1 81.56 34 PRO B N 1
ATOM 2845 C CA . PRO B 1 34 ? -7.426 25.859 -4.422 1 81.56 34 PRO B CA 1
ATOM 2846 C C . PRO B 1 34 ? -6.703 25.328 -5.656 1 81.56 34 PRO B C 1
ATOM 2848 O O . PRO B 1 34 ? -7.285 24.562 -6.438 1 81.56 34 PRO B O 1
ATOM 2851 N N . GLN B 1 35 ? -5.539 25.953 -5.883 1 85.44 35 GLN B N 1
ATOM 2852 C CA . GLN B 1 35 ? -4.641 25.5 -6.938 1 85.44 35 GLN B CA 1
ATOM 2853 C C . GLN B 1 35 ? -3.463 24.719 -6.355 1 85.44 35 GLN B C 1
ATOM 2855 O O . GLN B 1 35 ? -3.338 24.578 -5.137 1 85.44 35 GLN B O 1
ATOM 2860 N N . ALA B 1 36 ? -2.719 24.047 -7.258 1 89.31 36 ALA B N 1
ATOM 2861 C CA . ALA B 1 36 ? -1.597 23.234 -6.816 1 89.31 36 ALA B CA 1
ATOM 2862 C C . ALA B 1 36 ? -0.538 24.078 -6.117 1 89.31 36 ALA B C 1
ATOM 2864 O O . ALA B 1 36 ? 0.16 24.859 -6.762 1 89.31 36 ALA B O 1
ATOM 2865 N N . PRO B 1 37 ? -0.437 23.891 -4.828 1 92 37 PRO B N 1
ATOM 2866 C CA . PRO B 1 37 ? 0.506 24.719 -4.074 1 92 37 PRO B CA 1
ATOM 2867 C C . PRO B 1 37 ? 1.941 24.578 -4.578 1 92 37 PRO B C 1
ATOM 2869 O O . PRO B 1 37 ? 2.693 25.562 -4.578 1 92 37 PRO B O 1
ATOM 2872 N N . ASP B 1 38 ? 2.289 23.438 -4.992 1 91.75 38 ASP B N 1
ATOM 2873 C CA . ASP B 1 38 ? 3.639 23.203 -5.496 1 91.75 38 ASP B CA 1
ATOM 2874 C C . ASP B 1 38 ? 3.928 24.078 -6.715 1 91.75 38 ASP B C 1
ATOM 2876 O O . ASP B 1 38 ? 4.977 24.719 -6.789 1 91.75 38 ASP B O 1
ATOM 2880 N N . LEU B 1 39 ? 2.992 24.094 -7.582 1 93 39 LEU B N 1
ATOM 2881 C CA . LEU B 1 39 ? 3.156 24.875 -8.797 1 93 39 LEU B CA 1
ATOM 2882 C C . LEU B 1 39 ? 3.129 26.375 -8.492 1 93 39 LEU B C 1
ATOM 2884 O O . LEU B 1 39 ? 3.916 27.141 -9.039 1 93 39 LEU B O 1
ATOM 2888 N N . LEU B 1 40 ? 2.246 26.734 -7.637 1 95.06 40 LEU B N 1
ATOM 2889 C CA . LEU B 1 40 ? 2.16 28.125 -7.234 1 95.06 40 LEU B CA 1
ATOM 2890 C C . LEU B 1 40 ? 3.461 28.578 -6.578 1 95.06 40 LEU B C 1
ATOM 2892 O O . LEU B 1 40 ? 3.963 29.672 -6.879 1 95.06 40 LEU B O 1
ATOM 2896 N N . TYR B 1 41 ? 4 27.766 -5.75 1 96.69 41 TYR B N 1
ATOM 2897 C CA . TYR B 1 41 ? 5.238 28.094 -5.055 1 96.69 41 TYR B CA 1
ATOM 2898 C C . TYR B 1 41 ? 6.398 28.203 -6.035 1 96.69 41 TYR B C 1
ATOM 2900 O O . TYR B 1 41 ? 7.188 29.156 -5.965 1 96.69 41 TYR B O 1
ATOM 2908 N N . ALA B 1 42 ? 6.445 27.281 -6.922 1 96.56 42 ALA B N 1
ATOM 2909 C CA . ALA B 1 42 ? 7.496 27.312 -7.934 1 96.56 42 ALA B CA 1
ATOM 2910 C C . ALA B 1 42 ? 7.395 28.562 -8.797 1 96.56 42 ALA B C 1
ATOM 2912 O O . ALA B 1 42 ? 8.406 29.219 -9.07 1 96.56 42 ALA B O 1
ATOM 2913 N N . ASP B 1 43 ? 6.25 28.875 -9.195 1 96.44 43 ASP B N 1
ATOM 2914 C CA . ASP B 1 43 ? 6.027 30.078 -10 1 96.44 43 ASP B CA 1
ATOM 2915 C C . ASP B 1 43 ? 6.348 31.344 -9.211 1 96.44 43 ASP B C 1
ATOM 2917 O O . ASP B 1 43 ? 6.867 32.312 -9.758 1 96.44 43 ASP B O 1
ATOM 2921 N N . GLY B 1 44 ? 5.996 31.281 -7.945 1 97.81 44 GLY B N 1
ATOM 2922 C CA . GLY B 1 44 ? 6.328 32.406 -7.086 1 97.81 44 GLY B CA 1
ATOM 2923 C C . GLY B 1 44 ? 7.824 32.625 -6.957 1 97.81 44 GLY B C 1
ATOM 2924 O O . GLY B 1 44 ? 8.289 33.781 -7.012 1 97.81 44 GLY B O 1
ATOM 2925 N N . LEU B 1 45 ? 8.555 31.578 -6.855 1 97.75 45 LEU B N 1
ATOM 2926 C CA . LEU B 1 45 ? 10.008 31.672 -6.746 1 97.75 45 LEU B CA 1
ATOM 2927 C C . LEU B 1 45 ? 10.625 32.156 -8.055 1 97.75 45 LEU B C 1
ATOM 2929 O O . LEU B 1 45 ? 11.602 32.906 -8.047 1 97.75 45 LEU B O 1
ATOM 2933 N N . ARG B 1 46 ? 10.047 31.703 -9.125 1 97.75 46 ARG B N 1
ATOM 2934 C CA . ARG B 1 46 ? 10.516 32.188 -10.422 1 97.75 46 ARG B CA 1
ATOM 2935 C C . ARG B 1 46 ? 10.297 33.688 -10.578 1 97.75 46 ARG B C 1
ATOM 2937 O O . ARG B 1 46 ? 11.18 34.406 -11.047 1 97.75 46 ARG B O 1
ATOM 2944 N N . ALA B 1 47 ? 9.141 34.062 -10.242 1 97.94 47 ALA B N 1
ATOM 2945 C CA . ALA B 1 47 ? 8.844 35.5 -10.305 1 97.94 47 ALA B CA 1
ATOM 2946 C C . ALA B 1 47 ? 9.766 36.281 -9.383 1 97.94 47 ALA B C 1
ATOM 2948 O O . ALA B 1 47 ? 10.25 37.344 -9.75 1 97.94 47 ALA B O 1
ATOM 2949 N N . TYR B 1 48 ? 10.031 35.781 -8.25 1 97.81 48 TYR B N 1
ATOM 2950 C CA . TYR B 1 48 ? 10.93 36.406 -7.281 1 97.81 48 TYR B CA 1
ATOM 2951 C C . TYR B 1 48 ? 12.336 36.562 -7.859 1 97.81 48 TYR B C 1
ATOM 2953 O O . TYR B 1 48 ? 12.945 37.656 -7.742 1 97.81 48 TYR B O 1
ATOM 2961 N N . SER B 1 49 ? 12.805 35.562 -8.477 1 97.56 49 SER B N 1
ATOM 2962 C CA . SER B 1 49 ? 14.148 35.594 -9.047 1 97.56 49 SER B CA 1
ATOM 2963 C C . SER B 1 49 ? 14.25 36.562 -10.211 1 97.56 49 SER B C 1
ATOM 2965 O O . SER B 1 49 ? 15.312 37.125 -10.469 1 97.56 49 SER B O 1
ATOM 2967 N N . ALA B 1 50 ? 13.156 36.812 -10.82 1 97.12 50 ALA B N 1
ATOM 2968 C CA . ALA B 1 50 ? 13.109 37.719 -11.961 1 97.12 50 ALA B CA 1
ATOM 2969 C C . ALA B 1 50 ? 12.922 39.156 -11.508 1 97.12 50 ALA B C 1
ATOM 2971 O O . ALA B 1 50 ? 12.938 40.094 -12.328 1 97.12 50 ALA B O 1
ATOM 2972 N N . GLY B 1 51 ? 12.742 39.344 -10.289 1 96.38 51 GLY B N 1
ATOM 2973 C CA . GLY B 1 51 ? 12.547 40.688 -9.758 1 96.38 51 GLY B CA 1
ATOM 2974 C C . GLY B 1 51 ? 11.125 41.188 -9.93 1 96.38 51 GLY B C 1
ATOM 2975 O O . GLY B 1 51 ? 10.859 42.406 -9.773 1 96.38 51 GLY B O 1
ATOM 2976 N N . ALA B 1 52 ? 10.266 40.25 -10.336 1 97.44 52 ALA B N 1
ATOM 2977 C CA . ALA B 1 52 ? 8.852 40.562 -10.43 1 97.44 52 ALA B CA 1
ATOM 2978 C C . ALA B 1 52 ? 8.164 40.438 -9.07 1 97.44 52 ALA B C 1
ATOM 2980 O O . ALA B 1 52 ? 7.465 39.469 -8.812 1 97.44 52 ALA B O 1
ATOM 2981 N N . TRP B 1 53 ? 8.242 41.469 -8.328 1 97.5 53 TRP B N 1
ATOM 2982 C CA . TRP B 1 53 ? 7.918 41.406 -6.906 1 97.5 53 TRP B CA 1
ATOM 2983 C C . TRP B 1 53 ? 6.41 41.25 -6.695 1 97.5 53 TRP B C 1
ATOM 2985 O O . TRP B 1 53 ? 5.961 40.469 -5.875 1 97.5 53 TRP B O 1
ATOM 2995 N N . ALA B 1 54 ? 5.605 42.031 -7.363 1 96.81 54 ALA B N 1
ATOM 2996 C CA . ALA B 1 54 ? 4.16 42 -7.16 1 96.81 54 ALA B CA 1
ATOM 2997 C C . ALA B 1 54 ? 3.598 40.625 -7.531 1 96.81 54 ALA B C 1
ATOM 2999 O O . ALA B 1 54 ? 2.861 40.031 -6.746 1 96.81 54 ALA B O 1
ATOM 3000 N N . PRO B 1 55 ? 4.004 40.125 -8.695 1 96.62 55 PRO B N 1
ATOM 3001 C CA . PRO B 1 55 ? 3.57 38.75 -9.023 1 96.62 55 PRO B CA 1
ATOM 3002 C C . PRO B 1 55 ? 4.094 37.719 -8.039 1 96.62 55 PRO B C 1
ATOM 3004 O O . PRO B 1 55 ? 3.389 36.75 -7.711 1 96.62 55 PRO B O 1
ATOM 3007 N N . ALA B 1 56 ? 5.293 37.812 -7.551 1 98 56 ALA B N 1
ATOM 3008 C CA . ALA B 1 56 ? 5.863 36.906 -6.578 1 98 56 ALA B CA 1
ATOM 3009 C C . ALA B 1 56 ? 5.02 36.844 -5.305 1 98 56 ALA B C 1
ATOM 3011 O O . ALA B 1 56 ? 4.711 35.781 -4.797 1 98 56 ALA B O 1
ATOM 3012 N N . VAL B 1 57 ? 4.621 38.031 -4.844 1 98 57 VAL B N 1
ATOM 3013 C CA . VAL B 1 57 ? 3.811 38.125 -3.633 1 98 57 VAL B CA 1
ATOM 3014 C C . VAL B 1 57 ? 2.463 37.438 -3.863 1 98 57 VAL B C 1
ATOM 3016 O O . VAL B 1 57 ? 2.006 36.656 -3.029 1 98 57 VAL B O 1
ATOM 3019 N N . ALA B 1 58 ? 1.904 37.719 -4.977 1 96.44 58 ALA B N 1
ATOM 3020 C CA . ALA B 1 58 ? 0.594 37.156 -5.285 1 96.44 58 ALA B CA 1
ATOM 3021 C C . ALA B 1 58 ? 0.655 35.656 -5.332 1 96.44 58 ALA B C 1
ATOM 3023 O O . ALA B 1 58 ? -0.2 34.969 -4.762 1 96.44 58 ALA B O 1
ATOM 3024 N N . LEU B 1 59 ? 1.646 35.125 -5.98 1 96.75 59 LEU B N 1
ATOM 3025 C CA . LEU B 1 59 ? 1.782 33.656 -6.168 1 96.75 59 LEU B CA 1
ATOM 3026 C C . LEU B 1 59 ? 2.125 32.969 -4.848 1 96.75 59 LEU B C 1
ATOM 3028 O O . LEU B 1 59 ? 1.56 31.938 -4.523 1 96.75 59 LEU B O 1
ATOM 3032 N N . LEU B 1 60 ? 2.994 33.562 -4.059 1 97.69 60 LEU B N 1
ATOM 3033 C CA . LEU B 1 60 ? 3.393 32.969 -2.789 1 97.69 60 LEU B CA 1
ATOM 3034 C C . LEU B 1 60 ? 2.236 32.969 -1.794 1 97.69 60 LEU B C 1
ATOM 3036 O O . LEU B 1 60 ? 2.025 32 -1.067 1 97.69 60 LEU B O 1
ATOM 3040 N N . ARG B 1 61 ? 1.503 34.062 -1.787 1 96.31 61 ARG B N 1
ATOM 3041 C CA . ARG B 1 61 ? 0.341 34.125 -0.908 1 96.31 61 ARG B CA 1
ATOM 3042 C C . ARG B 1 61 ? -0.725 33.125 -1.323 1 96.31 61 ARG B C 1
ATOM 3044 O O . ARG B 1 61 ? -1.36 32.5 -0.473 1 96.31 61 ARG B O 1
ATOM 3051 N N . GLU B 1 62 ? -0.881 33 -2.586 1 94.69 62 GLU B N 1
ATOM 3052 C CA . GLU B 1 62 ? -1.851 32.031 -3.074 1 94.69 62 GLU B CA 1
ATOM 3053 C C . GLU B 1 62 ? -1.416 30.609 -2.738 1 94.69 62 GLU B C 1
ATOM 3055 O O . GLU B 1 62 ? -2.254 29.75 -2.477 1 94.69 62 GLU B O 1
ATOM 3060 N N . ALA B 1 63 ? -0.147 30.344 -2.801 1 95.38 63 ALA B N 1
ATOM 3061 C CA . ALA B 1 63 ? 0.369 29.031 -2.424 1 95.38 63 ALA B CA 1
ATOM 3062 C C . ALA B 1 63 ? 0.052 28.719 -0.965 1 95.38 63 ALA B C 1
ATOM 3064 O O . ALA B 1 63 ? -0.388 27.609 -0.645 1 95.38 63 ALA B O 1
ATOM 3065 N N . LEU B 1 64 ? 0.234 29.703 -0.131 1 95.31 64 LEU B N 1
ATOM 3066 C CA . LEU B 1 64 ? -0.053 29.531 1.289 1 95.31 64 LEU B CA 1
ATOM 3067 C C . LEU B 1 64 ? -1.544 29.312 1.521 1 95.31 64 LEU B C 1
ATOM 3069 O O . LEU B 1 64 ? -1.935 28.438 2.287 1 95.31 64 LEU B O 1
ATOM 3073 N N . ARG B 1 65 ? -2.34 30.047 0.866 1 92.62 65 ARG B N 1
ATOM 3074 C CA . ARG B 1 65 ? -3.789 29.922 1.004 1 92.62 65 ARG B CA 1
ATOM 3075 C C . ARG B 1 65 ? -4.27 28.562 0.518 1 92.62 65 ARG B C 1
ATOM 3077 O O . ARG B 1 65 ? -5.117 27.938 1.155 1 92.62 65 ARG B O 1
ATOM 3084 N N . SER B 1 66 ? -3.775 28.188 -0.639 1 92.06 66 SER B N 1
ATOM 3085 C CA . SER B 1 66 ? -4.18 26.906 -1.218 1 92.06 66 SER B CA 1
ATOM 3086 C C . SER B 1 66 ? -3.805 25.75 -0.306 1 92.06 66 SER B C 1
ATOM 3088 O O . SER B 1 66 ? -4.578 24.797 -0.15 1 92.06 66 SER B O 1
ATOM 3090 N N . LEU B 1 67 ? -2.627 25.781 0.249 1 90.88 67 LEU B N 1
ATOM 3091 C CA . LEU B 1 67 ? -2.201 24.734 1.17 1 90.88 67 LEU B CA 1
ATOM 3092 C C . LEU B 1 67 ? -3.109 24.672 2.393 1 90.88 67 LEU B C 1
ATOM 3094 O O . LEU B 1 67 ? -3.467 23.594 2.863 1 90.88 67 LEU B O 1
ATOM 3098 N N . ASP B 1 68 ? -3.467 25.812 2.896 1 89 68 ASP B N 1
ATOM 3099 C CA . ASP B 1 68 ? -4.359 25.891 4.051 1 89 68 ASP B CA 1
ATOM 3100 C C . ASP B 1 68 ? -5.734 25.312 3.719 1 89 68 ASP B C 1
ATOM 3102 O O . ASP B 1 68 ? -6.332 24.609 4.535 1 89 68 ASP B O 1
ATOM 3106 N N . GLU B 1 69 ? -6.199 25.656 2.564 1 88.31 69 GLU B N 1
ATOM 3107 C CA . GLU B 1 69 ? -7.508 25.172 2.141 1 88.31 69 GLU B CA 1
ATOM 3108 C C . GLU B 1 69 ? -7.496 23.656 1.977 1 88.31 69 GLU B C 1
ATOM 3110 O O . GLU B 1 69 ? -8.477 22.984 2.311 1 88.31 69 GLU B O 1
ATOM 3115 N N . LEU B 1 70 ? -6.418 23.156 1.414 1 85.81 70 LEU B N 1
ATOM 3116 C CA . LEU B 1 70 ? -6.289 21.703 1.274 1 85.81 70 LEU B CA 1
ATOM 3117 C C . LEU B 1 70 ? -6.293 21.031 2.639 1 85.81 70 LEU B C 1
ATOM 3119 O O . LEU B 1 70 ? -6.934 19.984 2.818 1 85.81 70 LEU B O 1
ATOM 3123 N N . GLY B 1 71 ? -5.582 21.625 3.576 1 83.62 71 GLY B N 1
ATOM 3124 C CA . GLY B 1 71 ? -5.57 21.094 4.93 1 83.62 71 GLY B CA 1
ATOM 3125 C C . GLY B 1 71 ? -6.934 21.109 5.59 1 83.62 71 GLY B C 1
ATOM 3126 O O . GLY B 1 71 ? -7.328 20.141 6.242 1 83.62 71 GLY B O 1
ATOM 3127 N N . ARG B 1 72 ? -7.672 22.156 5.414 1 85.62 72 ARG B N 1
ATOM 3128 C CA . ARG B 1 72 ? -9.016 22.281 5.973 1 85.62 72 ARG B CA 1
ATOM 3129 C C . ARG B 1 72 ? -9.953 21.234 5.375 1 85.62 72 ARG B C 1
ATOM 3131 O O . ARG B 1 72 ? -10.766 20.641 6.086 1 85.62 72 ARG B O 1
ATOM 3138 N N . THR B 1 73 ? -9.828 21.094 4.098 1 86.06 73 THR B N 1
ATOM 3139 C CA . THR B 1 73 ? -10.672 20.109 3.414 1 86.06 73 THR B CA 1
ATOM 3140 C C . THR B 1 73 ? -10.422 18.703 3.961 1 86.06 73 THR B C 1
ATOM 3142 O O . THR B 1 73 ? -11.359 17.953 4.199 1 86.06 73 THR B O 1
ATOM 3145 N N . ARG B 1 74 ? -9.211 18.375 4.164 1 82.31 74 ARG B N 1
ATOM 3146 C CA . ARG B 1 74 ? -8.867 17.047 4.68 1 82.31 74 ARG B CA 1
ATOM 3147 C C . ARG B 1 74 ? -9.438 16.844 6.078 1 82.31 74 ARG B C 1
ATOM 3149 O O . ARG B 1 74 ? -9.953 15.766 6.387 1 82.31 74 ARG B O 1
ATOM 3156 N N . ARG B 1 75 ? -9.344 17.812 6.848 1 82.69 75 ARG B N 1
ATOM 3157 C CA . ARG B 1 75 ? -9.852 17.734 8.211 1 82.69 75 ARG B CA 1
ATOM 3158 C C . ARG B 1 75 ? -11.375 17.609 8.219 1 82.69 75 ARG B C 1
ATOM 3160 O O . ARG B 1 75 ? -11.922 16.766 8.938 1 82.69 75 ARG B O 1
ATOM 3167 N N . ASP B 1 76 ? -11.953 18.453 7.445 1 86.56 76 ASP B N 1
ATOM 3168 C CA . ASP B 1 76 ? -13.414 18.453 7.402 1 86.56 76 ASP B CA 1
ATOM 3169 C C . ASP B 1 76 ? -13.945 17.125 6.852 1 86.56 76 ASP B C 1
ATOM 3171 O O . ASP B 1 76 ? -14.883 16.547 7.41 1 86.56 76 ASP B O 1
ATOM 3175 N N . CYS B 1 77 ? -13.359 16.688 5.73 1 86.38 77 CYS B N 1
ATOM 3176 C CA . CYS B 1 77 ? -13.797 15.43 5.129 1 86.38 77 CYS B CA 1
ATOM 3177 C C . CYS B 1 77 ? -13.492 14.25 6.039 1 86.38 77 CYS B C 1
ATOM 3179 O O . CYS B 1 77 ? -14.289 13.32 6.148 1 86.38 77 CYS B O 1
ATOM 3181 N N . GLY B 1 78 ? -12.312 14.25 6.656 1 82.94 78 GLY B N 1
ATOM 3182 C CA . GLY B 1 78 ? -11.969 13.203 7.605 1 82.94 78 GLY B CA 1
ATOM 3183 C C . GLY B 1 78 ? -12.953 13.086 8.75 1 82.94 78 GLY B C 1
ATOM 3184 O O . GLY B 1 78 ? -13.391 11.984 9.094 1 82.94 78 GLY B O 1
ATOM 3185 N N . ALA B 1 79 ? -13.32 14.211 9.336 1 81.38 79 ALA B N 1
ATOM 3186 C CA . ALA B 1 79 ? -14.266 14.227 10.453 1 81.38 79 ALA B CA 1
ATOM 3187 C C . ALA B 1 79 ? -15.648 13.773 10.008 1 81.38 79 ALA B C 1
ATOM 3189 O O . ALA B 1 79 ? -16.297 12.977 10.695 1 81.38 79 ALA B O 1
ATOM 3190 N N . ARG B 1 80 ? -16.062 14.242 8.906 1 83.69 80 ARG B N 1
ATOM 3191 C CA . ARG B 1 80 ? -17.391 13.906 8.391 1 83.69 80 ARG B CA 1
ATOM 3192 C C . ARG B 1 80 ? -17.5 12.414 8.102 1 83.69 80 ARG B C 1
ATOM 3194 O O . ARG B 1 80 ? -18.484 11.773 8.469 1 83.69 80 ARG B O 1
ATOM 3201 N N . CYS B 1 81 ? -16.484 11.891 7.402 1 84.31 81 CYS B N 1
ATOM 3202 C CA . CYS B 1 81 ? -16.547 10.5 6.969 1 84.31 81 CYS B CA 1
ATOM 3203 C C . CYS B 1 81 ? -16.297 9.555 8.133 1 84.31 81 CYS B C 1
ATOM 3205 O O . CYS B 1 81 ? -16.719 8.391 8.102 1 84.31 81 CYS B O 1
ATOM 3207 N N . ALA B 1 82 ? -15.594 10.039 9.117 1 78 82 ALA B N 1
ATOM 3208 C CA . ALA B 1 82 ? -15.43 9.242 10.328 1 78 82 ALA B CA 1
ATOM 3209 C C . ALA B 1 82 ? -16.766 9.086 11.062 1 78 82 ALA B C 1
ATOM 3211 O O . ALA B 1 82 ? -17.031 8.047 11.664 1 78 82 ALA B O 1
ATOM 3212 N N . ALA B 1 83 ? -17.484 10.117 10.961 1 73.81 83 ALA B N 1
ATOM 3213 C CA . ALA B 1 83 ? -18.781 10.117 11.633 1 73.81 83 ALA B CA 1
ATOM 3214 C C . ALA B 1 83 ? -19.797 9.273 10.867 1 73.81 83 ALA B C 1
ATOM 3216 O O . ALA B 1 83 ? -20.688 8.656 11.469 1 73.81 83 ALA B O 1
ATOM 3217 N N . GLU B 1 84 ? -19.797 9.297 9.531 1 67.62 84 GLU B N 1
ATOM 3218 C CA . GLU B 1 84 ? -20.75 8.57 8.688 1 67.62 84 GLU B CA 1
ATOM 3219 C C . GLU B 1 84 ? -20.469 7.07 8.719 1 67.62 84 GLU B C 1
ATOM 3221 O O . GLU B 1 84 ? -21.406 6.266 8.633 1 67.62 84 GLU B O 1
ATOM 3226 N N . ALA B 1 85 ? -19.234 6.695 8.461 1 58.06 85 ALA B N 1
ATOM 3227 C CA . ALA B 1 85 ? -18.891 5.293 8.242 1 58.06 85 ALA B CA 1
ATOM 3228 C C . ALA B 1 85 ? -19.188 4.457 9.484 1 58.06 85 ALA B C 1
ATOM 3230 O O . ALA B 1 85 ? -18.688 3.334 9.609 1 58.06 85 ALA B O 1
ATOM 3231 N N . ALA B 1 86 ? -19.859 5.035 10.5 1 54 86 ALA B N 1
ATOM 3232 C CA . ALA B 1 86 ? -20.312 4.098 11.523 1 54 86 ALA B CA 1
ATOM 3233 C C . ALA B 1 86 ? -20.984 2.883 10.891 1 54 86 ALA B C 1
ATOM 3235 O O . ALA B 1 86 ? -21.922 3.021 10.109 1 54 86 ALA B O 1
ATOM 3236 N N . LEU B 1 87 ? -20.141 2.062 10.328 1 50.94 87 LEU B N 1
ATOM 3237 C CA . LEU B 1 87 ? -20.578 0.832 9.672 1 50.94 87 LEU B CA 1
ATOM 3238 C C . LEU B 1 87 ? -21.938 0.395 10.188 1 50.94 87 LEU B C 1
ATOM 3240 O O . LEU B 1 87 ? -22.188 0.42 11.391 1 50.94 87 LEU B O 1
ATOM 3244 N N . PRO B 1 88 ? -22.953 0.444 9.211 1 45.25 88 PRO B N 1
ATOM 3245 C CA . PRO B 1 88 ? -24.203 -0.18 9.664 1 45.25 88 PRO B CA 1
ATOM 3246 C C . PRO B 1 88 ? -23.969 -1.303 10.672 1 45.25 88 PRO B C 1
ATOM 3248 O O . PRO B 1 88 ? -22.812 -1.675 10.938 1 45.25 88 PRO B O 1
ATOM 3251 N N . ASP B 1 89 ? -24.984 -2.381 10.344 1 39.81 89 ASP B N 1
ATOM 3252 C CA . ASP B 1 89 ? -25.281 -3.576 11.125 1 39.81 89 ASP B CA 1
ATOM 3253 C C . ASP B 1 89 ? -24.031 -4.391 11.398 1 39.81 89 ASP B C 1
ATOM 3255 O O . ASP B 1 89 ? -23.531 -5.09 10.516 1 39.81 89 ASP B O 1
ATOM 3259 N N . ALA B 1 90 ? -23.047 -3.822 11.914 1 39.03 90 ALA B N 1
ATOM 3260 C CA . ALA B 1 90 ? -22.047 -4.703 12.5 1 39.03 90 ALA B CA 1
ATOM 3261 C C . ALA B 1 90 ? -22.594 -6.113 12.688 1 39.03 90 ALA B C 1
ATOM 3263 O O . ALA B 1 90 ? -23.703 -6.289 13.195 1 39.03 90 ALA B O 1
ATOM 3264 N N . PRO B 1 91 ? -22.281 -7.051 11.883 1 37.06 91 PRO B N 1
ATOM 3265 C CA . PRO B 1 91 ? -22.922 -8.281 12.352 1 37.06 91 PRO B CA 1
ATOM 3266 C C . PRO B 1 91 ? -23.109 -8.305 13.867 1 37.06 91 PRO B C 1
ATOM 3268 O O . PRO B 1 91 ? -22.312 -7.699 14.602 1 37.06 91 PRO B O 1
ATOM 3271 N N . GLY B 1 92 ? -24.422 -8.195 14.359 1 34.19 92 GLY B N 1
ATOM 3272 C CA . GLY B 1 92 ? -24.672 -8.469 15.766 1 34.19 92 GLY B CA 1
ATOM 3273 C C . GLY B 1 92 ? -23.594 -9.312 16.406 1 34.19 92 GLY B C 1
ATOM 3274 O O . GLY B 1 92 ? -22.734 -9.875 15.711 1 34.19 92 GLY B O 1
ATOM 3275 N N . PRO B 1 93 ? -23.484 -9.172 17.766 1 35.25 93 PRO B N 1
ATOM 3276 C CA . PRO B 1 93 ? -22.516 -9.938 18.562 1 35.25 93 PRO B CA 1
ATOM 3277 C C . PRO B 1 93 ? -22.203 -11.305 17.953 1 35.25 93 PRO B C 1
ATOM 3279 O O . PRO B 1 93 ? -21.156 -11.891 18.25 1 35.25 93 PRO B O 1
ATOM 3282 N N . ASP B 1 94 ? -23.281 -12.18 17.812 1 31.92 94 ASP B N 1
ATOM 3283 C CA . ASP B 1 94 ? -23.234 -13.617 17.562 1 31.92 94 ASP B CA 1
ATOM 3284 C C . ASP B 1 94 ? -22.875 -13.914 16.094 1 31.92 94 ASP B C 1
ATOM 3286 O O . ASP B 1 94 ? -23.688 -13.688 15.203 1 31.92 94 ASP B O 1
ATOM 3290 N N . PRO B 1 95 ? -21.703 -13.477 15.688 1 40.12 95 PRO B N 1
ATOM 3291 C CA . PRO B 1 95 ? -21.703 -14.188 14.414 1 40.12 95 PRO B CA 1
ATOM 3292 C C . PRO B 1 95 ? -22.516 -15.484 14.461 1 40.12 95 PRO B C 1
ATOM 3294 O O . PRO B 1 95 ? -22.609 -16.109 15.516 1 40.12 95 PRO B O 1
ATOM 3297 N N . PRO B 1 96 ? -23.531 -15.719 13.75 1 38.34 96 PRO B N 1
ATOM 3298 C CA . PRO B 1 96 ? -24.125 -17.031 14.023 1 38.34 96 PRO B CA 1
ATOM 3299 C C . PRO B 1 96 ? -23.078 -18.094 14.352 1 38.34 96 PRO B C 1
ATOM 3301 O O . PRO B 1 96 ? -21.938 -17.984 13.922 1 38.34 96 PRO B O 1
ATOM 3304 N N . PRO B 1 97 ? -23.094 -18.844 15.398 1 38.69 97 PRO B N 1
ATOM 3305 C CA . PRO B 1 97 ? -22.469 -20.156 15.492 1 38.69 97 PRO B CA 1
ATOM 3306 C C . PRO B 1 97 ? -22.25 -20.812 14.133 1 38.69 97 PRO B C 1
ATOM 3308 O O . PRO B 1 97 ? -23.203 -20.953 13.359 1 38.69 97 PRO B O 1
ATOM 3311 N N . GLY B 1 98 ? -20.859 -20.625 13.359 1 43.78 98 GLY B N 1
ATOM 3312 C CA . GLY B 1 98 ? -20.516 -21.25 12.094 1 43.78 98 GLY B CA 1
ATOM 3313 C C . GLY B 1 98 ? -19.984 -20.25 11.07 1 43.78 98 GLY B C 1
ATOM 3314 O O . GLY B 1 98 ? -20.062 -20.5 9.867 1 43.78 98 GLY B O 1
ATOM 3315 N N . ALA B 1 99 ? -19.938 -19 11.453 1 49.88 99 ALA B N 1
ATOM 3316 C CA . ALA B 1 99 ? -19.516 -18.125 10.359 1 49.88 99 ALA B CA 1
ATOM 3317 C C . ALA B 1 99 ? -18.219 -18.625 9.734 1 49.88 99 ALA B C 1
ATOM 3319 O O . ALA B 1 99 ? -17.297 -19.047 10.445 1 49.88 99 ALA B O 1
ATOM 3320 N N . ALA B 1 100 ? -18.156 -18.75 8.367 1 54.19 100 ALA B N 1
ATOM 3321 C CA . ALA B 1 100 ? -17.109 -19.266 7.504 1 54.19 100 ALA B CA 1
ATOM 3322 C C . ALA B 1 100 ? -15.797 -18.516 7.727 1 54.19 100 ALA B C 1
ATOM 3324 O O . ALA B 1 100 ? -15.797 -17.328 8.062 1 54.19 100 ALA B O 1
ATOM 3325 N N . PRO B 1 101 ? -14.641 -19.125 7.961 1 57.44 101 PRO B N 1
ATOM 3326 C CA . PRO B 1 101 ? -13.305 -18.531 7.996 1 57.44 101 PRO B CA 1
ATOM 3327 C C . PRO B 1 101 ? -13.141 -17.375 6.996 1 57.44 101 PRO B C 1
ATOM 3329 O O . PRO B 1 101 ? -13.531 -17.516 5.836 1 57.44 101 PRO B O 1
ATOM 3332 N N . GLY B 1 102 ? -12.953 -16.062 7.477 1 63.94 102 GLY B N 1
ATOM 3333 C CA . GLY B 1 102 ? -12.68 -14.93 6.605 1 63.94 102 GLY B CA 1
ATOM 3334 C C . GLY B 1 102 ? -13.82 -13.938 6.551 1 63.94 102 GLY B C 1
ATOM 3335 O O . GLY B 1 102 ? -13.773 -12.969 5.785 1 63.94 102 GLY B O 1
ATOM 3336 N N . ALA B 1 103 ? -14.891 -14.219 7.285 1 68.06 103 ALA B N 1
ATOM 3337 C CA . ALA B 1 103 ? -16.031 -13.312 7.246 1 68.06 103 ALA B CA 1
ATOM 3338 C C . ALA B 1 103 ? -15.617 -11.891 7.621 1 68.06 103 ALA B C 1
ATOM 3340 O O . ALA B 1 103 ? -16.141 -10.922 7.062 1 68.06 103 ALA B O 1
ATOM 3341 N N . TRP B 1 104 ? -14.641 -11.789 8.508 1 70.69 104 TRP B N 1
ATOM 3342 C CA . TRP B 1 104 ? -14.195 -10.477 8.945 1 70.69 104 TRP B CA 1
ATOM 3343 C C . TRP B 1 104 ? -13.539 -9.711 7.801 1 70.69 104 TRP B C 1
ATOM 3345 O O . TRP B 1 104 ? -13.594 -8.477 7.758 1 70.69 104 TRP B O 1
ATOM 3355 N N . GLU B 1 105 ? -13.023 -10.406 6.898 1 75.88 105 GLU B N 1
ATOM 3356 C CA . GLU B 1 105 ? -12.344 -9.773 5.773 1 75.88 105 GLU B CA 1
ATOM 3357 C C . GLU B 1 105 ? -13.336 -9.031 4.883 1 75.88 105 GLU B C 1
ATOM 3359 O O . GLU B 1 105 ? -13.039 -7.93 4.406 1 75.88 105 GLU B O 1
ATOM 3364 N N . ARG B 1 106 ? -14.5 -9.648 4.809 1 76.44 106 ARG B N 1
ATOM 3365 C CA . ARG B 1 106 ? -15.516 -9 3.99 1 76.44 106 ARG B CA 1
ATOM 3366 C C . ARG B 1 106 ? -16.047 -7.738 4.668 1 76.44 106 ARG B C 1
ATOM 3368 O O . ARG B 1 106 ? -16.281 -6.73 4.004 1 76.44 106 ARG B O 1
ATOM 3375 N N . LEU B 1 107 ? -16.172 -7.848 5.926 1 73.88 107 LEU B N 1
ATOM 3376 C CA . LEU B 1 107 ? -16.641 -6.691 6.676 1 73.88 107 LEU B CA 1
ATOM 3377 C C . LEU B 1 107 ? -15.617 -5.562 6.641 1 73.88 107 LEU B C 1
ATOM 3379 O O . LEU B 1 107 ? -15.977 -4.395 6.477 1 73.88 107 LEU B O 1
ATOM 3383 N N . LEU B 1 108 ? -14.406 -5.949 6.727 1 70.75 108 LEU B N 1
ATOM 3384 C CA . LEU B 1 108 ? -13.336 -4.961 6.695 1 70.75 108 LEU B CA 1
ATOM 3385 C C . LEU B 1 108 ? -13.25 -4.293 5.328 1 70.75 108 LEU B C 1
ATOM 3387 O O . LEU B 1 108 ? -13.094 -3.074 5.238 1 70.75 108 LEU B O 1
ATOM 3391 N N . LEU B 1 109 ? -13.406 -5.098 4.359 1 78.19 109 LEU B N 1
ATOM 3392 C CA . LEU B 1 109 ? -13.336 -4.559 3.004 1 78.19 109 LEU B CA 1
ATOM 3393 C C . LEU B 1 109 ? -14.492 -3.602 2.74 1 78.19 109 LEU B C 1
ATOM 3395 O O . LEU B 1 109 ? -14.289 -2.52 2.184 1 78.19 109 LEU B O 1
ATOM 3399 N N . ARG B 1 110 ? -15.641 -4.031 3.191 1 81.75 110 ARG B N 1
ATOM 3400 C CA . ARG B 1 110 ? -16.812 -3.182 2.994 1 81.75 110 ARG B CA 1
ATOM 3401 C C . ARG B 1 110 ? -16.641 -1.845 3.709 1 81.75 110 ARG B C 1
ATOM 3403 O O . ARG B 1 110 ? -16.953 -0.791 3.145 1 81.75 110 ARG B O 1
ATOM 3410 N N . ALA B 1 111 ? -16.156 -1.894 4.914 1 78.69 111 ALA B N 1
ATOM 3411 C CA . ALA B 1 111 ? -15.953 -0.677 5.695 1 78.69 111 ALA B CA 1
ATOM 3412 C C . ALA B 1 111 ? -14.906 0.221 5.043 1 78.69 111 ALA B C 1
ATOM 3414 O O . ALA B 1 111 ? -15.094 1.437 4.949 1 78.69 111 ALA B O 1
ATOM 3415 N N . ALA B 1 112 ? -13.844 -0.4 4.617 1 81.06 112 ALA B N 1
ATOM 3416 C CA . ALA B 1 112 ? -12.781 0.362 3.973 1 81.06 112 ALA B CA 1
ATOM 3417 C C . ALA B 1 112 ? -13.266 0.993 2.672 1 81.06 112 ALA B C 1
ATOM 3419 O O . ALA B 1 112 ? -12.945 2.146 2.377 1 81.06 112 ALA B O 1
ATOM 3420 N N . LEU B 1 113 ? -14.102 0.258 1.946 1 84.5 113 LEU B N 1
ATOM 3421 C CA . LEU B 1 113 ? -14.617 0.753 0.675 1 84.5 113 LEU B CA 1
ATOM 3422 C C . LEU B 1 113 ? -15.578 1.921 0.896 1 84.5 113 LEU B C 1
ATOM 3424 O O . LEU B 1 113 ? -15.531 2.914 0.166 1 84.5 113 LEU B O 1
ATOM 3428 N N . ARG B 1 114 ? -16.375 1.788 1.889 1 86.12 114 ARG B N 1
ATOM 3429 C CA . ARG B 1 114 ? -17.328 2.848 2.186 1 86.12 114 ARG B CA 1
ATOM 3430 C C . ARG B 1 114 ? -16.625 4.121 2.633 1 86.12 114 ARG B C 1
ATOM 3432 O O . ARG B 1 114 ? -16.984 5.219 2.205 1 86.12 114 ARG B O 1
ATOM 3439 N N . ARG B 1 115 ? -15.672 3.93 3.498 1 84.5 115 ARG B N 1
ATOM 3440 C CA . ARG B 1 115 ? -14.914 5.086 3.963 1 84.5 115 ARG B CA 1
ATOM 3441 C C . ARG B 1 115 ? -14.156 5.742 2.812 1 84.5 115 ARG B C 1
ATOM 3443 O O . ARG B 1 115 ? -14.141 6.969 2.691 1 84.5 115 ARG B O 1
ATOM 3450 N N . ALA B 1 116 ? -13.531 4.938 1.993 1 86.44 116 ALA B N 1
ATOM 3451 C CA . ALA B 1 116 ? -12.805 5.457 0.837 1 86.44 116 ALA B CA 1
ATOM 3452 C C . ALA B 1 116 ? -13.734 6.223 -0.098 1 86.44 116 ALA B C 1
ATOM 3454 O O . ALA B 1 116 ? -13.383 7.289 -0.602 1 86.44 116 ALA B O 1
ATOM 3455 N N . GLU B 1 117 ? -14.898 5.68 -0.312 1 88.38 117 GLU B N 1
ATOM 3456 C CA . GLU B 1 117 ? -15.875 6.34 -1.175 1 88.38 117 GLU B CA 1
ATOM 3457 C C . GLU B 1 117 ? -16.328 7.664 -0.575 1 88.38 117 GLU B C 1
ATOM 3459 O O . GLU B 1 117 ? -16.453 8.664 -1.284 1 88.38 117 GLU B O 1
ATOM 3464 N N . CYS B 1 118 ? -16.641 7.688 0.694 1 88.75 118 CYS B N 1
ATOM 3465 C CA . CYS B 1 118 ? -17.031 8.906 1.389 1 88.75 118 CYS B CA 1
ATOM 3466 C C . CYS B 1 118 ? -15.961 9.984 1.253 1 88.75 118 CYS B C 1
ATOM 3468 O O . CYS B 1 118 ? -16.281 11.133 0.929 1 88.75 118 CYS B O 1
ATOM 3470 N N . LEU B 1 119 ? -14.711 9.586 1.513 1 86.12 119 LEU B N 1
ATOM 3471 C CA . LEU B 1 119 ? -13.602 10.539 1.45 1 86.12 119 LEU B CA 1
ATOM 3472 C C . LEU B 1 119 ? -13.422 11.07 0.031 1 86.12 119 LEU B C 1
ATOM 3474 O O . LEU B 1 119 ? -13.211 12.266 -0.166 1 86.12 119 LEU B O 1
ATOM 3478 N N . SER B 1 120 ? -13.562 10.211 -0.921 1 85.44 120 SER B N 1
ATOM 3479 C CA . SER B 1 120 ? -13.422 10.609 -2.318 1 85.44 120 SER B CA 1
ATOM 3480 C C . SER B 1 120 ? -14.531 11.57 -2.738 1 85.44 120 SER B C 1
ATOM 3482 O O . SER B 1 120 ? -14.266 12.562 -3.416 1 85.44 120 SER B O 1
ATOM 3484 N N . GLN B 1 121 ? -15.703 11.234 -2.361 1 89.5 121 GLN B N 1
ATOM 3485 C CA . GLN B 1 121 ? -16.828 12.086 -2.707 1 89.5 121 GLN B CA 1
ATOM 3486 C C . GLN B 1 121 ? -16.734 13.445 -2.012 1 89.5 121 GLN B C 1
ATOM 3488 O O . GLN B 1 121 ? -17.031 14.477 -2.617 1 89.5 121 GLN B O 1
ATOM 3493 N N . CYS B 1 122 ? -16.375 13.422 -0.759 1 89.69 122 CYS B N 1
ATOM 3494 C CA . CYS B 1 122 ? -16.219 14.664 0 1 89.69 122 CYS B CA 1
ATOM 3495 C C . CYS B 1 122 ? -15.148 15.555 -0.63 1 89.69 122 CYS B C 1
ATOM 3497 O O . CYS B 1 122 ? -15.359 16.75 -0.792 1 89.69 122 CYS B O 1
ATOM 3499 N N . ALA B 1 123 ? -14.039 14.969 -0.991 1 86.69 123 ALA B N 1
ATOM 3500 C CA . ALA B 1 123 ? -12.945 15.719 -1.611 1 86.69 123 ALA B CA 1
ATOM 3501 C C . ALA B 1 123 ? -13.359 16.25 -2.979 1 86.69 123 ALA B C 1
ATOM 3503 O O . ALA B 1 123 ? -13.023 17.391 -3.336 1 86.69 123 ALA B O 1
ATOM 3504 N N . ALA B 1 124 ? -14.117 15.484 -3.695 1 87.88 124 ALA B N 1
ATOM 3505 C CA . ALA B 1 124 ? -14.562 15.898 -5.023 1 87.88 124 ALA B CA 1
ATOM 3506 C C . ALA B 1 124 ? -15.523 17.078 -4.93 1 87.88 124 ALA B C 1
ATOM 3508 O O . ALA B 1 124 ? -15.516 17.969 -5.789 1 87.88 124 ALA B O 1
ATOM 3509 N N . ARG B 1 125 ? -16.344 17.078 -3.959 1 89.06 125 ARG B N 1
ATOM 3510 C CA . ARG B 1 125 ? -17.297 18.156 -3.77 1 89.06 125 ARG B CA 1
ATOM 3511 C C . ARG B 1 125 ? -16.578 19.469 -3.418 1 89.06 125 ARG B C 1
ATOM 3513 O O . ARG B 1 125 ? -16.984 20.531 -3.881 1 89.06 125 ARG B O 1
ATOM 3520 N N . ARG B 1 126 ? -15.5 19.344 -2.707 1 86.69 126 ARG B N 1
ATOM 3521 C CA . ARG B 1 126 ? -14.828 20.531 -2.189 1 86.69 126 ARG B CA 1
ATOM 3522 C C . ARG B 1 126 ? -13.75 21.016 -3.16 1 86.69 126 ARG B C 1
ATOM 3524 O O . ARG B 1 126 ? -13.461 22.203 -3.225 1 86.69 126 ARG B O 1
ATOM 3531 N N . LEU B 1 127 ? -13.031 20.078 -3.852 1 86.81 127 LEU B N 1
ATOM 3532 C CA . LEU B 1 127 ? -11.859 20.422 -4.656 1 86.81 127 LEU B CA 1
ATOM 3533 C C . LEU B 1 127 ? -12.133 20.172 -6.137 1 86.81 127 LEU B C 1
ATOM 3535 O O . LEU B 1 127 ? -11.305 20.516 -6.988 1 86.81 127 LEU B O 1
ATOM 3539 N N . GLY B 1 128 ? -13.234 19.688 -6.457 1 82.69 128 GLY B N 1
ATOM 3540 C CA . GLY B 1 128 ? -13.539 19.281 -7.82 1 82.69 128 GLY B CA 1
ATOM 3541 C C . GLY B 1 128 ? -13.117 17.859 -8.125 1 82.69 128 GLY B C 1
ATOM 3542 O O . GLY B 1 128 ? -12.352 17.25 -7.375 1 82.69 128 GLY B O 1
ATOM 3543 N N . PRO B 1 129 ? -13.648 17.344 -9.258 1 79.38 129 PRO B N 1
ATOM 3544 C CA . PRO B 1 129 ? -13.297 15.969 -9.633 1 79.38 129 PRO B CA 1
ATOM 3545 C C . PRO B 1 129 ? -11.797 15.781 -9.844 1 79.38 129 PRO B C 1
ATOM 3547 O O . PRO B 1 129 ? -11.172 16.562 -10.57 1 79.38 129 PRO B O 1
ATOM 3550 N N . GLY B 1 130 ? -11.227 14.828 -9.203 1 75 130 GLY B N 1
ATOM 3551 C CA . GLY B 1 130 ? -9.805 14.539 -9.305 1 75 130 GLY B CA 1
ATOM 3552 C C . GLY B 1 130 ? -8.938 15.555 -8.586 1 75 130 GLY B C 1
ATOM 3553 O O . GLY B 1 130 ? -7.711 15.539 -8.727 1 75 130 GLY B O 1
ATOM 3554 N N . GLY B 1 131 ? -9.555 16.375 -7.887 1 75.5 131 GLY B N 1
ATOM 3555 C CA . GLY B 1 131 ? -8.828 17.469 -7.246 1 75.5 131 GLY B CA 1
ATOM 3556 C C . GLY B 1 131 ? -7.84 16.984 -6.195 1 75.5 131 GLY B C 1
ATOM 3557 O O . GLY B 1 131 ? -6.73 17.516 -6.105 1 75.5 131 GLY B O 1
ATOM 3558 N N . ALA B 1 132 ? -8.195 15.977 -5.438 1 73.12 132 ALA B N 1
ATOM 3559 C CA . ALA B 1 132 ? -7.328 15.477 -4.379 1 73.12 132 ALA B CA 1
ATOM 3560 C C . ALA B 1 132 ? -5.988 15.008 -4.941 1 73.12 132 ALA B C 1
ATOM 3562 O O . ALA B 1 132 ? -4.938 15.25 -4.348 1 73.12 132 ALA B O 1
ATOM 3563 N N . ALA B 1 133 ? -6.047 14.438 -6.035 1 72.56 133 ALA B N 1
ATOM 3564 C CA . ALA B 1 133 ? -4.828 13.93 -6.664 1 72.56 133 ALA B CA 1
ATOM 3565 C C . ALA B 1 133 ? -4.043 15.062 -7.32 1 72.56 133 ALA B C 1
ATOM 3567 O O . ALA B 1 133 ? -2.814 15.117 -7.207 1 72.56 133 ALA B O 1
ATOM 3568 N N . ARG B 1 134 ? -4.75 15.93 -7.891 1 75.06 134 ARG B N 1
ATOM 3569 C CA . ARG B 1 134 ? -4.133 17.031 -8.625 1 75.06 134 ARG B CA 1
ATOM 3570 C C . ARG B 1 134 ? -3.434 18 -7.68 1 75.06 134 ARG B C 1
ATOM 3572 O O . ARG B 1 134 ? -2.408 18.578 -8.031 1 75.06 134 ARG B O 1
ATOM 3579 N N . LEU B 1 135 ? -3.949 18.062 -6.504 1 78.12 135 LEU B N 1
ATOM 3580 C CA . LEU B 1 135 ? -3.477 19.109 -5.594 1 78.12 135 LEU B CA 1
ATOM 3581 C C . LEU B 1 135 ? -2.557 18.516 -4.527 1 78.12 135 LEU B C 1
ATOM 3583 O O . LEU B 1 135 ? -2.311 19.141 -3.498 1 78.12 135 LEU B O 1
ATOM 3587 N N . ARG B 1 136 ? -2.125 17.328 -4.832 1 78.94 136 ARG B N 1
ATOM 3588 C CA . ARG B 1 136 ? -1.201 16.688 -3.9 1 78.94 136 ARG B CA 1
ATOM 3589 C C . ARG B 1 136 ? 0.088 17.5 -3.768 1 78.94 136 ARG B C 1
ATOM 3591 O O . ARG B 1 136 ? 0.612 18 -4.762 1 78.94 136 ARG B O 1
ATOM 3598 N N . VAL B 1 137 ? 0.519 17.594 -2.514 1 84.81 137 VAL B N 1
ATOM 3599 C CA . VAL B 1 137 ? 1.704 18.406 -2.252 1 84.81 137 VAL B CA 1
ATOM 3600 C C . VAL B 1 137 ? 2.893 17.484 -1.938 1 84.81 137 VAL B C 1
ATOM 3602 O O . VAL B 1 137 ? 2.795 16.609 -1.089 1 84.81 137 VAL B O 1
ATOM 3605 N N . GLY B 1 138 ? 3.971 17.688 -2.627 1 81.81 138 GLY B N 1
ATOM 3606 C CA . GLY B 1 138 ? 5.176 16.906 -2.408 1 81.81 138 GLY B CA 1
ATOM 3607 C C . GLY B 1 138 ? 5.801 17.141 -1.045 1 81.81 138 GLY B C 1
ATOM 3608 O O . GLY B 1 138 ? 5.535 18.156 -0.402 1 81.81 138 GLY B O 1
ATOM 3609 N N . GLY B 1 139 ? 6.625 16.234 -0.617 1 83.31 139 GLY B N 1
ATOM 3610 C CA . GLY B 1 139 ? 7.266 16.297 0.687 1 83.31 139 GLY B CA 1
ATOM 3611 C C . GLY B 1 139 ? 8.164 17.516 0.854 1 83.31 139 GLY B C 1
ATOM 3612 O O . GLY B 1 139 ? 8.18 18.141 1.917 1 83.31 139 GLY B O 1
ATOM 3613 N N . ALA B 1 140 ? 8.836 17.844 -0.171 1 85.75 140 ALA B N 1
ATOM 3614 C CA . ALA B 1 140 ? 9.781 18.953 -0.101 1 85.75 140 ALA B CA 1
ATOM 3615 C C . ALA B 1 140 ? 9.055 20.281 0.128 1 85.75 140 ALA B C 1
ATOM 3617 O O . ALA B 1 140 ? 9.508 21.109 0.909 1 85.75 140 ALA B O 1
ATOM 3618 N N . VAL B 1 141 ? 7.996 20.453 -0.577 1 89.69 141 VAL B N 1
ATOM 3619 C CA . VAL B 1 141 ? 7.227 21.688 -0.448 1 89.69 141 VAL B CA 1
ATOM 3620 C C . VAL B 1 141 ? 6.562 21.734 0.926 1 89.69 141 VAL B C 1
ATOM 3622 O O . VAL B 1 141 ? 6.523 22.797 1.562 1 89.69 141 VAL B O 1
ATOM 3625 N N . ARG B 1 142 ? 6.113 20.625 1.367 1 88.81 142 ARG B N 1
ATOM 3626 C CA . ARG B 1 142 ? 5.52 20.578 2.699 1 88.81 142 ARG B CA 1
ATOM 3627 C C . ARG B 1 142 ? 6.535 20.969 3.77 1 88.81 142 ARG B C 1
ATOM 3629 O O . ARG B 1 142 ? 6.207 21.688 4.711 1 88.81 142 ARG B O 1
ATOM 3636 N N . ASP B 1 143 ? 7.688 20.516 3.602 1 88.94 143 ASP B N 1
ATOM 3637 C CA . ASP B 1 143 ? 8.75 20.844 4.551 1 88.94 143 ASP B CA 1
ATOM 3638 C C . ASP B 1 143 ? 9.086 22.344 4.508 1 88.94 143 ASP B C 1
ATOM 3640 O O . ASP B 1 143 ? 9.297 22.969 5.547 1 88.94 143 ASP B O 1
ATOM 3644 N N . ALA B 1 144 ? 9.141 22.844 3.348 1 94.5 144 ALA B N 1
ATOM 3645 C CA . ALA B 1 144 ? 9.414 24.266 3.193 1 94.5 144 ALA B CA 1
ATOM 3646 C C . ALA B 1 144 ? 8.352 25.109 3.885 1 94.5 144 ALA B C 1
ATOM 3648 O O . ALA B 1 144 ? 8.664 26.109 4.531 1 94.5 144 ALA B O 1
ATOM 3649 N N . PHE B 1 145 ? 7.148 24.703 3.738 1 94.31 145 PHE B N 1
ATOM 3650 C CA . PHE B 1 145 ? 6.043 25.453 4.328 1 94.31 145 PHE B CA 1
ATOM 3651 C C . PHE B 1 145 ? 6.031 25.297 5.844 1 94.31 145 PHE B C 1
ATOM 3653 O O . PHE B 1 145 ? 5.715 26.25 6.566 1 94.31 145 PHE B O 1
ATOM 3660 N N . ARG B 1 146 ? 6.418 24.125 6.258 1 88.94 146 ARG B N 1
ATOM 3661 C CA . ARG B 1 146 ? 6.527 23.922 7.699 1 88.94 146 ARG B CA 1
ATOM 3662 C C . ARG B 1 146 ? 7.598 24.812 8.312 1 88.94 146 ARG B C 1
ATOM 3664 O O . ARG B 1 146 ? 7.438 25.297 9.43 1 88.94 146 ARG B O 1
ATOM 3671 N N . ARG B 1 147 ? 8.562 25.094 7.562 1 93.75 147 ARG B N 1
ATOM 3672 C CA . ARG B 1 147 ? 9.656 25.953 8.023 1 93.75 147 ARG B CA 1
ATOM 3673 C C . ARG B 1 147 ? 9.344 27.422 7.754 1 93.75 147 ARG B C 1
ATOM 3675 O O . ARG B 1 147 ? 10.18 28.281 8 1 93.75 147 ARG B O 1
ATOM 3682 N N . ARG B 1 148 ? 8.227 27.656 7.176 1 97 148 ARG B N 1
ATOM 3683 C CA . ARG B 1 148 ? 7.754 29.016 6.875 1 97 148 ARG B CA 1
ATOM 3684 C C . ARG B 1 148 ? 8.695 29.719 5.91 1 97 148 ARG B C 1
ATOM 3686 O O . ARG B 1 148 ? 8.891 30.938 6 1 97 148 ARG B O 1
ATOM 3693 N N . GLU B 1 149 ? 9.227 28.953 5 1 97.12 149 GLU B N 1
ATOM 3694 C CA . GLU B 1 149 ? 10.188 29.453 4.023 1 97.12 149 GLU B CA 1
ATOM 3695 C C . GLU B 1 149 ? 9.547 30.5 3.115 1 97.12 149 GLU B C 1
ATOM 3697 O O . GLU B 1 149 ? 10.195 31.484 2.744 1 97.12 149 GLU B O 1
ATOM 3702 N N . PRO B 1 150 ? 8.32 30.359 2.754 1 98.12 150 PRO B N 1
ATOM 3703 C CA . PRO B 1 150 ? 7.703 31.375 1.891 1 98.12 150 PRO B CA 1
ATOM 3704 C C . PRO B 1 150 ? 7.777 32.781 2.486 1 98.12 150 PRO B C 1
ATOM 3706 O O . PRO B 1 150 ? 7.883 33.75 1.747 1 98.12 150 PRO B O 1
ATOM 3709 N N . TYR B 1 151 ? 7.793 32.906 3.762 1 98.38 151 TYR B N 1
ATOM 3710 C CA . TYR B 1 151 ? 7.809 34.188 4.41 1 98.38 151 TYR B CA 1
ATOM 3711 C C . TYR B 1 151 ? 9.18 34.844 4.285 1 98.38 151 TYR B C 1
ATOM 3713 O O . TYR B 1 151 ? 9.297 36.062 4.387 1 98.38 151 TYR B O 1
ATOM 3721 N N . ASN B 1 152 ? 10.211 34.031 4.109 1 98.12 152 ASN B N 1
ATOM 3722 C CA . ASN B 1 152 ? 11.531 34.594 3.809 1 98.12 152 ASN B CA 1
ATOM 3723 C C . ASN B 1 152 ? 11.531 35.375 2.492 1 98.12 152 ASN B C 1
ATOM 3725 O O . ASN B 1 152 ? 12.117 36.438 2.4 1 98.12 152 ASN B O 1
ATOM 3729 N N . TYR B 1 153 ? 10.852 34.875 1.544 1 98.31 153 TYR B N 1
ATOM 3730 C CA . TYR B 1 153 ? 10.758 35.531 0.241 1 98.31 153 TYR B CA 1
ATOM 3731 C C . TYR B 1 153 ? 9.766 36.688 0.273 1 98.31 153 TYR B C 1
ATOM 3733 O O . TYR B 1 153 ? 10.008 37.75 -0.318 1 98.31 153 TYR B O 1
ATOM 3741 N N . LEU B 1 154 ? 8.703 36.469 0.979 1 98.5 154 LEU B N 1
ATOM 3742 C CA . LEU B 1 154 ? 7.672 37.5 1.063 1 98.5 154 LEU B CA 1
ATOM 3743 C C . LEU B 1 154 ? 8.219 38.781 1.713 1 98.5 154 LEU B C 1
ATOM 3745 O O . LEU B 1 154 ? 7.906 39.875 1.274 1 98.5 154 LEU B O 1
ATOM 3749 N N . GLN B 1 155 ? 9.023 38.625 2.773 1 97.62 155 GLN B N 1
ATOM 3750 C CA . GLN B 1 155 ? 9.539 39.812 3.477 1 97.62 155 GLN B CA 1
ATOM 3751 C C . GLN B 1 155 ? 10.336 40.688 2.537 1 97.62 155 GLN B C 1
ATOM 3753 O O . GLN B 1 155 ? 10.125 41.906 2.502 1 97.62 155 GLN B O 1
ATOM 3758 N N . ARG B 1 156 ? 11.219 40.062 1.753 1 97.19 156 ARG B N 1
ATOM 3759 C CA . ARG B 1 156 ? 12.023 40.844 0.819 1 97.19 156 ARG B CA 1
ATOM 3760 C C . ARG B 1 156 ? 11.164 41.469 -0.279 1 97.19 156 ARG B C 1
ATOM 3762 O O . ARG B 1 156 ? 11.359 42.625 -0.658 1 97.19 156 ARG B O 1
ATOM 3769 N N . ALA B 1 157 ? 10.266 40.656 -0.736 1 98.25 157 ALA B N 1
ATOM 3770 C CA . ALA B 1 157 ? 9.391 41.156 -1.79 1 98.25 157 ALA B CA 1
ATOM 3771 C C . ALA B 1 157 ? 8.555 42.312 -1.296 1 98.25 157 ALA B C 1
ATOM 3773 O O . ALA B 1 157 ? 8.391 43.312 -2.004 1 98.25 157 ALA B O 1
ATOM 3774 N N . TYR B 1 158 ? 8 42.281 -0.164 1 97.81 158 TYR B N 1
ATOM 3775 C CA . TYR B 1 158 ? 7.234 43.375 0.425 1 97.81 158 TYR B CA 1
ATOM 3776 C C . TYR B 1 158 ? 8.109 44.625 0.603 1 97.81 158 TYR B C 1
ATOM 3778 O O . TYR B 1 158 ? 7.652 45.75 0.382 1 97.81 158 TYR B O 1
ATOM 3786 N N . TYR B 1 159 ? 9.32 44.406 1.008 1 96.88 159 TYR B N 1
ATOM 3787 C CA . TYR B 1 159 ? 10.25 45.5 1.172 1 96.88 159 TYR B CA 1
ATOM 3788 C C . TYR B 1 159 ? 10.461 46.25 -0.147 1 96.88 159 TYR B C 1
ATOM 3790 O O . TYR B 1 159 ? 10.438 47.469 -0.188 1 96.88 159 TYR B O 1
ATOM 3798 N N . GLN B 1 160 ? 10.664 45.406 -1.174 1 96.94 160 GLN B N 1
ATOM 3799 C CA . GLN B 1 160 ? 10.883 46 -2.494 1 96.94 160 GLN B CA 1
ATOM 3800 C C . GLN B 1 160 ? 9.641 46.75 -2.975 1 96.94 160 GLN B C 1
ATOM 3802 O O . GLN B 1 160 ? 9.758 47.719 -3.719 1 96.94 160 GLN B O 1
ATOM 3807 N N . LEU B 1 161 ? 8.516 46.375 -2.523 1 96.88 161 LEU B N 1
ATOM 3808 C CA . LEU B 1 161 ? 7.258 47.031 -2.902 1 96.88 161 LEU B CA 1
ATOM 3809 C C . LEU B 1 161 ? 6.922 48.156 -1.94 1 96.88 161 LEU B C 1
ATOM 3811 O O . LEU B 1 161 ? 5.844 48.75 -2.033 1 96.88 161 LEU B O 1
ATOM 3815 N N . LYS B 1 162 ? 7.77 48.406 -0.94 1 94.62 162 LYS B N 1
ATOM 3816 C CA . LYS B 1 162 ? 7.652 49.469 0.037 1 94.62 162 LYS B CA 1
ATOM 3817 C C . LYS B 1 162 ? 6.453 49.25 0.957 1 94.62 162 LYS B C 1
ATOM 3819 O O . LYS B 1 162 ? 5.789 50.219 1.356 1 94.62 162 LYS B O 1
ATOM 3824 N N . LYS B 1 163 ? 6.129 48.062 1.068 1 95.5 163 LYS B N 1
ATOM 3825 C CA . LYS B 1 163 ? 5.145 47.656 2.076 1 95.5 163 LYS B CA 1
ATOM 3826 C C . LYS B 1 163 ? 5.828 47.219 3.365 1 95.5 163 LYS B C 1
ATOM 3828 O O . LYS B 1 163 ? 5.871 46.031 3.672 1 95.5 163 LYS B O 1
ATOM 3833 N N . LEU B 1 164 ? 6.188 48.188 4.145 1 95.31 164 LEU B N 1
ATOM 3834 C CA . LEU B 1 164 ? 7.133 47.969 5.234 1 95.31 164 LEU B CA 1
ATOM 3835 C C . LEU B 1 164 ? 6.469 47.219 6.379 1 95.31 164 LEU B C 1
ATOM 3837 O O . LEU B 1 164 ? 7.09 46.344 7 1 95.31 164 LEU B O 1
ATOM 3841 N N . ASP B 1 165 ? 5.207 47.5 6.594 1 95.69 165 ASP B N 1
ATOM 3842 C CA . ASP B 1 165 ? 4.512 46.781 7.664 1 95.69 165 ASP B CA 1
ATOM 3843 C C . ASP B 1 165 ? 4.383 45.312 7.348 1 95.69 165 ASP B C 1
ATOM 3845 O O . ASP B 1 165 ? 4.59 44.469 8.219 1 95.69 165 ASP B O 1
ATOM 3849 N N . LEU B 1 166 ? 4.098 45.031 6.113 1 96.81 166 LEU B N 1
ATOM 3850 C CA . LEU B 1 166 ? 3.969 43.625 5.688 1 96.81 166 LEU B CA 1
ATOM 3851 C C . LEU B 1 166 ? 5.324 42.938 5.668 1 96.81 166 LEU B C 1
ATOM 3853 O O . LEU B 1 166 ? 5.426 41.75 5.988 1 96.81 166 LEU B O 1
ATOM 3857 N N . ALA B 1 167 ? 6.281 43.625 5.355 1 97.69 167 ALA B N 1
ATOM 3858 C CA . ALA B 1 167 ? 7.641 43.094 5.363 1 97.69 167 ALA B CA 1
ATOM 3859 C C . ALA B 1 167 ? 8.07 42.719 6.777 1 97.69 167 ALA B C 1
ATOM 3861 O O . ALA B 1 167 ? 8.633 41.625 6.984 1 97.69 167 ALA B O 1
ATOM 3862 N N . ALA B 1 168 ? 7.754 43.594 7.699 1 97.5 168 ALA B N 1
ATOM 3863 C CA . ALA B 1 168 ? 8.094 43.344 9.094 1 97.5 168 ALA B CA 1
ATOM 3864 C C . ALA B 1 168 ? 7.344 42.125 9.625 1 97.5 168 ALA B C 1
ATOM 3866 O O . ALA B 1 168 ? 7.918 41.281 10.328 1 97.5 168 ALA B O 1
ATOM 3867 N N . ALA B 1 169 ? 6.082 42 9.266 1 97.88 169 ALA B N 1
ATOM 3868 C CA . ALA B 1 169 ? 5.273 40.844 9.703 1 97.88 169 ALA B CA 1
ATOM 3869 C C . ALA B 1 169 ? 5.805 39.531 9.117 1 97.88 169 ALA B C 1
ATOM 3871 O O . ALA B 1 169 ? 5.895 38.531 9.812 1 97.88 169 ALA B O 1
ATOM 3872 N N . ALA B 1 170 ? 6.129 39.562 7.883 1 98.38 170 ALA B N 1
ATOM 3873 C CA . ALA B 1 170 ? 6.66 38.375 7.215 1 98.38 170 ALA B CA 1
ATOM 3874 C C . ALA B 1 170 ? 8.008 37.969 7.805 1 98.38 170 ALA B C 1
ATOM 3876 O O . ALA B 1 170 ? 8.273 36.781 8.016 1 98.38 170 ALA B O 1
ATOM 3877 N N . ALA B 1 171 ? 8.797 38.969 8.062 1 98.25 171 ALA B N 1
ATOM 3878 C CA . ALA B 1 171 ? 10.102 38.719 8.664 1 98.25 171 ALA B CA 1
ATOM 3879 C C . ALA B 1 171 ? 9.945 38.062 10.039 1 98.25 171 ALA B C 1
ATOM 3881 O O . ALA B 1 171 ? 10.617 37.094 10.344 1 98.25 171 ALA B O 1
ATOM 3882 N N . HIS B 1 172 ? 9.07 38.688 10.789 1 97.44 172 HIS B N 1
ATOM 3883 C CA . HIS B 1 172 ? 8.844 38.156 12.125 1 97.44 172 HIS B CA 1
ATOM 3884 C C . HIS B 1 172 ? 8.312 36.719 12.055 1 97.44 172 HIS B C 1
ATOM 3886 O O . HIS B 1 172 ? 8.742 35.844 12.828 1 97.44 172 HIS B O 1
ATOM 3892 N N . THR B 1 173 ? 7.371 36.438 11.203 1 97.94 173 THR B N 1
ATOM 3893 C CA . THR B 1 173 ? 6.762 35.125 11.039 1 97.94 173 THR B CA 1
ATOM 3894 C C . THR B 1 173 ? 7.82 34.062 10.688 1 97.94 173 THR B C 1
ATOM 3896 O O . THR B 1 173 ? 7.832 32.969 11.25 1 97.94 173 THR B O 1
ATOM 3899 N N . PHE B 1 174 ? 8.719 34.406 9.75 1 98.25 174 PHE B N 1
ATOM 3900 C CA . PHE B 1 174 ? 9.805 33.5 9.391 1 98.25 174 PHE B CA 1
ATOM 3901 C C . PHE B 1 174 ? 10.75 33.312 10.57 1 98.25 174 PHE B C 1
ATOM 3903 O O . PHE B 1 174 ? 11.172 32.188 10.852 1 98.25 174 PHE B O 1
ATOM 3910 N N . PHE B 1 175 ? 11.07 34.344 11.258 1 97.38 175 PHE B N 1
ATOM 3911 C CA . PHE B 1 175 ? 12.047 34.312 12.336 1 97.38 175 PHE B CA 1
ATOM 3912 C C . PHE B 1 175 ? 11.562 33.438 13.492 1 97.38 175 PHE B C 1
ATOM 3914 O O . PHE B 1 175 ? 12.367 32.781 14.141 1 97.38 175 PHE B O 1
ATOM 3921 N N . VAL B 1 176 ? 10.289 33.469 13.734 1 95.69 176 VAL B N 1
ATOM 3922 C CA . VAL B 1 176 ? 9.711 32.656 14.805 1 95.69 176 VAL B CA 1
ATOM 3923 C C . VAL B 1 176 ? 10.023 31.188 14.57 1 95.69 176 VAL B C 1
ATOM 3925 O O . VAL B 1 176 ? 10.367 30.469 15.508 1 95.69 176 VAL B O 1
ATOM 3928 N N . ALA B 1 177 ? 9.961 30.766 13.359 1 95.5 177 ALA B N 1
ATOM 3929 C CA . ALA B 1 177 ? 10.203 29.359 13.023 1 95.5 177 ALA B CA 1
ATOM 3930 C C . ALA B 1 177 ? 11.688 29.094 12.812 1 95.5 177 ALA B C 1
ATOM 3932 O O . ALA B 1 177 ? 12.133 27.938 12.836 1 95.5 177 ALA B O 1
ATOM 3933 N N . ASN B 1 178 ? 12.414 30.141 12.57 1 95.88 178 ASN B N 1
ATOM 3934 C CA . ASN B 1 178 ? 13.844 30.031 12.289 1 95.88 178 ASN B CA 1
ATOM 3935 C C . ASN B 1 178 ? 14.656 31.031 13.109 1 95.88 178 ASN B C 1
ATOM 3937 O O . ASN B 1 178 ? 15.32 31.906 12.547 1 95.88 178 ASN B O 1
ATOM 3941 N N . PRO B 1 179 ? 14.789 30.828 14.391 1 94.56 179 PRO B N 1
ATOM 3942 C CA . PRO B 1 179 ? 15.383 31.844 15.273 1 94.56 179 PRO B CA 1
ATOM 3943 C C . PRO B 1 179 ? 16.891 31.969 15.078 1 94.56 179 PRO B C 1
ATOM 3945 O O . PRO B 1 179 ? 17.484 33 15.461 1 94.56 179 PRO B O 1
ATOM 3948 N N . THR B 1 180 ? 17.531 31 14.445 1 94.25 180 THR B N 1
ATOM 3949 C CA . THR B 1 180 ? 18.984 31.016 14.297 1 94.25 180 THR B CA 1
ATOM 3950 C C . THR B 1 180 ? 19.375 31.594 12.938 1 94.25 180 THR B C 1
ATOM 3952 O O . THR B 1 180 ? 20.547 31.672 12.609 1 94.25 180 THR B O 1
ATOM 3955 N N . HIS B 1 181 ? 18.469 31.969 12.234 1 95.81 181 HIS B N 1
ATOM 3956 C CA . HIS B 1 181 ? 18.766 32.5 10.914 1 95.81 181 HIS B CA 1
ATOM 3957 C C . HIS B 1 181 ? 19.359 33.906 11.016 1 95.81 181 HIS B C 1
ATOM 3959 O O . HIS B 1 181 ? 18.641 34.875 11.297 1 95.81 181 HIS B O 1
ATOM 3965 N N . LEU B 1 182 ? 20.562 34.188 10.656 1 96.25 182 LEU B N 1
ATOM 3966 C CA . LEU B 1 182 ? 21.328 35.406 10.906 1 96.25 182 LEU B CA 1
ATOM 3967 C C . LEU B 1 182 ? 20.828 36.531 10.031 1 96.25 182 LEU B C 1
ATOM 3969 O O . LEU B 1 182 ? 20.609 37.656 10.523 1 96.25 182 LEU B O 1
ATOM 3973 N N . GLN B 1 183 ? 20.688 36.281 8.797 1 96 183 GLN B N 1
ATOM 3974 C CA . GLN B 1 183 ? 20.266 37.312 7.883 1 96 183 GLN B CA 1
ATOM 3975 C C . GLN B 1 183 ? 18.906 37.906 8.297 1 96 183 GLN B C 1
ATOM 3977 O O . GLN B 1 183 ? 18.703 39.125 8.234 1 96 183 GLN B O 1
ATOM 3982 N N . MET B 1 184 ? 18.031 37.062 8.695 1 96.81 184 MET B N 1
ATOM 3983 C CA . MET B 1 184 ? 16.703 37.531 9.086 1 96.81 184 MET B CA 1
ATOM 3984 C C . MET B 1 184 ? 16.766 38.344 10.367 1 96.81 184 MET B C 1
ATOM 3986 O O . MET B 1 184 ? 16 39.312 10.547 1 96.81 184 MET B O 1
ATOM 3990 N N . ARG B 1 185 ? 17.594 38 11.242 1 95.62 185 ARG B N 1
ATOM 3991 C CA . ARG B 1 185 ? 17.797 38.781 12.469 1 95.62 185 ARG B CA 1
ATOM 3992 C C . ARG B 1 185 ? 18.234 40.188 12.148 1 95.62 185 ARG B C 1
ATOM 3994 O O . ARG B 1 185 ? 17.734 41.156 12.742 1 95.62 185 ARG B O 1
ATOM 4001 N N . GLU B 1 186 ? 19.094 40.281 11.203 1 95.94 186 GLU B N 1
ATOM 4002 C CA . GLU B 1 186 ? 19.578 41.594 10.766 1 95.94 186 GLU B CA 1
ATOM 4003 C C . GLU B 1 186 ? 18.453 42.375 10.094 1 95.94 186 GLU B C 1
ATOM 4005 O O . GLU B 1 186 ? 18.312 43.562 10.32 1 95.94 186 GLU B O 1
ATOM 4010 N N . ASP B 1 187 ? 17.719 41.719 9.289 1 95.62 187 ASP B N 1
ATOM 4011 C CA . ASP B 1 187 ? 16.594 42.375 8.617 1 95.62 187 ASP B CA 1
ATOM 4012 C C . ASP B 1 187 ? 15.57 42.875 9.625 1 95.62 187 ASP B C 1
ATOM 4014 O O . ASP B 1 187 ? 15.047 44 9.469 1 95.62 187 ASP B O 1
ATOM 4018 N N . MET B 1 188 ? 15.297 42.094 10.609 1 95.88 188 MET B N 1
ATOM 4019 C CA . MET B 1 188 ? 14.352 42.5 11.648 1 95.88 188 MET B CA 1
ATOM 4020 C C . MET B 1 188 ? 14.852 43.75 12.375 1 95.88 188 MET B C 1
ATOM 4022 O O . MET B 1 188 ? 14.078 44.656 12.656 1 95.88 188 MET B O 1
ATOM 4026 N N . ALA B 1 189 ? 16.156 43.781 12.625 1 94.94 189 ALA B N 1
ATOM 4027 C CA . ALA B 1 189 ? 16.75 44.969 13.281 1 94.94 189 ALA B CA 1
ATOM 4028 C C . ALA B 1 189 ? 16.641 46.188 12.398 1 94.94 189 ALA B C 1
ATOM 4030 O O . ALA B 1 189 ? 16.359 47.281 12.891 1 94.94 189 ALA B O 1
ATOM 4031 N N . LYS B 1 190 ? 16.859 45.938 11.211 1 94.81 190 LYS B N 1
ATOM 4032 C CA . LYS B 1 190 ? 16.734 47.031 10.242 1 94.81 190 LYS B CA 1
ATOM 4033 C C . LYS B 1 190 ? 15.312 47.594 10.219 1 94.81 190 LYS B C 1
ATOM 4035 O O . LYS B 1 190 ? 15.109 48.781 10.258 1 94.81 190 LYS B O 1
ATOM 4040 N N . TYR B 1 191 ? 14.328 46.688 10.156 1 96.19 191 TYR B N 1
ATOM 4041 C CA . TYR B 1 191 ? 12.938 47.125 10.141 1 96.19 191 TYR B CA 1
ATOM 4042 C C . TYR B 1 191 ? 12.586 47.875 11.414 1 96.19 191 TYR B C 1
ATOM 4044 O O . TYR B 1 191 ? 11.805 48.812 11.391 1 96.19 191 TYR B O 1
ATOM 4052 N N . ARG B 1 192 ? 13.156 47.5 12.5 1 94.94 192 ARG B N 1
ATOM 4053 C CA . ARG B 1 192 ? 12.867 48.125 13.781 1 94.94 192 ARG B CA 1
ATOM 4054 C C . ARG B 1 192 ? 13.383 49.562 13.82 1 94.94 192 ARG B C 1
ATOM 4056 O O . ARG B 1 192 ? 12.812 50.406 14.508 1 94.94 192 ARG B O 1
ATOM 4063 N N . ARG B 1 193 ? 14.375 49.875 13.047 1 93.62 193 ARG B N 1
ATOM 4064 C CA . ARG B 1 193 ? 14.992 51.219 13.031 1 93.62 193 ARG B CA 1
ATOM 4065 C C . ARG B 1 193 ? 14.297 52.125 12.016 1 93.62 193 ARG B C 1
ATOM 4067 O O . ARG B 1 193 ? 14.492 53.344 12.039 1 93.62 193 ARG B O 1
ATOM 4074 N N . MET B 1 194 ? 13.492 51.531 11.32 1 93.19 194 MET B N 1
ATOM 4075 C CA . MET B 1 194 ? 12.828 52.312 10.289 1 93.19 194 MET B CA 1
ATOM 4076 C C . MET B 1 194 ? 11.594 53 10.844 1 93.19 194 MET B C 1
ATOM 4078 O O . MET B 1 194 ? 10.773 52.406 11.516 1 93.19 194 MET B O 1
ATOM 4082 N N . SER B 1 195 ? 11.438 54.344 10.719 1 88 195 SER B N 1
ATOM 4083 C CA . SER B 1 195 ? 10.367 55.156 11.273 1 88 195 SER B CA 1
ATOM 4084 C C . SER B 1 195 ? 9.016 54.781 10.664 1 88 195 SER B C 1
ATOM 4086 O O . SER B 1 195 ? 7.977 54.938 11.305 1 88 195 SER B O 1
ATOM 4088 N N . GLY B 1 196 ? 8.93 54.188 9.609 1 88.5 196 GLY B N 1
ATOM 4089 C CA . GLY B 1 196 ? 7.672 53.875 8.945 1 88.5 196 GLY B CA 1
ATOM 4090 C C . GLY B 1 196 ? 7.074 52.562 9.375 1 88.5 196 GLY B C 1
ATOM 4091 O O . GLY B 1 196 ? 5.957 52.219 8.977 1 88.5 196 GLY B O 1
ATOM 4092 N N . VAL B 1 197 ? 7.695 51.812 10.273 1 93.06 197 VAL B N 1
ATOM 4093 C CA . VAL B 1 197 ? 7.227 50.5 10.688 1 93.06 197 VAL B CA 1
ATOM 4094 C C . VAL B 1 197 ? 6.676 50.562 12.109 1 93.06 197 VAL B C 1
ATOM 4096 O O . VAL B 1 197 ? 7.367 51 13.031 1 93.06 197 VAL B O 1
ATOM 4099 N N . ARG B 1 198 ? 5.508 50.188 12.242 1 92.75 198 ARG B N 1
ATOM 4100 C CA . ARG B 1 198 ? 4.859 50.188 13.547 1 92.75 198 ARG B CA 1
ATOM 4101 C C . ARG B 1 198 ? 5.312 49 14.391 1 92.75 198 ARG B C 1
ATOM 4103 O O . ARG B 1 198 ? 5.512 47.906 13.867 1 92.75 198 ARG B O 1
ATOM 4110 N N . PRO B 1 199 ? 5.457 49.219 15.648 1 91.12 199 PRO B N 1
ATOM 4111 C CA . PRO B 1 199 ? 5.844 48.094 16.531 1 91.12 199 PRO B CA 1
ATOM 4112 C C . PRO B 1 199 ? 4.871 46.938 16.453 1 91.12 199 PRO B C 1
ATOM 4114 O O . PRO B 1 199 ? 5.281 45.781 16.594 1 91.12 199 PRO B O 1
ATOM 4117 N N . GLN B 1 200 ? 3.682 47.188 16.234 1 92.19 200 GLN B N 1
ATOM 4118 C CA . GLN B 1 200 ? 2.65 46.156 16.188 1 92.19 200 GLN B CA 1
ATOM 4119 C C . GLN B 1 200 ? 2.764 45.312 14.906 1 92.19 200 GLN B C 1
ATOM 4121 O O . GLN B 1 200 ? 2.178 44.219 14.812 1 92.19 200 GLN B O 1
ATOM 4126 N N . SER B 1 201 ? 3.557 45.75 14.008 1 92.81 201 SER B N 1
ATOM 4127 C CA . SER B 1 201 ? 3.703 45.031 12.734 1 92.81 201 SER B CA 1
ATOM 4128 C C . SER B 1 201 ? 4.543 43.781 12.891 1 92.81 201 SER B C 1
ATOM 4130 O O . SER B 1 201 ? 4.504 42.906 12.031 1 92.81 201 SER B O 1
ATOM 4132 N N . PHE B 1 202 ? 5.281 43.719 14.016 1 95 202 PHE B N 1
ATOM 4133 C CA . PHE B 1 202 ? 6.094 42.531 14.273 1 95 202 PHE B CA 1
ATOM 4134 C C . PHE B 1 202 ? 5.254 41.406 14.898 1 95 202 PHE B C 1
ATOM 4136 O O . PHE B 1 202 ? 5.488 41.031 16.047 1 95 202 PHE B O 1
ATOM 4143 N N . ARG B 1 203 ? 4.336 40.844 14.07 1 94.06 203 ARG B N 1
ATOM 4144 C CA . ARG B 1 203 ? 3.412 39.812 14.523 1 94.06 203 ARG B CA 1
ATOM 4145 C C . ARG B 1 203 ? 3.57 38.562 13.711 1 94.06 203 ARG B C 1
ATOM 4147 O O . ARG B 1 203 ? 3.777 38.594 12.492 1 94.06 203 ARG B O 1
ATOM 4154 N N . ASP B 1 204 ? 3.42 37.469 14.453 1 95.5 204 ASP B N 1
ATOM 4155 C CA . ASP B 1 204 ? 3.475 36.156 13.797 1 95.5 204 ASP B CA 1
ATOM 4156 C C . ASP B 1 204 ? 2.15 35.844 13.109 1 95.5 204 ASP B C 1
ATOM 4158 O O . ASP B 1 204 ? 1.111 35.75 13.758 1 95.5 204 ASP B O 1
ATOM 4162 N N . LEU B 1 205 ? 2.221 35.625 11.82 1 95.25 205 LEU B N 1
ATOM 4163 C CA . LEU B 1 205 ? 1.022 35.406 11.016 1 95.25 205 LEU B CA 1
ATOM 4164 C C . LEU B 1 205 ? 0.575 33.969 11.078 1 95.25 205 LEU B C 1
ATOM 4166 O O . LEU B 1 205 ? -0.518 33.625 10.617 1 95.25 205 LEU B O 1
ATOM 4170 N N . GLU B 1 206 ? 1.372 33.094 11.656 1 94.62 206 GLU B N 1
ATOM 4171 C CA . GLU B 1 206 ? 1.081 31.672 11.625 1 94.62 206 GLU B CA 1
ATOM 4172 C C . GLU B 1 206 ? 0.983 31.109 13.039 1 94.62 206 GLU B C 1
ATOM 4174 O O . GLU B 1 206 ? 1.074 29.891 13.227 1 94.62 206 GLU B O 1
ATOM 4179 N N . THR B 1 207 ? 0.787 31.922 14.023 1 93.69 207 THR B N 1
ATOM 4180 C CA . THR B 1 207 ? 0.697 31.438 15.398 1 93.69 207 THR B CA 1
ATOM 4181 C C . THR B 1 207 ? -0.452 30.438 15.547 1 93.69 207 THR B C 1
ATOM 4183 O O . THR B 1 207 ? -1.602 30.766 15.234 1 93.69 207 THR B O 1
ATOM 4186 N N . PRO B 1 208 ? -0.112 29.312 16.078 1 93.38 208 PRO B N 1
ATOM 4187 C CA . PRO B 1 208 ? -1.217 28.391 16.328 1 93.38 208 PRO B CA 1
ATOM 4188 C C . PRO B 1 208 ? -2.184 28.891 17.391 1 93.38 208 PRO B C 1
ATOM 4190 O O . PRO B 1 208 ? -1.754 29.438 18.406 1 93.38 208 PRO B O 1
ATOM 4193 N N . PRO B 1 209 ? -3.428 28.641 17.156 1 94.62 209 PRO B N 1
ATOM 4194 C CA . PRO B 1 209 ? -4.434 29.219 18.047 1 94.62 209 PRO B CA 1
ATOM 4195 C C . PRO B 1 209 ? -4.289 28.703 19.484 1 94.62 209 PRO B C 1
ATOM 4197 O O . PRO B 1 209 ? -4.523 29.469 20.438 1 94.62 209 PRO B O 1
ATOM 4200 N N . HIS B 1 210 ? -3.928 27.469 19.656 1 95.62 210 HIS B N 1
ATOM 4201 C CA . HIS B 1 210 ? -3.844 26.922 21.016 1 95.62 210 HIS B CA 1
ATOM 4202 C C . HIS B 1 210 ? -2.709 27.578 21.797 1 95.62 210 HIS B C 1
ATOM 4204 O O . HIS B 1 210 ? -2.844 27.828 23 1 95.62 210 HIS B O 1
ATOM 4210 N N . TRP B 1 211 ? -1.675 27.922 21.188 1 95.81 211 TRP B N 1
ATOM 4211 C CA . TRP B 1 211 ? -0.566 28.594 21.859 1 95.81 211 TRP B CA 1
ATOM 4212 C C . TRP B 1 211 ? -0.914 30.047 22.172 1 95.81 211 TRP B C 1
ATOM 4214 O O . TRP B 1 211 ? -0.593 30.547 23.25 1 95.81 211 TRP B O 1
ATOM 4224 N N . ALA B 1 212 ? -1.552 30.688 21.156 1 95.94 212 ALA B N 1
ATOM 4225 C CA . ALA B 1 212 ? -1.972 32.062 21.375 1 95.94 212 ALA B CA 1
ATOM 4226 C C . ALA B 1 212 ? -2.879 32.188 22.594 1 95.94 212 ALA B C 1
ATOM 4228 O O . ALA B 1 212 ? -2.672 33.062 23.438 1 95.94 212 ALA B O 1
ATOM 4229 N N . ALA B 1 213 ? -3.822 31.297 22.641 1 97.12 213 ALA B N 1
ATOM 4230 C CA . ALA B 1 213 ? -4.758 31.312 23.75 1 97.12 213 ALA B CA 1
ATOM 4231 C C . ALA B 1 213 ? -4.051 30.969 25.062 1 97.12 213 ALA B C 1
ATOM 4233 O O . ALA B 1 213 ? -4.305 31.594 26.094 1 97.12 213 ALA B O 1
ATOM 4234 N N . TYR B 1 214 ? -3.182 30 25.062 1 96.75 214 TYR B N 1
ATOM 4235 C CA . TYR B 1 214 ? -2.473 29.547 26.25 1 96.75 214 TYR B CA 1
ATOM 4236 C C . TYR B 1 214 ? -1.594 30.656 26.828 1 96.75 214 TYR B C 1
ATOM 4238 O O . TYR B 1 214 ? -1.61 30.906 28.031 1 96.75 214 TYR B O 1
ATOM 4246 N N . ASP B 1 215 ? -0.848 31.312 25.953 1 96.06 215 ASP B N 1
ATOM 4247 C CA . ASP B 1 215 ? 0.041 32.406 26.391 1 96.06 215 ASP B CA 1
ATOM 4248 C C . ASP B 1 215 ? -0.752 33.562 26.969 1 96.06 215 ASP B C 1
ATOM 4250 O O . ASP B 1 215 ? -0.363 34.125 27.984 1 96.06 215 ASP B O 1
ATOM 4254 N N . SER B 1 216 ? -1.784 33.906 26.281 1 96.62 216 SER B N 1
ATOM 4255 C CA . SER B 1 216 ? -2.646 34.969 26.797 1 96.62 216 SER B CA 1
ATOM 4256 C C . SER B 1 216 ? -3.215 34.625 28.156 1 96.62 216 SER B C 1
ATOM 4258 O O . SER B 1 216 ? -3.266 35.469 29.062 1 96.62 216 SER B O 1
ATOM 4260 N N . GLY B 1 217 ? -3.641 33.375 28.312 1 96.94 217 GLY B N 1
ATOM 4261 C CA . GLY B 1 217 ? -4.16 32.906 29.594 1 96.94 217 GLY B CA 1
ATOM 4262 C C . GLY B 1 217 ? -3.127 32.938 30.703 1 96.94 217 GLY B C 1
ATOM 4263 O O . GLY B 1 217 ? -3.426 33.344 31.812 1 96.94 217 GLY B O 1
ATOM 4264 N N . LEU B 1 218 ? -1.969 32.531 30.406 1 96.44 218 LEU B N 1
ATOM 4265 C CA . LEU B 1 218 ? -0.895 32.531 31.391 1 96.44 218 LEU B CA 1
ATOM 4266 C C . LEU B 1 218 ? -0.548 33.938 31.828 1 96.44 218 LEU B C 1
ATOM 4268 O O . LEU B 1 218 ? -0.275 34.188 33 1 96.44 218 LEU B O 1
ATOM 4272 N N . GLU B 1 219 ? -0.504 34.812 30.875 1 96.75 219 GLU B N 1
ATOM 4273 C CA . GLU B 1 219 ? -0.216 36.219 31.188 1 96.75 219 GLU B CA 1
ATOM 4274 C C . GLU B 1 219 ? -1.264 36.781 32.125 1 96.75 219 GLU B C 1
ATOM 4276 O O . GLU B 1 219 ? -0.921 37.438 33.125 1 96.75 219 GLU B O 1
ATOM 4281 N N . LEU B 1 220 ? -2.479 36.531 31.812 1 96.5 220 LEU B N 1
ATOM 4282 C CA . LEU B 1 220 ? -3.572 37.031 32.656 1 96.5 220 LEU B CA 1
ATOM 4283 C C . LEU B 1 220 ? -3.531 36.375 34.031 1 96.5 220 LEU B C 1
ATOM 4285 O O . LEU B 1 220 ? -3.754 37.062 35.031 1 96.5 220 LEU B O 1
ATOM 4289 N N . LEU B 1 221 ? -3.266 35.094 34.094 1 94.12 221 LEU B N 1
ATOM 4290 C CA . LEU B 1 221 ? -3.156 34.406 35.344 1 94.12 221 LEU B CA 1
ATOM 4291 C C . LEU B 1 221 ? -2.01 34.969 36.188 1 94.12 221 LEU B C 1
ATOM 4293 O O . LEU B 1 221 ? -2.133 35.094 37.406 1 94.12 221 LEU B O 1
ATOM 4297 N N . GLY B 1 222 ? -0.895 35.281 35.562 1 92.75 222 GLY B N 1
ATOM 4298 C CA . GLY B 1 222 ? 0.249 35.875 36.25 1 92.75 222 GLY B CA 1
ATOM 4299 C C . GLY B 1 222 ? -0.05 37.25 36.812 1 92.75 222 GLY B C 1
ATOM 4300 O O . GLY B 1 222 ? 0.522 37.625 37.844 1 92.75 222 GLY B O 1
ATOM 4301 N N . ARG B 1 223 ? -1.017 37.938 36.219 1 94.69 223 ARG B N 1
ATOM 4302 C CA . ARG B 1 223 ? -1.438 39.25 36.688 1 94.69 223 ARG B CA 1
ATOM 4303 C C . ARG B 1 223 ? -2.562 39.125 37.688 1 94.69 223 ARG B C 1
ATO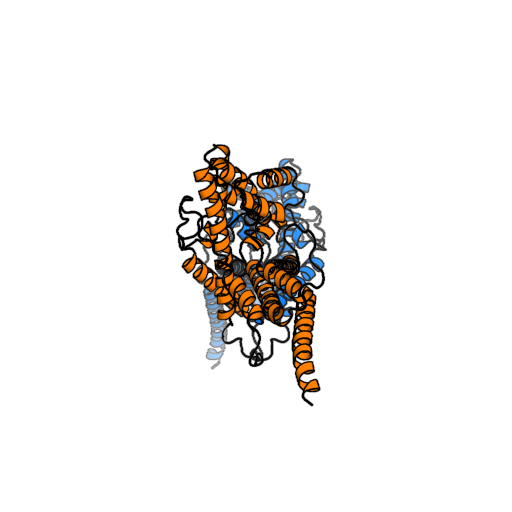M 4305 O O . ARG B 1 223 ? -3.174 40.125 38.062 1 94.69 223 ARG B O 1
ATOM 4312 N N . GLN B 1 224 ? -2.91 37.906 38.094 1 91.38 224 GLN B N 1
ATOM 4313 C CA . GLN B 1 224 ? -3.947 37.594 39.062 1 91.38 224 GLN B CA 1
ATOM 4314 C C . GLN B 1 224 ? -5.328 38 38.562 1 91.38 224 GLN B C 1
ATOM 4316 O O . GLN B 1 224 ? -6.164 38.469 39.312 1 91.38 224 GLN B O 1
ATOM 4321 N N . GLU B 1 225 ? -5.48 37.906 37.25 1 94.25 225 GLU B N 1
ATOM 4322 C CA . GLU B 1 225 ? -6.77 38.125 36.625 1 94.25 225 GLU B CA 1
ATOM 4323 C C . GLU B 1 225 ? -7.398 36.812 36.156 1 94.25 225 GLU B C 1
ATOM 4325 O O . GLU B 1 225 ? -7.688 36.625 34.969 1 94.25 225 GLU B O 1
ATOM 4330 N N . ALA B 1 226 ? -7.719 36.062 37.125 1 93.25 226 ALA B N 1
ATOM 4331 C CA . ALA B 1 226 ? -8.156 34.688 36.875 1 93.25 226 ALA B CA 1
ATOM 4332 C C . ALA B 1 226 ? -9.477 34.656 36.125 1 93.25 226 ALA B C 1
ATOM 4334 O O . ALA B 1 226 ? -9.711 33.781 35.312 1 93.25 226 ALA B O 1
ATOM 4335 N N . ALA B 1 227 ? -10.336 35.625 36.406 1 93.75 227 ALA B N 1
ATOM 4336 C CA . ALA B 1 227 ? -11.641 35.656 35.75 1 93.75 227 ALA B CA 1
ATOM 4337 C C . ALA B 1 227 ? -11.5 35.844 34.25 1 93.75 227 ALA B C 1
ATOM 4339 O O . ALA B 1 227 ? -12.273 35.281 33.469 1 93.75 227 ALA B O 1
ATOM 4340 N N . LEU B 1 228 ? -10.516 36.688 33.938 1 95.31 228 LEU B N 1
ATOM 4341 C CA . LEU B 1 228 ? -10.258 36.938 32.531 1 95.31 228 LEU B CA 1
ATOM 4342 C C . LEU B 1 228 ? -9.422 35.812 31.922 1 95.31 228 LEU B C 1
ATOM 4344 O O . LEU B 1 228 ? -9.508 35.562 30.719 1 95.31 228 LEU B O 1
ATOM 4348 N N . ALA B 1 229 ? -8.648 35.062 32.656 1 96.88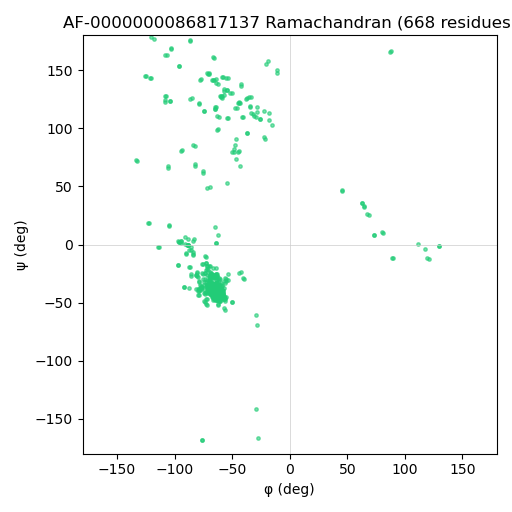 229 ALA B N 1
ATOM 4349 C CA . ALA B 1 229 ? -7.762 34 32.188 1 96.88 229 ALA B CA 1
ATOM 4350 C C . ALA B 1 229 ? -8.547 32.719 31.891 1 96.88 229 ALA B C 1
ATOM 4352 O O . ALA B 1 229 ? -8.18 31.969 30.984 1 96.88 229 ALA B O 1
ATOM 4353 N N . LEU B 1 230 ? -9.578 32.5 32.594 1 96 230 LEU B N 1
ATOM 4354 C CA . LEU B 1 230 ? -10.328 31.266 32.531 1 96 230 LEU B CA 1
ATOM 4355 C C . LEU B 1 230 ? -10.812 31 31.109 1 96 230 LEU B C 1
ATOM 4357 O O . LEU B 1 230 ? -10.539 29.938 30.531 1 96 230 LEU B O 1
ATOM 4361 N N . PRO B 1 231 ? -11.539 31.969 30.5 1 96.81 231 PRO B N 1
ATOM 4362 C CA . PRO B 1 231 ? -12 31.688 29.125 1 96.81 231 PRO B CA 1
ATOM 4363 C C . PRO B 1 231 ? -10.844 31.469 28.156 1 96.81 231 PRO B C 1
ATOM 4365 O O . PRO B 1 231 ? -10.977 30.688 27.203 1 96.81 231 PRO B O 1
ATOM 4368 N N . ARG B 1 232 ? -9.703 32.062 28.375 1 97.5 232 ARG B N 1
ATOM 4369 C CA . ARG B 1 232 ? -8.547 31.906 27.5 1 97.5 232 ARG B CA 1
ATOM 4370 C C . ARG B 1 232 ? -7.918 30.531 27.672 1 97.5 232 ARG B C 1
ATOM 4372 O O . ARG B 1 232 ? -7.523 29.891 26.703 1 97.5 232 ARG B O 1
ATOM 4379 N N . LEU B 1 233 ? -7.836 30.094 28.891 1 97.69 233 LEU B N 1
ATOM 4380 C CA . LEU B 1 233 ? -7.258 28.797 29.172 1 97.69 233 LEU B CA 1
ATOM 4381 C C . LEU B 1 233 ? -8.18 27.672 28.688 1 97.69 233 LEU B C 1
ATOM 4383 O O . LEU B 1 233 ? -7.707 26.641 28.219 1 97.69 233 LEU B O 1
ATOM 4387 N N . GLU B 1 234 ? -9.438 27.891 28.797 1 97.5 234 GLU B N 1
ATOM 4388 C CA . GLU B 1 234 ? -10.391 26.938 28.234 1 97.5 234 GLU B CA 1
ATOM 4389 C C . GLU B 1 234 ? -10.25 26.875 26.703 1 97.5 234 GLU B C 1
ATOM 4391 O O . GLU B 1 234 ? -10.273 25.781 26.141 1 97.5 234 GLU B O 1
ATOM 4396 N N . GLU B 1 235 ? -10.172 28.047 26.125 1 97.44 235 GLU B N 1
ATOM 4397 C CA . GLU B 1 235 ? -9.977 28.109 24.688 1 97.44 235 GLU B CA 1
ATOM 4398 C C . GLU B 1 235 ? -8.68 27.422 24.266 1 97.44 235 GLU B C 1
ATOM 4400 O O . GLU B 1 235 ? -8.633 26.719 23.266 1 97.44 235 GLU B O 1
ATOM 4405 N N . ALA B 1 236 ? -7.648 27.578 25.047 1 97.62 236 ALA B N 1
ATOM 4406 C CA . ALA B 1 236 ? -6.363 26.938 24.766 1 97.62 236 ALA B CA 1
ATOM 4407 C C . ALA B 1 236 ? -6.492 25.422 24.75 1 97.62 236 ALA B C 1
ATOM 4409 O O . ALA B 1 236 ? -5.961 24.766 23.844 1 97.62 236 ALA B O 1
ATOM 4410 N N . LEU B 1 237 ? -7.168 24.906 25.703 1 96.81 237 LEU B N 1
ATOM 4411 C CA . LEU B 1 237 ? -7.367 23.453 25.781 1 96.81 237 LEU B CA 1
ATOM 4412 C C . LEU B 1 237 ? -8.203 22.953 24.609 1 96.81 237 LEU B C 1
ATOM 4414 O O . LEU B 1 237 ? -7.875 21.938 24 1 96.81 237 LEU B O 1
ATOM 4418 N N . GLN B 1 238 ? -9.258 23.688 24.312 1 95.56 238 GLN B N 1
ATOM 4419 C CA . GLN B 1 238 ? -10.125 23.312 23.203 1 95.56 238 GLN B CA 1
ATOM 4420 C C . GLN B 1 238 ? -9.375 23.344 21.875 1 95.56 238 GLN B C 1
ATOM 4422 O O . GLN B 1 238 ? -9.5 22.438 21.062 1 95.56 238 GLN B O 1
ATOM 4427 N N . GLU B 1 239 ? -8.617 24.391 21.719 1 95.56 239 GLU B N 1
ATOM 4428 C CA . GLU B 1 239 ? -7.848 24.531 20.484 1 95.56 239 GLU B CA 1
ATOM 4429 C C . GLU B 1 239 ? -6.75 23.484 20.391 1 95.56 239 GLU B C 1
ATOM 4431 O O . GLU B 1 239 ? -6.41 23.016 19.297 1 95.56 239 GLU B O 1
ATOM 4436 N N . SER B 1 240 ? -6.184 23.141 21.531 1 96.31 240 SER B N 1
ATOM 4437 C CA . SER B 1 240 ? -5.176 22.078 21.547 1 96.31 240 SER B CA 1
ATOM 4438 C C . SER B 1 240 ? -5.777 20.75 21.125 1 96.31 240 SER B C 1
ATOM 4440 O O . SER B 1 240 ? -5.18 20.016 20.328 1 96.31 240 SER B O 1
ATOM 4442 N N . LEU B 1 241 ? -6.914 20.438 21.594 1 92.56 241 LEU B N 1
ATOM 4443 C CA . LEU B 1 241 ? -7.59 19.188 21.25 1 92.56 241 LEU B CA 1
ATOM 4444 C C . LEU B 1 241 ? -8.023 19.188 19.797 1 92.56 241 LEU B C 1
ATOM 4446 O O . LEU B 1 241 ? -7.926 18.172 19.109 1 92.56 241 LEU B O 1
ATOM 4450 N N . ALA B 1 242 ? -8.469 20.344 19.359 1 88.25 242 ALA B N 1
ATOM 4451 C CA . ALA B 1 242 ? -8.859 20.469 17.953 1 88.25 242 ALA B CA 1
ATOM 4452 C C . ALA B 1 242 ? -7.656 20.281 17.047 1 88.25 242 ALA B C 1
ATOM 4454 O O . ALA B 1 242 ? -7.766 19.641 15.992 1 88.25 242 ALA B O 1
ATOM 4455 N N . GLN B 1 243 ? -6.578 20.891 17.453 1 90.69 243 GLN B N 1
ATOM 4456 C CA . GLN B 1 243 ? -5.355 20.75 16.672 1 90.69 243 GLN B CA 1
ATOM 4457 C C . GLN B 1 243 ? -4.902 19.297 16.641 1 90.69 243 GLN B C 1
ATOM 4459 O O . GLN B 1 243 ? -4.457 18.797 15.594 1 90.69 243 GLN B O 1
ATOM 4464 N N . LEU B 1 244 ? -4.984 18.625 17.703 1 90.31 244 LEU B N 1
ATOM 4465 C CA . LEU B 1 244 ? -4.609 17.219 17.797 1 90.31 244 LEU B CA 1
ATOM 4466 C C . LEU B 1 244 ? -5.484 16.375 16.875 1 90.31 244 LEU B C 1
ATOM 4468 O O . LEU B 1 244 ? -4.977 15.516 16.141 1 90.31 244 LEU B O 1
ATOM 4472 N N . GLU B 1 245 ? -6.719 16.625 16.906 1 83.5 245 GLU B N 1
ATOM 4473 C CA . GLU B 1 245 ? -7.648 15.859 16.078 1 83.5 245 GLU B CA 1
ATOM 4474 C C . GLU B 1 245 ? -7.43 16.125 14.602 1 83.5 245 GLU B C 1
ATOM 4476 O O . GLU B 1 245 ? -7.508 15.219 13.773 1 83.5 245 GLU B O 1
ATOM 4481 N N . SER B 1 246 ? -7.203 17.375 14.344 1 83.06 246 SER B N 1
ATOM 4482 C CA . SER B 1 246 ? -6.922 17.75 12.961 1 83.06 246 SER B CA 1
ATOM 4483 C C . SER B 1 246 ? -5.66 17.062 12.453 1 83.06 246 SER B C 1
ATOM 4485 O O . SER B 1 246 ? -5.641 16.531 11.336 1 83.06 246 SER B O 1
ATOM 4487 N N . CYS B 1 247 ? -4.648 17.109 13.242 1 87.19 247 CYS B N 1
ATOM 4488 C CA . CYS B 1 247 ? -3.391 16.469 12.898 1 87.19 247 CYS B CA 1
ATOM 4489 C C . CYS B 1 247 ? -3.594 14.969 12.68 1 87.19 247 CYS B C 1
ATOM 4491 O O . CYS B 1 247 ? -3.104 14.406 11.695 1 87.19 247 CYS B O 1
ATOM 4493 N N . ARG B 1 248 ? -4.312 14.344 13.523 1 84.81 248 ARG B N 1
ATOM 4494 C CA . ARG B 1 248 ? -4.543 12.906 13.453 1 84.81 248 ARG B CA 1
ATOM 4495 C C . ARG B 1 248 ? -5.336 12.539 12.203 1 84.81 248 ARG B C 1
ATOM 4497 O O . ARG B 1 248 ? -5.094 11.5 11.586 1 84.81 248 ARG B O 1
ATOM 4504 N N . ALA B 1 249 ? -6.242 13.359 11.859 1 79.25 249 ALA B N 1
ATOM 4505 C CA . ALA B 1 249 ? -7.02 13.125 10.648 1 79.25 249 ALA B CA 1
ATOM 4506 C C . ALA B 1 249 ? -6.133 13.172 9.406 1 79.25 249 ALA B C 1
ATOM 4508 O O . ALA B 1 249 ? -6.363 12.438 8.445 1 79.25 249 ALA B O 1
ATOM 4509 N N . GLY B 1 250 ? -5.141 14 9.453 1 81.56 250 GLY B N 1
ATOM 4510 C CA . GLY B 1 250 ? -4.223 14.117 8.336 1 81.56 250 GLY B CA 1
ATOM 4511 C C . GLY B 1 250 ? -3.34 12.898 8.156 1 81.56 250 GLY B C 1
ATOM 4512 O O . GLY B 1 250 ? -2.826 12.648 7.059 1 81.56 250 GLY B O 1
ATOM 4513 N N . CYS B 1 251 ? -3.24 12.086 9.195 1 88.06 251 CYS B N 1
ATOM 4514 C CA . CYS B 1 251 ? -2.361 10.922 9.156 1 88.06 251 CYS B CA 1
ATOM 4515 C C . CYS B 1 251 ? -2.924 9.844 8.242 1 88.06 251 CYS B C 1
ATOM 4517 O O . CYS B 1 251 ? -2.193 8.945 7.812 1 88.06 251 CYS B O 1
ATOM 4519 N N . GLU B 1 252 ? -4.172 9.906 7.938 1 84.38 252 GLU B N 1
ATOM 4520 C CA . GLU B 1 252 ? -4.809 8.922 7.07 1 84.38 252 GLU B CA 1
ATOM 4521 C C . GLU B 1 252 ? -4.832 9.398 5.621 1 84.38 252 GLU B C 1
ATOM 4523 O O . GLU B 1 252 ? -5.359 8.711 4.746 1 84.38 252 GLU B O 1
ATOM 4528 N N . GLY B 1 253 ? -4.234 10.555 5.426 1 81.12 253 GLY B N 1
ATOM 4529 C CA . GLY B 1 253 ? -4.289 11.172 4.105 1 81.12 253 GLY B CA 1
ATOM 4530 C C . GLY B 1 253 ? -3.193 10.688 3.178 1 81.12 253 GLY B C 1
ATOM 4531 O O . GLY B 1 253 ? -2.332 9.906 3.578 1 81.12 253 GLY B O 1
ATOM 4532 N N . PRO B 1 254 ? -3.242 11.117 1.975 1 78.62 254 PRO B N 1
ATOM 4533 C CA . PRO B 1 254 ? -2.314 10.656 0.942 1 78.62 254 PRO B CA 1
ATOM 4534 C C . PRO B 1 254 ? -0.874 11.086 1.203 1 78.62 254 PRO B C 1
ATOM 4536 O O . PRO B 1 254 ? 0.065 10.391 0.81 1 78.62 254 PRO B O 1
ATOM 4539 N N . GLU B 1 255 ? -0.704 12.18 1.861 1 76.5 255 GLU B N 1
ATOM 4540 C CA . GLU B 1 255 ? 0.641 12.703 2.088 1 76.5 255 GLU B CA 1
ATOM 4541 C C . GLU B 1 255 ? 1.45 11.773 2.988 1 76.5 255 GLU B C 1
ATOM 4543 O O . GLU B 1 255 ? 2.652 11.594 2.781 1 76.5 255 GLU B O 1
ATOM 4548 N N . GLU B 1 256 ? 0.799 11.234 3.928 1 76.25 256 GLU B N 1
ATOM 4549 C CA . GLU B 1 256 ? 1.493 10.305 4.812 1 76.25 256 GLU B CA 1
ATOM 4550 C C . GLU B 1 256 ? 1.865 9.016 4.078 1 76.25 256 GLU B C 1
ATOM 4552 O O . GLU B 1 256 ? 2.949 8.469 4.285 1 76.25 256 GLU B O 1
ATOM 4557 N N . LEU B 1 257 ? 1.01 8.633 3.26 1 74.88 257 LEU B N 1
ATOM 4558 C CA . LEU B 1 257 ? 1.294 7.434 2.477 1 74.88 257 LEU B CA 1
ATOM 4559 C C . LEU B 1 257 ? 2.445 7.68 1.508 1 74.88 257 LEU B C 1
ATOM 4561 O O . LEU B 1 257 ? 3.277 6.793 1.29 1 74.88 257 LEU B O 1
ATOM 4565 N N . GLN B 1 258 ? 2.438 8.82 0.992 1 72.38 258 GLN B N 1
ATOM 4566 C CA . GLN B 1 258 ? 3.523 9.188 0.09 1 72.38 258 GLN B CA 1
ATOM 4567 C C . GLN B 1 258 ? 4.863 9.203 0.82 1 72.38 258 GLN B C 1
ATOM 4569 O O . GLN B 1 258 ? 5.875 8.742 0.286 1 72.38 258 GLN B O 1
ATOM 4574 N N . ARG B 1 259 ? 4.863 9.688 1.968 1 72.69 259 ARG B N 1
ATOM 4575 C CA . ARG B 1 259 ? 6.074 9.719 2.779 1 72.69 259 ARG B CA 1
ATOM 4576 C C . ARG B 1 259 ? 6.59 8.312 3.047 1 72.69 259 ARG B C 1
ATOM 4578 O O . ARG B 1 259 ? 7.801 8.07 3.035 1 72.69 259 ARG B O 1
ATOM 4585 N N . GLU B 1 260 ? 5.617 7.5 3.268 1 65.5 260 GLU B N 1
ATOM 4586 C CA . GLU B 1 260 ? 5.957 6.09 3.457 1 65.5 260 GLU B CA 1
ATOM 4587 C C . GLU B 1 260 ? 6.664 5.523 2.23 1 65.5 260 GLU B C 1
ATOM 4589 O O . GLU B 1 260 ? 7.668 4.82 2.355 1 65.5 260 GLU B O 1
ATOM 4594 N N . GLU B 1 261 ? 6.152 5.855 1.146 1 67.81 261 GLU B N 1
ATOM 4595 C CA . GLU B 1 261 ? 6.703 5.359 -0.111 1 67.81 261 GLU B CA 1
ATOM 4596 C C . GLU B 1 261 ? 8.102 5.914 -0.356 1 67.81 261 GLU B C 1
ATOM 4598 O O . GLU B 1 261 ? 8.992 5.195 -0.818 1 67.81 261 GLU B O 1
ATOM 4603 N N . GLU B 1 262 ? 8.234 7.125 -0.008 1 66.81 262 GLU B N 1
ATOM 4604 C CA . GLU B 1 262 ? 9.523 7.789 -0.196 1 66.81 262 GLU B CA 1
ATOM 4605 C C . GLU B 1 262 ? 10.578 7.23 0.754 1 66.81 262 GLU B C 1
ATOM 4607 O O . GLU B 1 262 ? 11.742 7.09 0.381 1 66.81 262 GLU B O 1
ATOM 4612 N N . GLU B 1 263 ? 10.117 6.859 1.904 1 64.19 263 GLU B N 1
ATOM 4613 C CA . GLU B 1 263 ? 11.031 6.316 2.904 1 64.19 263 GLU B CA 1
ATOM 4614 C C . GLU B 1 263 ? 11.359 4.855 2.617 1 64.19 263 GLU B C 1
ATOM 4616 O O . GLU B 1 263 ? 12.461 4.391 2.914 1 64.19 263 GLU B O 1
ATOM 4621 N N . GLU B 1 264 ? 10.297 4.086 2.178 1 59.34 264 GLU B N 1
ATOM 4622 C CA . GLU B 1 264 ? 10.484 2.672 1.858 1 59.34 264 GLU B CA 1
ATOM 4623 C C . GLU B 1 264 ? 11.391 2.496 0.645 1 59.34 264 GLU B C 1
ATOM 4625 O O . GLU B 1 264 ? 12.109 1.499 0.54 1 59.34 264 GLU B O 1
ATOM 4630 N N . GLU B 1 265 ? 11.141 3.293 -0.462 1 54.41 265 GLU B N 1
ATOM 4631 C CA . GLU B 1 265 ? 12.094 3.18 -1.567 1 54.41 265 GLU B CA 1
ATOM 4632 C C . GLU B 1 265 ? 13.523 3.061 -1.056 1 54.41 265 GLU B C 1
ATOM 4634 O O . GLU B 1 265 ? 14.367 2.43 -1.698 1 54.41 265 GLU B O 1
ATOM 4639 N N . GLU B 1 266 ? 13.734 3.654 0.088 1 45.09 266 GLU B N 1
ATOM 4640 C CA . GLU B 1 266 ? 15.078 3.51 0.637 1 45.09 266 GLU B CA 1
ATOM 4641 C C . GLU B 1 266 ? 15.211 2.223 1.444 1 45.09 266 GLU B C 1
ATOM 4643 O O . GLU B 1 266 ? 16.312 1.713 1.636 1 45.09 266 GLU B O 1
ATOM 4648 N N . GLY B 1 267 ? 14.016 1.787 1.997 1 42.06 267 GLY B N 1
ATOM 4649 C CA . GLY B 1 267 ? 14.086 0.59 2.82 1 42.06 267 GLY B CA 1
ATOM 4650 C C . GLY B 1 267 ? 13.492 -0.633 2.148 1 42.06 267 GLY B C 1
ATOM 4651 O O . GLY B 1 267 ? 12.969 -0.544 1.035 1 42.06 267 GLY B O 1
ATOM 4652 N N . PRO B 1 268 ? 13.758 -1.781 2.594 1 42.69 268 PRO B N 1
ATOM 4653 C CA . PRO B 1 268 ? 13.258 -3.016 1.98 1 42.69 268 PRO B CA 1
ATOM 4654 C C . PRO B 1 268 ? 11.766 -2.971 1.687 1 42.69 268 PRO B C 1
ATOM 4656 O O . PRO B 1 268 ? 10.969 -2.586 2.551 1 42.69 268 PRO B O 1
ATOM 4659 N N . GLY B 1 269 ? 11.203 -2.396 0.589 1 46.59 269 GLY B N 1
ATOM 4660 C CA . GLY B 1 269 ? 9.844 -2.322 0.07 1 46.59 269 GLY B CA 1
ATOM 4661 C C . GLY B 1 269 ? 8.883 -3.248 0.789 1 46.59 269 GLY B C 1
ATOM 4662 O O . GLY B 1 269 ? 9.297 -4.086 1.593 1 46.59 269 GLY B O 1
ATOM 4663 N N . SER B 1 270 ? 7.512 -2.869 0.875 1 52.19 270 SER B N 1
ATOM 4664 C CA . SER B 1 270 ? 6.473 -3.715 1.451 1 52.19 270 SER B CA 1
ATOM 4665 C C . SER B 1 270 ? 6.59 -5.152 0.956 1 52.19 270 SER B C 1
ATOM 4667 O O . SER B 1 270 ? 6.348 -5.43 -0.22 1 52.19 270 SER B O 1
ATOM 4669 N N . GLN B 1 271 ? 7.527 -5.852 1.591 1 62.28 271 GLN B N 1
ATOM 4670 C CA . GLN B 1 271 ? 8.016 -7.199 1.332 1 62.28 271 GLN B CA 1
ATOM 4671 C C . GLN B 1 271 ? 6.918 -8.234 1.542 1 62.28 271 GLN B C 1
ATOM 4673 O O . GLN B 1 271 ? 7.129 -9.43 1.303 1 62.28 271 GLN B O 1
ATOM 4678 N N . GLY B 1 272 ? 5.699 -7.621 1.912 1 75.56 272 GLY B N 1
ATOM 4679 C CA . GLY B 1 272 ? 4.77 -8.656 2.328 1 75.56 272 GLY B CA 1
ATOM 4680 C C . GLY B 1 272 ? 3.504 -8.695 1.493 1 75.56 272 GLY B C 1
ATOM 4681 O O . GLY B 1 272 ? 3.438 -8.078 0.428 1 75.56 272 GLY B O 1
ATOM 4682 N N . GLY B 1 273 ? 2.631 -9.578 1.75 1 84.06 273 GLY B N 1
ATOM 4683 C CA . GLY B 1 273 ? 1.344 -9.75 1.098 1 84.06 273 GLY B CA 1
ATOM 4684 C C . GLY B 1 273 ? 0.308 -8.734 1.535 1 84.06 273 GLY B C 1
ATOM 4685 O O . GLY B 1 273 ? 0.654 -7.688 2.086 1 84.06 273 GLY B O 1
ATOM 4686 N N . LEU B 1 274 ? -0.858 -8.953 1.207 1 86.25 274 LEU B N 1
ATOM 4687 C CA . LEU B 1 274 ? -1.993 -8.062 1.448 1 86.25 274 LEU B CA 1
ATOM 4688 C C . LEU B 1 274 ? -2.031 -7.617 2.904 1 86.25 274 LEU B C 1
ATOM 4690 O O . LEU B 1 274 ? -2.062 -6.414 3.188 1 86.25 274 LEU B O 1
ATOM 4694 N N . TYR B 1 275 ? -1.935 -8.539 3.809 1 86.19 275 TYR B N 1
ATOM 4695 C CA . TYR B 1 275 ? -2.143 -8.227 5.219 1 86.19 275 TYR B CA 1
ATOM 4696 C C . TYR B 1 275 ? -0.915 -7.547 5.812 1 86.19 275 TYR B C 1
ATOM 4698 O O . TYR B 1 275 ? -1.037 -6.68 6.684 1 86.19 275 TYR B O 1
ATOM 4706 N N . GLU B 1 276 ? 0.2 -7.949 5.352 1 84.81 276 GLU B N 1
ATOM 4707 C CA . GLU B 1 276 ? 1.406 -7.242 5.773 1 84.81 276 GLU B CA 1
ATOM 4708 C C . GLU B 1 276 ? 1.394 -5.793 5.293 1 84.81 276 GLU B C 1
ATOM 4710 O O . GLU B 1 276 ? 1.832 -4.895 6.012 1 84.81 276 GLU B O 1
ATOM 4715 N N . ALA B 1 277 ? 0.898 -5.59 4.059 1 85.06 277 ALA B N 1
ATOM 4716 C CA . ALA B 1 277 ? 0.791 -4.234 3.531 1 85.06 277 ALA B CA 1
ATOM 4717 C C . ALA B 1 277 ? -0.196 -3.402 4.348 1 85.06 277 ALA B C 1
ATOM 4719 O O . ALA B 1 277 ? 0.083 -2.25 4.684 1 85.06 277 ALA B O 1
ATOM 4720 N N . ILE B 1 278 ? -1.3 -3.982 4.633 1 85.31 278 ILE B N 1
ATOM 4721 C CA . ILE B 1 278 ? -2.324 -3.303 5.418 1 85.31 278 ILE B CA 1
ATOM 4722 C C . ILE B 1 278 ? -1.776 -2.973 6.805 1 85.31 278 ILE B C 1
ATOM 4724 O O . ILE B 1 278 ? -1.94 -1.854 7.293 1 85.31 278 ILE B O 1
ATOM 4728 N N . ALA B 1 279 ? -1.135 -3.943 7.441 1 85.31 279 ALA B N 1
ATOM 4729 C CA . ALA B 1 279 ? -0.526 -3.719 8.75 1 85.31 279 ALA B CA 1
ATOM 4730 C C . ALA B 1 279 ? 0.521 -2.611 8.688 1 85.31 279 ALA B C 1
ATOM 4732 O O . ALA B 1 279 ? 0.595 -1.766 9.578 1 85.31 279 ALA B O 1
ATOM 4733 N N . GLY B 1 280 ? 1.298 -2.672 7.664 1 84.12 280 GLY B N 1
ATOM 4734 C CA . GLY B 1 280 ? 2.305 -1.636 7.496 1 84.12 280 GLY B CA 1
ATOM 4735 C C . GLY B 1 280 ? 1.717 -0.24 7.406 1 84.12 280 GLY B C 1
ATOM 4736 O O . GLY B 1 280 ? 2.217 0.692 8.039 1 84.12 280 GLY B O 1
ATOM 4737 N N . HIS B 1 281 ? 0.68 -0.07 6.613 1 85.5 281 HIS B N 1
ATOM 4738 C CA . HIS B 1 281 ? -0.001 1.215 6.508 1 85.5 281 HIS B CA 1
ATOM 4739 C C . HIS B 1 281 ? -0.511 1.683 7.867 1 85.5 281 HIS B C 1
ATOM 4741 O O . HIS B 1 281 ? -0.359 2.854 8.219 1 85.5 281 HIS B O 1
ATOM 4747 N N . TRP B 1 282 ? -1.042 0.786 8.625 1 85.12 282 TRP B N 1
ATOM 4748 C CA . TRP B 1 282 ? -1.618 1.144 9.914 1 85.12 282 TRP B CA 1
ATOM 4749 C C . TRP B 1 282 ? -0.527 1.503 10.914 1 85.12 282 TRP B C 1
ATOM 4751 O O . TRP B 1 282 ? -0.693 2.42 11.727 1 85.12 282 TRP B O 1
ATOM 4761 N N . ILE B 1 283 ? 0.515 0.763 10.914 1 86.25 283 ILE B N 1
ATOM 4762 C CA . ILE B 1 283 ? 1.622 1.062 11.82 1 86.25 283 ILE B CA 1
ATOM 4763 C C . ILE B 1 283 ? 2.146 2.469 11.539 1 86.25 283 ILE B C 1
ATOM 4765 O O . ILE B 1 283 ? 2.426 3.229 12.477 1 86.25 283 ILE B O 1
ATOM 4769 N N . ARG B 1 284 ? 2.182 2.785 10.297 1 87.88 284 ARG B N 1
ATOM 4770 C CA . ARG B 1 284 ? 2.65 4.117 9.93 1 87.88 284 ARG B CA 1
ATOM 4771 C C . ARG B 1 284 ? 1.672 5.191 10.398 1 87.88 284 ARG B C 1
ATOM 4773 O O . ARG B 1 284 ? 2.086 6.262 10.844 1 87.88 284 ARG B O 1
ATOM 4780 N N . VAL B 1 285 ? 0.414 4.938 10.25 1 88.5 285 VAL B N 1
ATOM 4781 C CA . VAL B 1 285 ? -0.608 5.875 10.703 1 88.5 285 VAL B CA 1
ATOM 4782 C C . VAL B 1 285 ? -0.504 6.059 12.219 1 88.5 285 VAL B C 1
ATOM 4784 O O . VAL B 1 285 ? -0.606 7.18 12.719 1 88.5 285 VAL B O 1
ATOM 4787 N N . LEU B 1 286 ? -0.296 4.965 12.961 1 87.69 286 LEU B N 1
ATOM 4788 C CA . LEU B 1 286 ? -0.179 5.047 14.414 1 87.69 286 LEU B CA 1
ATOM 4789 C C . LEU B 1 286 ? 1.055 5.852 14.82 1 87.69 286 LEU B C 1
ATOM 4791 O O . LEU B 1 286 ? 1.009 6.633 15.766 1 87.69 286 LEU B O 1
ATOM 4795 N N . GLN B 1 287 ? 2.109 5.66 14.086 1 90.75 287 GLN B N 1
ATOM 4796 C CA . GLN B 1 287 ? 3.316 6.438 14.344 1 90.75 287 GLN B CA 1
ATOM 4797 C C . GLN B 1 287 ? 3.082 7.922 14.07 1 90.75 287 GLN B C 1
ATOM 4799 O O . GLN B 1 287 ? 3.52 8.781 14.844 1 90.75 287 GLN B O 1
ATOM 4804 N N . CYS B 1 288 ? 2.455 8.188 12.961 1 91.88 288 CYS B N 1
ATOM 4805 C CA . CYS B 1 288 ? 2.084 9.562 12.633 1 91.88 288 CYS B CA 1
ATOM 4806 C C . CYS B 1 288 ? 1.22 10.172 13.727 1 91.88 288 CYS B C 1
ATOM 4808 O O . CYS B 1 288 ? 1.454 11.305 14.148 1 91.88 288 CYS B O 1
ATOM 4810 N N . ARG B 1 289 ? 0.221 9.438 14.203 1 90.75 289 ARG B N 1
ATOM 4811 C CA . ARG B 1 289 ? -0.689 9.938 15.234 1 90.75 289 ARG B CA 1
ATOM 4812 C C . ARG B 1 289 ? 0.051 10.203 16.531 1 90.75 289 ARG B C 1
ATOM 4814 O O . ARG B 1 289 ? -0.271 11.148 17.266 1 90.75 289 ARG B O 1
ATOM 4821 N N . GLN B 1 290 ? 1.026 9.43 16.797 1 91.81 290 GLN B N 1
ATOM 4822 C CA . GLN B 1 290 ? 1.845 9.656 17.984 1 91.81 290 GLN B CA 1
ATOM 4823 C C . GLN B 1 290 ? 2.658 10.945 17.859 1 91.81 290 GLN B C 1
ATOM 4825 O O . GLN B 1 290 ? 2.818 11.688 18.828 1 91.81 290 GLN B O 1
ATOM 4830 N N . ARG B 1 291 ? 3.107 11.211 16.703 1 92 291 ARG B N 1
ATOM 4831 C CA . ARG B 1 291 ? 3.879 12.422 16.453 1 92 291 ARG B CA 1
ATOM 4832 C C . ARG B 1 291 ? 3.008 13.664 16.609 1 92 291 ARG B C 1
ATOM 4834 O O . ARG B 1 291 ? 3.51 14.75 16.922 1 92 291 ARG B O 1
ATOM 4841 N N . CYS B 1 292 ? 1.722 13.469 16.391 1 93.12 292 CYS B N 1
ATOM 4842 C CA . CYS B 1 292 ? 0.798 14.594 16.5 1 93.12 292 CYS B CA 1
ATOM 4843 C C . CYS B 1 292 ? 0.798 15.164 17.906 1 93.12 292 CYS B C 1
ATOM 4845 O O . CYS B 1 292 ? 0.677 16.375 18.094 1 93.12 292 CYS B O 1
ATOM 4847 N N . VAL B 1 293 ? 0.951 14.312 18.922 1 93.62 293 VAL B N 1
ATOM 4848 C CA . VAL B 1 293 ? 0.969 14.75 20.312 1 93.62 293 VAL B CA 1
ATOM 4849 C C . VAL B 1 293 ? 2.195 15.625 20.562 1 93.62 293 VAL B C 1
ATOM 4851 O O . VAL B 1 293 ? 2.092 16.688 21.172 1 93.62 293 VAL B O 1
ATOM 4854 N N . GLU B 1 294 ? 3.264 15.195 19.984 1 93.88 294 GLU B N 1
ATOM 4855 C CA . GLU B 1 294 ? 4.504 15.945 20.141 1 93.88 294 GLU B CA 1
ATOM 4856 C C . GLU B 1 294 ? 4.457 17.266 19.359 1 93.88 294 GLU B C 1
ATOM 4858 O O . GLU B 1 294 ? 4.906 18.297 19.844 1 93.88 294 GLU B O 1
ATOM 4863 N N . GLU B 1 295 ? 3.896 17.234 18.25 1 92.06 295 GLU B N 1
ATOM 4864 C CA . GLU B 1 295 ? 3.824 18.406 17.391 1 92.06 295 GLU B CA 1
ATOM 4865 C C . GLU B 1 295 ? 2.945 19.484 18.016 1 92.06 295 GLU B C 1
ATOM 4867 O O . GLU B 1 295 ? 3.295 20.672 17.984 1 92.06 295 GLU B O 1
ATOM 4872 N N . THR B 1 296 ? 1.819 19.047 18.562 1 94.12 296 THR B N 1
ATOM 4873 C CA . THR B 1 296 ? 0.91 19.984 19.203 1 94.12 296 THR B CA 1
ATOM 4874 C C . THR B 1 296 ? 1.569 20.641 20.406 1 94.12 296 THR B C 1
ATOM 4876 O O . THR B 1 296 ? 1.277 21.797 20.734 1 94.12 296 THR B O 1
ATOM 4879 N N . ALA B 1 297 ? 2.562 19.922 20.984 1 96.31 297 ALA B N 1
ATOM 4880 C CA . ALA B 1 297 ? 3.211 20.406 22.203 1 96.31 297 ALA B CA 1
ATOM 4881 C C . ALA B 1 297 ? 4.492 21.156 21.875 1 96.31 297 ALA B C 1
ATOM 4883 O O . ALA B 1 297 ? 5.184 21.641 22.781 1 96.31 297 ALA B O 1
ATOM 4884 N N . THR B 1 298 ? 4.801 21.297 20.641 1 94.44 298 THR B N 1
ATOM 4885 C CA . THR B 1 298 ? 6.031 21.969 20.25 1 94.44 298 THR B CA 1
ATOM 4886 C C . THR B 1 298 ? 5.742 23.375 19.734 1 94.44 298 THR B C 1
ATOM 4888 O O . THR B 1 298 ? 4.961 23.562 18.797 1 94.44 298 THR B O 1
ATOM 4891 N N . ARG B 1 299 ? 6.359 24.375 20.328 1 92.62 299 ARG B N 1
ATOM 4892 C CA . ARG B 1 299 ? 6.234 25.75 19.875 1 92.62 299 ARG B CA 1
ATOM 4893 C C . ARG B 1 299 ? 6.965 25.969 18.547 1 92.62 299 ARG B C 1
ATOM 4895 O O . ARG B 1 299 ? 7.969 25.297 18.281 1 92.62 299 ARG B O 1
ATOM 4902 N N . PRO B 1 300 ? 6.395 26.844 17.766 1 89 300 PRO B N 1
ATOM 4903 C CA . PRO B 1 300 ? 7.117 27.125 16.531 1 89 300 PRO B CA 1
ATOM 4904 C C . PRO B 1 300 ? 8.562 27.547 16.781 1 89 300 PRO B C 1
ATOM 4906 O O . PRO B 1 300 ? 8.836 28.359 17.672 1 89 300 PRO B O 1
ATOM 4909 N N . GLY B 1 301 ? 9.547 26.984 16.047 1 87.69 301 GLY B N 1
ATOM 4910 C CA . GLY B 1 301 ? 10.953 27.328 16.156 1 87.69 301 GLY B CA 1
ATOM 4911 C C . GLY B 1 301 ? 11.695 26.5 17.188 1 87.69 301 GLY B C 1
ATOM 4912 O O . GLY B 1 301 ? 12.922 26.547 17.266 1 87.69 301 GLY B O 1
ATOM 4913 N N . ARG B 1 302 ? 10.938 25.797 17.953 1 89.31 302 ARG B N 1
ATOM 4914 C CA . ARG B 1 302 ? 11.57 24.922 18.938 1 89.31 302 ARG B CA 1
ATOM 4915 C C . ARG B 1 302 ? 11.695 23.5 18.422 1 89.31 302 ARG B C 1
ATOM 4917 O O . ARG B 1 302 ? 10.922 23.078 17.547 1 89.31 302 ARG B O 1
ATOM 4924 N N . SER B 1 303 ? 12.711 22.797 18.969 1 87.25 303 SER B N 1
ATOM 4925 C CA . SER B 1 303 ? 12.977 21.453 18.453 1 87.25 303 SER B CA 1
ATOM 4926 C C . SER B 1 303 ? 12.328 20.391 19.328 1 87.25 303 SER B C 1
ATOM 4928 O O . SER B 1 303 ? 12.148 19.25 18.906 1 87.25 303 SER B O 1
ATOM 4930 N N . PHE B 1 304 ? 11.977 20.797 20.562 1 92.06 304 PHE B N 1
ATOM 4931 C CA . PHE B 1 304 ? 11.453 19.797 21.484 1 92.06 304 PHE B CA 1
ATOM 4932 C C . PHE B 1 304 ? 10.086 20.219 22.016 1 92.06 304 PHE B C 1
ATOM 4934 O O . PHE B 1 304 ? 9.828 21.406 22.219 1 92.06 304 PHE B O 1
ATOM 4941 N N . PRO B 1 305 ? 9.25 19.219 22.219 1 95.06 305 PRO B N 1
ATOM 4942 C CA . PRO B 1 305 ? 7.926 19.516 22.766 1 95.06 305 PRO B CA 1
ATOM 4943 C C . PRO B 1 305 ? 7.977 19.953 24.234 1 95.06 305 PRO B C 1
ATOM 4945 O O . PRO B 1 305 ? 8.883 19.562 24.969 1 95.06 305 PRO B O 1
ATOM 4948 N N . VAL B 1 306 ? 7.035 20.859 24.594 1 94.75 306 VAL B N 1
ATOM 4949 C CA . VAL B 1 306 ? 6.832 21.172 26 1 94.75 306 VAL B CA 1
ATOM 4950 C C . VAL B 1 306 ? 6.34 19.922 26.734 1 94.75 306 VAL B C 1
ATOM 4952 O O . VAL B 1 306 ? 5.32 19.344 26.375 1 94.75 306 VAL B O 1
ATOM 4955 N N . PRO B 1 307 ? 7.121 19.469 27.688 1 93.38 307 PRO B N 1
ATOM 4956 C CA . PRO B 1 307 ? 6.691 18.25 28.391 1 93.38 307 PRO B CA 1
ATOM 4957 C C . PRO B 1 307 ? 5.324 18.422 29.062 1 93.38 307 PRO B C 1
ATOM 4959 O O . PRO B 1 307 ? 5.016 19.484 29.609 1 93.38 307 PRO B O 1
ATOM 4962 N N . ASP B 1 308 ? 4.535 17.375 29.078 1 93.38 308 ASP B N 1
ATOM 4963 C CA . ASP B 1 308 ? 3.225 17.312 29.719 1 93.38 308 ASP B CA 1
ATOM 4964 C C . ASP B 1 308 ? 2.395 18.547 29.391 1 93.38 308 ASP B C 1
ATOM 4966 O O . ASP B 1 308 ? 1.83 19.172 30.281 1 93.38 308 ASP B O 1
ATOM 4970 N N . PHE B 1 309 ? 2.396 18.875 28.156 1 95.88 309 PHE B N 1
ATOM 4971 C CA . PHE B 1 309 ? 1.754 20.125 27.734 1 95.88 309 PHE B CA 1
ATOM 4972 C C . PHE B 1 309 ? 0.261 20.094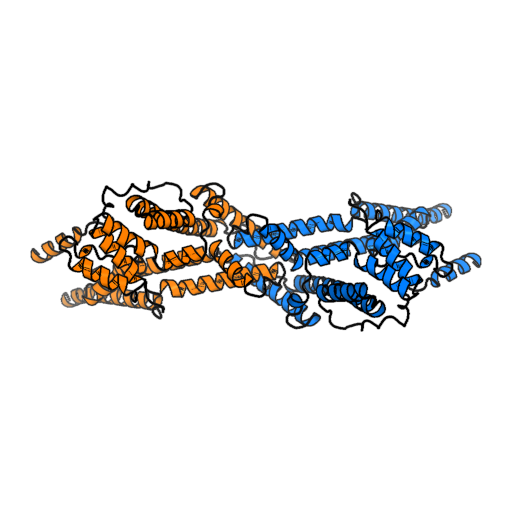 28.047 1 95.88 309 PHE B C 1
ATOM 4974 O O . PHE B 1 309 ? -0.266 21 28.688 1 95.88 309 PHE B O 1
ATOM 4981 N N . LEU B 1 310 ? -0.452 19.062 27.641 1 94.19 310 LEU B N 1
ATOM 4982 C CA . LEU B 1 310 ? -1.895 18.984 27.844 1 94.19 310 LEU B CA 1
ATOM 4983 C C . LEU B 1 310 ? -2.23 18.906 29.328 1 94.19 310 LEU B C 1
ATOM 4985 O O . LEU B 1 310 ? -3.072 19.656 29.812 1 94.19 310 LEU B O 1
ATOM 4989 N N . PRO B 1 311 ? -1.487 18.062 30.078 1 94.25 311 PRO B N 1
ATOM 4990 C CA . PRO B 1 311 ? -1.72 18.047 31.516 1 94.25 311 PRO B CA 1
ATOM 4991 C C . PRO B 1 311 ? -1.442 19.406 32.188 1 94.25 311 PRO B C 1
ATOM 4993 O O . PRO B 1 311 ? -2.148 19.812 33.094 1 94.25 311 PRO B O 1
ATOM 4996 N N . SER B 1 312 ? -0.435 20.062 31.719 1 94.81 312 SER B N 1
ATOM 4997 C CA . SER B 1 312 ? -0.112 21.375 32.25 1 94.81 312 SER B CA 1
ATOM 4998 C C . SER B 1 312 ? -1.229 22.391 31.984 1 94.81 312 SER B C 1
ATOM 5000 O O . SER B 1 312 ? -1.519 23.234 32.812 1 94.81 312 SER B O 1
ATOM 5002 N N . GLN B 1 313 ? -1.799 22.328 30.781 1 96 313 GLN B N 1
ATOM 5003 C CA . GLN B 1 313 ? -2.932 23.203 30.484 1 96 313 GLN B CA 1
ATOM 5004 C C . GLN B 1 313 ? -4.09 22.953 31.438 1 96 313 GLN B C 1
ATOM 5006 O O . GLN B 1 313 ? -4.715 23.891 31.922 1 96 313 GLN B O 1
ATOM 5011 N N . LEU B 1 314 ? -4.348 21.672 31.719 1 95.69 314 LEU B N 1
ATOM 5012 C CA . LEU B 1 314 ? -5.422 21.297 32.625 1 95.69 314 LEU B CA 1
ATOM 5013 C C . LEU B 1 314 ? -5.109 21.781 34.062 1 95.69 314 LEU B C 1
ATOM 5015 O O . LEU B 1 314 ? -6.004 22.25 34.75 1 95.69 314 LEU B O 1
ATOM 5019 N N . ARG B 1 315 ? -3.889 21.672 34.469 1 95.19 315 ARG B N 1
ATOM 5020 C CA . ARG B 1 315 ? -3.473 22.141 35.781 1 95.19 315 ARG B CA 1
ATOM 5021 C C . ARG B 1 315 ? -3.682 23.641 35.906 1 95.19 315 ARG B C 1
ATOM 5023 O O . ARG B 1 315 ? -4.176 24.109 36.938 1 95.19 315 ARG B O 1
ATOM 5030 N N . ARG B 1 316 ? -3.271 24.375 34.844 1 95.81 316 ARG B N 1
ATOM 5031 C CA . ARG B 1 316 ? -3.428 25.828 34.875 1 95.81 316 ARG B CA 1
ATOM 5032 C C . ARG B 1 316 ? -4.902 26.219 34.906 1 95.81 316 ARG B C 1
ATOM 5034 O O . ARG B 1 316 ? -5.285 27.203 35.531 1 95.81 316 ARG B O 1
ATOM 5041 N N . LEU B 1 317 ? -5.672 25.469 34.156 1 95.38 317 LEU B N 1
ATOM 5042 C CA . LEU B 1 317 ? -7.113 25.703 34.156 1 95.38 317 LEU B CA 1
ATOM 5043 C C . LEU B 1 317 ? -7.699 25.484 35.531 1 95.38 317 LEU B C 1
ATOM 5045 O O . LEU B 1 317 ? -8.531 26.281 36 1 95.38 317 LEU B O 1
ATOM 5049 N N . GLN B 1 318 ? -7.297 24.453 36.25 1 93.81 318 GLN B N 1
ATOM 5050 C CA . GLN B 1 318 ? -7.742 24.172 37.625 1 93.81 318 GLN B CA 1
ATOM 5051 C C . GLN B 1 318 ? -7.316 25.281 38.562 1 93.81 318 GLN B C 1
ATOM 5053 O O . GLN B 1 318 ? -8.078 25.672 39.469 1 93.81 318 GLN B O 1
ATOM 5058 N N . GLU B 1 319 ? -6.125 25.703 38.438 1 93.12 319 GLU B N 1
ATOM 5059 C CA . GLU B 1 319 ? -5.617 26.812 39.219 1 93.12 319 GLU B CA 1
ATOM 5060 C C . GLU B 1 319 ? -6.473 28.062 39.062 1 93.12 319 GLU B C 1
ATOM 5062 O O . GLU B 1 319 ? -6.793 28.75 40.031 1 93.12 319 GLU B O 1
ATOM 5067 N N . ALA B 1 320 ? -6.793 28.312 37.781 1 94.31 320 ALA B N 1
ATOM 5068 C CA . ALA B 1 320 ? -7.621 29.469 37.5 1 94.31 320 ALA B CA 1
ATOM 5069 C C . ALA B 1 320 ? -9 29.344 38.125 1 94.31 320 ALA B C 1
ATOM 5071 O O . ALA B 1 320 ? -9.531 30.297 38.688 1 94.31 320 ALA B O 1
ATOM 5072 N N . HIS B 1 321 ? -9.586 28.172 38.062 1 93 321 HIS B N 1
ATOM 5073 C CA . HIS B 1 321 ? -10.875 27.938 38.688 1 93 321 HIS B CA 1
ATOM 5074 C C . HIS B 1 321 ? -10.812 28.141 40.188 1 93 321 HIS B C 1
ATOM 5076 O O . HIS B 1 321 ? -11.719 28.734 40.781 1 93 321 HIS B O 1
ATOM 5082 N N . ALA B 1 322 ? -9.789 27.703 40.812 1 90.75 322 ALA B N 1
ATOM 5083 C CA . ALA B 1 322 ? -9.609 27.828 42.25 1 90.75 322 ALA B CA 1
ATOM 5084 C C . ALA B 1 322 ? -9.484 29.281 42.656 1 90.75 322 ALA B C 1
ATOM 5086 O O . ALA B 1 322 ? -10.023 29.703 43.688 1 90.75 322 ALA B O 1
ATOM 5087 N N . GLN B 1 323 ? -8.828 30.016 41.875 1 89.25 323 GLN B N 1
ATOM 5088 C CA . GLN B 1 323 ? -8.625 31.438 42.156 1 89.25 323 GLN B CA 1
ATOM 5089 C C . GLN B 1 323 ? -9.93 32.219 42.031 1 89.25 323 GLN B C 1
ATOM 5091 O O . GLN B 1 323 ? -10.188 33.156 42.812 1 89.25 323 GLN B O 1
ATOM 5096 N N . VAL B 1 324 ? -10.695 31.844 41.062 1 88.31 324 VAL B N 1
ATOM 5097 C CA . VAL B 1 324 ? -11.977 32.5 40.875 1 88.31 324 VAL B CA 1
ATOM 5098 C C . VAL B 1 324 ? -12.93 32.156 42 1 88.31 324 VAL B C 1
ATOM 5100 O O . VAL B 1 324 ? -13.664 33 42.5 1 88.31 324 VAL B O 1
ATOM 5103 N N . GLN B 1 325 ? -12.922 30.844 42.406 1 82.06 325 GLN B N 1
ATOM 5104 C CA . GLN B 1 325 ? -13.797 30.406 43.469 1 82.06 325 GLN B CA 1
ATOM 5105 C C . GLN B 1 325 ? -13.383 31.016 44.812 1 82.06 325 GLN B C 1
ATOM 5107 O O . GLN B 1 325 ? -14.234 31.422 45.625 1 82.06 325 GLN B O 1
ATOM 5112 N N . TRP B 1 326 ? -12.109 31.016 45.062 1 72.25 326 TRP B N 1
ATOM 5113 C CA . TRP B 1 326 ? -11.625 31.609 46.312 1 72.25 326 TRP B CA 1
ATOM 5114 C C . TRP B 1 326 ? -11.812 33.125 46.312 1 72.25 326 TRP B C 1
ATOM 5116 O O . TRP B 1 326 ? -12.055 33.719 47.344 1 72.25 326 TRP B O 1
ATOM 5126 N N . GLY B 1 327 ? -11.555 33.688 45.188 1 59.69 327 GLY B N 1
ATOM 5127 C CA . GLY B 1 327 ? -11.828 35.125 45.125 1 59.69 327 GLY B CA 1
ATOM 5128 C C . GLY B 1 327 ? -13.289 35.469 45.344 1 59.69 327 GLY B C 1
ATOM 5129 O O . GLY B 1 327 ? -13.602 36.531 45.906 1 59.69 327 GLY B O 1
ATOM 5130 N N . ILE B 1 328 ? -14.078 34.625 44.969 1 54.84 328 ILE B N 1
ATOM 5131 C CA . ILE B 1 328 ? -15.508 34.844 45.188 1 54.84 328 ILE B CA 1
ATOM 5132 C C . ILE B 1 328 ? -15.844 34.562 46.656 1 54.84 328 ILE B C 1
ATOM 5134 O O . ILE B 1 328 ? -16.641 35.281 47.25 1 54.84 328 ILE B O 1
ATOM 5138 N N . CYS B 1 329 ? -15.188 33.562 47.219 1 50.69 329 CYS B N 1
ATOM 5139 C CA . CYS B 1 329 ? -15.602 33.188 48.562 1 50.69 329 CYS B CA 1
ATOM 5140 C C . CYS B 1 329 ? -15.109 34.219 49.594 1 50.69 329 CYS B C 1
ATOM 5142 O O . CYS B 1 329 ? -15.617 34.281 50.719 1 50.69 329 CYS B O 1
ATOM 5144 N N . PRO B 1 330 ? -13.977 34.906 49.469 1 47.44 330 PRO B N 1
ATOM 5145 C CA . PRO B 1 330 ? -13.789 35.781 50.625 1 47.44 330 PRO B CA 1
ATOM 5146 C C . PRO B 1 330 ? -14.875 36.844 50.75 1 47.44 330 PRO B C 1
ATOM 5148 O O . PRO B 1 330 ? -15.016 37.469 51.781 1 47.44 330 PRO B O 1
ATOM 5151 N N . ARG B 1 331 ? -15.461 37.219 49.719 1 44.69 331 ARG B N 1
ATOM 5152 C CA . ARG B 1 331 ? -16.469 38.25 49.906 1 44.69 331 ARG B CA 1
ATOM 5153 C C . ARG B 1 331 ? -17.688 37.688 50.656 1 44.69 331 ARG B C 1
ATOM 5155 O O . ARG B 1 331 ? -18.422 38.469 51.281 1 44.69 331 ARG B O 1
ATOM 5162 N N . LEU B 1 332 ? -17.906 36.438 50.562 1 43.69 332 LEU B N 1
ATOM 5163 C CA . LEU B 1 332 ? -19.047 35.938 51.312 1 43.69 332 LEU B CA 1
ATOM 5164 C C . LEU B 1 332 ? -18.688 35.719 52.781 1 43.69 332 LEU B C 1
ATOM 5166 O O . LEU B 1 332 ? -19.562 35.719 53.656 1 43.69 332 LEU B O 1
ATOM 5170 N N . TRP B 1 333 ? -17.406 35.469 53.125 1 43.81 333 TRP B N 1
ATOM 5171 C CA . TRP B 1 333 ? -17.172 35.281 54.562 1 43.81 333 TRP B CA 1
ATOM 5172 C C . TRP B 1 333 ? -17.109 36.625 55.281 1 43.81 333 TRP B C 1
ATOM 5174 O O . TRP B 1 333 ? -17.297 36.719 56.5 1 43.81 333 TRP B O 1
ATOM 5184 N N . LYS B 1 334 ? -16.719 37.75 54.719 1 44.62 334 LYS B N 1
ATOM 5185 C CA . LYS B 1 334 ? -16.781 39 55.469 1 44.62 334 LYS B CA 1
ATOM 5186 C C . LYS B 1 334 ? -18.219 39.469 55.656 1 44.62 334 LYS B C 1
ATOM 5188 O O . LYS B 1 334 ? -18.469 40.406 56.406 1 44.62 334 LYS B O 1
ATOM 5193 N N . MET B 1 335 ? -19.156 39 54.812 1 39.56 335 MET B N 1
ATOM 5194 C CA . MET B 1 335 ? -20.516 39.469 55.094 1 39.56 335 MET B CA 1
ATOM 5195 C C . MET B 1 335 ? -21.172 38.562 56.125 1 39.56 335 MET B C 1
ATOM 5197 O O . MET B 1 335 ? -22.328 38.812 56.531 1 39.56 335 MET B O 1
ATOM 5201 N N . SER B 1 336 ? -20.438 37.438 56.594 1 31.98 336 SER B N 1
ATOM 5202 C CA . SER B 1 336 ? -21.047 36.969 57.844 1 31.98 336 SER B CA 1
ATOM 5203 C C . SER B 1 336 ? -20.422 37.625 59.062 1 31.98 336 SER B C 1
ATOM 5205 O O . SER B 1 336 ? -19.203 37.844 59.094 1 31.98 336 SER B O 1
#

Secondary structure (DSSP, 8-state):
-HHHHHHHHHHTTS--S-----TTS----TTPPPP-HHHHHHHHHHHHHTT-HHHHHHHHHHHHHHHHHHHHHHHHHHHHHHHHT--SS---SS--TT--TTHHHHHHHHHHHHHHHHHHHHHHHHH-TTHHHHT---HHHHHHHHTTTHHHHHHHHHHHTT-HHHHHHHHHHHHHH-TT-HHHHHHHHHHHH-TTS-GGG---TT--HHHHHHHHHHHHHHTT-HHHHHHHHHHHHHHHHHHHHHHHHHTTSHHHHHHHHHHHTTSS---S-HHHHHHHHHHHHHHHHHHHHHHHTSPTT-SSPPTTHHHHHHHHHHHHHHHHHHHHHHHHHTT-/-HHHHHHHHHHTTS--S-----TTS----TTPPPP-HHHHHHHHHHHHHTT-HHHHHHHHHHHHHHHHHHHHHHHHHHHHHHHHT--SS---S---TT--TTHHHHHHHHHHHHHHHHHHHHHHHHH-TTHHHHT---HHHHHHHHTTHHHHHHHHHHHHTT-HHHHHHHHHHHHHH-TT-HHHHHHHHHHHH-TTS-GGG---TT--HHHHHHHHHHHHHHTT-HHHHHHHHHHHHHHHHHHHHHHHHHTTSHHHHHHHHHHHTTS----S-HHHHHHHHHHHHHHHHHHHHHHHTS-TT-SSPPTTHHHHHHHHHHHHHHHHHHHHHHHHHTT-

InterPro domains:
  IPR011990 Tetratricopeptide-like helical domain superfamily [G3DSA:1.25.40.10] (37-199)
  IPR052284 Collagen-modifying leprecan protein [PTHR13986] (39-322)
  IPR056585 Leprecan-like alpha-helical domain [PF23557] (36-324)

Radius of gyration: 36.66 Å; Cα contacts (8 Å, |Δi|>4): 719; chains: 2; bounding box: 66×123×93 Å